Protein AF-A0AAD2CG61-F1 (afdb_monomer_lite)

Radius of gyration: 36.99 Å; chains: 1; bounding box: 125×111×101 Å

pLDDT: mean 70.5, std 24.67, range [21.08, 97.06]

Organism: NCBI:txid2856

Secondary structure (DSSP, 8-state):
----------------------------------------------PPPP----------PPPP-PPPPEEEEEEEE-------------------------------------------------SSEES-TT---TTEEEEEEEE-S---SSTTSHHHHHHHHHHHHS--SEEEEE---B-GGGSPTT-SHHHHHHHHHTTSSS--EEEEEE--SSS--TT--S-B-S--EEEEEEHHHHTT--EEEE-SSSS--EEEEEEE------------TTHHHHHHHHHTT--EEEEEE-SS-TT--STTSHHHHHHHTTEEESSTTTS-----BTT-TT----EEEEEETTS-EEEEEEPPTTSSS--SB--EEEEEEHHHHH-S-----------S--TT-HHHHHHHHHHHHHHHHHTTHHHHHHHHHHHHHTTTT---HHHHHHHHHHHHHHHHHHHHHHHTS------SS---HHHHHHHHHHHHHHHHHHHHTT----HHHHHHHHHHTT-TTGGGS-HHHHHHHHHHHHHTT--

Foldseek 3Di:
DDDDDDDDDDDDDDDDDDDDDDDDDDDDDDDDDDDDDDDDDDDDDDDDDDDDDDDDDDDDDDDDDDDQWAKEKEKAADDDDDDDDDDDDDDDDDDDDDDDDDDDDDDDDDDDDDDDDPDPPPPDDALWDWDDLVPDDPQKAKAKEWALQADDLALVDPSNVLVLCCCVVSVHQKYKYKWNQFQQVPRDPCGGPVNSVVVSQVPPPFHFKDKWKAAAPPDDCVPPPDRGHTIIIMIMGGGPQRLQWDDKDADPVRNRRYIYTYGYADDDDADADDDDPPLRVLRVSSNSVMKMKMKIQQVDQCVDQDPPDPQVSVVVSQKHFDRVVPTPQADQFQVDPDRGDRITIITHPQWAWPIWTWHRACNRHHDRGTMIMTMTRCCRNGNDDDRDDDPDDDFLADPVDPQLVVQLVVQLVVQCVVVVLVVLVVVLVVVCVVVVVDCDPVSVVSVVVSVVSSVVSSVVSRVPSDDDDDDPDDDDPVVVLLVLQLVLLVQLLCVVVVHDHDPVSNVVSCVVNVNVCSNVDDNVRSVVSNVVSVVVVDD

Sequence (539 aa):
SPDRQAVNPPVRSSNRTLGKSSTGKSSIVPNTVTKPKKAIKQGKTKQPAKKARTSAGVQFQEPSSAQPSTASAVQVDTSHMEGDNTTAASQDESQTSSLTASTPRGGGSPFFSPPTGKAHSDGATRDWSGDDRRRHSSLSTRVCFQNVNGLPENGTDSKQQQINSWLKEEQVGIALLAEAKTFWPSINEGHGWSDRLRQATMKSEQKGFYSSVAYNRHQDRSAATSAVQWGGCIATVLNQVAHRAKEAGRDPTGLGQWAYVRLQGRKLKAHGGNVQDSLVEITKWRDEGCEVVLGIDANEDVTVNVPQSIRHRFRACGLEEAILKHHPPQATHQHNQRNIPIDGIFTTLGVQILAGGYYAFDEFFDCDHRGLWIDIDLSASLGNFQPPKSNFKPRKLSLQDSRSVRKYLQLAHKGYAKYSIPERLNKLNKRIAHLGHQMTPPLVRKYNCLHRRMYTVRRQAEEKCRALAPGKVPWSPKMQGFWDRMSLWKLLLKGKKGCRVSSRKVRRLMKKTALPQAWRKSEGDLEDCLKQERALYGP

Structure (mmCIF, N/CA/C/O backbone):
data_AF-A0AAD2CG61-F1
#
_entry.id   AF-A0AAD2CG61-F1
#
loop_
_atom_site.group_PDB
_atom_site.id
_atom_site.type_symbol
_atom_site.label_atom_id
_atom_site.label_alt_id
_atom_site.label_comp_id
_atom_site.label_asym_id
_atom_site.label_entity_id
_atom_site.label_seq_id
_atom_site.pdbx_PDB_ins_code
_atom_site.Cartn_x
_atom_site.Cartn_y
_atom_site.Cartn_z
_atom_site.occupancy
_atom_site.B_iso_or_equiv
_atom_site.auth_seq_id
_atom_site.auth_comp_id
_atom_site.auth_asym_id
_atom_site.auth_atom_id
_atom_site.pdbx_PDB_model_num
ATOM 1 N N . SER A 1 1 ? 51.961 -66.179 27.642 1.00 29.05 1 SER A N 1
ATOM 2 C CA . SER A 1 1 ? 51.873 -66.678 26.257 1.00 29.05 1 SER A CA 1
ATOM 3 C C . SER A 1 1 ? 50.455 -67.154 25.983 1.00 29.05 1 SER A C 1
ATOM 5 O O . SER A 1 1 ? 49.856 -67.638 26.940 1.00 29.05 1 SER A O 1
ATOM 7 N N . PRO A 1 2 ? 49.912 -67.101 24.751 1.00 59.72 2 PRO A N 1
ATOM 8 C CA . PRO A 1 2 ? 50.416 -66.442 23.544 1.00 59.72 2 PRO A CA 1
ATOM 9 C C . PRO A 1 2 ? 49.878 -64.987 23.420 1.00 59.72 2 PRO A C 1
ATOM 11 O O . PRO A 1 2 ? 49.365 -64.424 24.383 1.00 59.72 2 PRO A O 1
ATOM 14 N N . ASP A 1 3 ? 49.952 -64.371 22.237 1.00 34.44 3 ASP A N 1
ATOM 15 C CA . ASP A 1 3 ? 51.065 -63.482 21.877 1.00 34.44 3 ASP A CA 1
ATOM 16 C C . ASP A 1 3 ? 50.782 -62.687 20.571 1.00 34.44 3 ASP A C 1
ATOM 18 O O . ASP A 1 3 ? 50.324 -63.286 19.606 1.00 34.44 3 ASP A O 1
ATOM 22 N N . ARG A 1 4 ? 51.211 -61.403 20.505 1.00 39.94 4 ARG A N 1
ATOM 23 C CA . ARG A 1 4 ? 51.767 -60.710 19.294 1.00 39.94 4 ARG A CA 1
ATOM 24 C C . ARG A 1 4 ? 50.826 -60.369 18.107 1.00 39.94 4 ARG A C 1
ATOM 26 O O . ARG A 1 4 ? 49.771 -60.961 17.960 1.00 39.94 4 ARG A O 1
ATOM 33 N N . GLN A 1 5 ? 51.127 -59.443 17.174 1.00 36.03 5 GLN A N 1
ATOM 34 C CA . GLN A 1 5 ? 52.090 -58.313 16.983 1.00 36.03 5 GLN A CA 1
ATOM 35 C C . GLN A 1 5 ? 51.460 -57.418 15.864 1.00 36.03 5 GLN A C 1
ATOM 37 O O . GLN A 1 5 ? 50.750 -57.951 15.021 1.00 36.03 5 GLN A O 1
ATOM 42 N N . ALA A 1 6 ? 51.477 -56.077 15.812 1.00 39.31 6 ALA A N 1
ATOM 43 C CA . ALA A 1 6 ? 52.534 -55.052 15.890 1.00 39.31 6 ALA A CA 1
ATOM 44 C C . ALA A 1 6 ? 53.543 -55.044 14.713 1.00 39.31 6 ALA A C 1
ATOM 46 O O . ALA A 1 6 ? 54.298 -55.997 14.589 1.00 39.31 6 ALA A O 1
ATOM 47 N N . VAL A 1 7 ? 53.606 -53.948 13.923 1.00 33.12 7 VAL A N 1
ATOM 48 C CA . VAL A 1 7 ? 54.804 -53.418 13.204 1.00 33.12 7 VAL A CA 1
ATOM 49 C C . VAL A 1 7 ? 54.521 -52.052 12.520 1.00 33.12 7 VAL A C 1
ATOM 51 O O . VAL A 1 7 ? 53.392 -51.757 12.142 1.00 33.12 7 VAL A O 1
ATOM 54 N N . ASN A 1 8 ? 55.566 -51.223 12.390 1.00 30.77 8 ASN A N 1
ATOM 55 C CA . ASN A 1 8 ? 55.714 -49.933 11.673 1.00 30.77 8 ASN A CA 1
ATOM 56 C C . ASN A 1 8 ? 57.201 -49.861 11.190 1.00 30.77 8 ASN A C 1
ATOM 58 O O . ASN A 1 8 ? 57.970 -50.746 11.566 1.00 30.77 8 ASN A O 1
ATOM 62 N N . PRO A 1 9 ? 57.712 -48.769 10.583 1.00 55.94 9 PRO A N 1
ATOM 63 C CA . PRO A 1 9 ? 57.436 -48.171 9.271 1.00 55.94 9 PRO A CA 1
ATOM 64 C C . PRO A 1 9 ? 58.750 -48.089 8.426 1.00 55.94 9 PRO A C 1
ATOM 66 O O . PRO A 1 9 ? 59.747 -48.722 8.767 1.00 55.94 9 PRO A O 1
ATOM 69 N N . PRO A 1 10 ? 58.806 -47.256 7.369 1.00 44.91 10 PRO A N 1
ATOM 70 C CA . PRO A 1 10 ? 60.051 -46.538 7.008 1.00 44.91 10 PRO A CA 1
ATOM 71 C C . PRO A 1 10 ? 59.765 -45.027 6.716 1.00 44.91 10 PRO A C 1
ATOM 73 O O . PRO A 1 10 ? 58.646 -44.692 6.343 1.00 44.91 10 PRO A O 1
ATOM 76 N N . VAL A 1 11 ? 60.601 -43.991 6.943 1.00 34.44 11 VAL A N 1
ATOM 77 C CA . VAL A 1 11 ? 62.078 -43.788 6.975 1.00 34.44 11 VAL A CA 1
ATOM 78 C C . VAL A 1 11 ? 62.701 -43.952 5.575 1.00 34.44 11 VAL A C 1
ATOM 80 O O . VAL A 1 11 ? 62.534 -44.986 4.963 1.00 34.44 11 VAL A O 1
ATOM 83 N N . ARG A 1 12 ? 63.442 -43.034 4.943 1.00 31.16 12 ARG A N 1
ATOM 84 C CA . ARG A 1 12 ? 64.222 -41.835 5.338 1.00 31.16 12 ARG A CA 1
ATOM 85 C C . ARG A 1 12 ? 63.701 -40.639 4.475 1.00 31.16 12 ARG A C 1
ATOM 87 O O . ARG A 1 12 ? 62.515 -40.651 4.178 1.00 31.16 12 ARG A O 1
ATOM 94 N N . SER A 1 13 ? 64.374 -39.561 4.042 1.00 29.55 13 SER A N 1
ATOM 95 C CA . SER A 1 13 ? 65.715 -38.955 4.212 1.00 29.55 13 SER A CA 1
ATOM 96 C C . SER A 1 13 ? 65.654 -37.459 3.819 1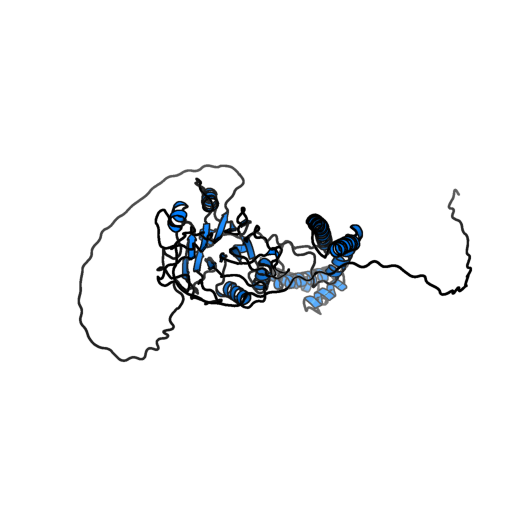.00 29.55 13 SER A C 1
ATOM 98 O O . SER A 1 13 ? 64.754 -37.033 3.102 1.00 29.55 13 SER A O 1
ATOM 100 N N . SER A 1 14 ? 66.641 -36.669 4.246 1.00 31.00 14 SER A N 1
ATOM 101 C CA . SER A 1 14 ? 66.903 -35.275 3.838 1.00 31.00 14 SER A CA 1
ATOM 102 C C . SER A 1 14 ? 67.651 -35.151 2.501 1.00 31.00 14 SER A C 1
ATOM 104 O O . SER A 1 14 ? 68.509 -35.992 2.241 1.00 31.00 14 SER A O 1
ATOM 106 N N . ASN A 1 15 ? 67.521 -34.020 1.784 1.00 29.67 15 ASN A N 1
ATOM 107 C CA . ASN A 1 15 ? 68.687 -33.130 1.611 1.00 29.67 15 ASN A CA 1
ATOM 108 C C . ASN A 1 15 ? 68.380 -31.693 1.139 1.00 29.67 15 ASN A C 1
ATOM 110 O O . ASN A 1 15 ? 67.251 -31.351 0.797 1.00 29.67 15 ASN A O 1
ATOM 114 N N . ARG A 1 16 ? 69.414 -30.842 1.200 1.00 30.92 16 ARG A N 1
ATOM 115 C CA . ARG A 1 16 ? 69.398 -29.376 1.048 1.00 30.92 16 ARG A CA 1
ATOM 116 C C . ARG A 1 16 ? 70.498 -28.952 0.074 1.00 30.92 16 ARG A C 1
ATOM 118 O O . ARG A 1 16 ? 71.659 -29.265 0.321 1.00 30.92 16 ARG A O 1
ATOM 125 N N . THR A 1 17 ? 70.185 -28.167 -0.958 1.00 31.47 17 THR A N 1
ATOM 126 C CA . THR A 1 17 ? 71.224 -27.513 -1.780 1.00 31.47 17 THR A CA 1
ATOM 127 C C . THR A 1 17 ? 70.726 -26.187 -2.351 1.00 31.47 17 THR A C 1
ATOM 129 O O . THR A 1 17 ? 69.570 -26.062 -2.743 1.00 31.47 17 THR A O 1
ATOM 132 N N . LEU A 1 18 ? 71.603 -25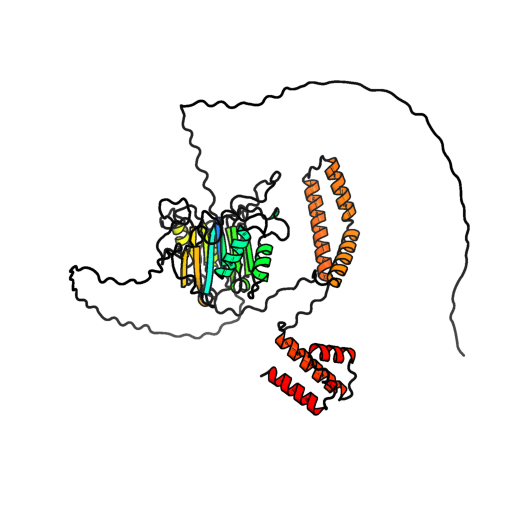.182 -2.361 1.00 33.38 18 LEU A N 1
ATOM 133 C CA . LEU A 1 18 ? 71.377 -23.869 -2.969 1.00 33.38 18 LEU A CA 1
ATOM 134 C C . LEU A 1 18 ? 72.077 -23.822 -4.331 1.00 33.38 18 LEU A C 1
ATOM 136 O O . LEU A 1 18 ? 73.217 -24.262 -4.438 1.00 33.38 18 LEU A O 1
ATOM 140 N N . GLY A 1 19 ? 71.434 -23.215 -5.328 1.00 27.98 19 GLY A N 1
ATOM 141 C CA . GLY A 1 19 ? 72.049 -22.832 -6.599 1.00 27.98 19 GLY A CA 1
ATOM 142 C C . GLY A 1 19 ? 71.699 -21.379 -6.914 1.00 27.98 19 GLY A C 1
ATOM 143 O O . GLY A 1 19 ? 70.523 -21.033 -6.993 1.00 27.98 19 GLY A O 1
ATOM 144 N N . LYS A 1 20 ? 72.711 -20.514 -7.032 1.00 31.66 20 LYS A N 1
ATOM 145 C CA . LYS A 1 20 ? 72.577 -19.096 -7.413 1.00 31.66 20 LYS A CA 1
ATOM 146 C C . LYS A 1 20 ? 73.161 -18.871 -8.811 1.00 31.66 20 LYS A C 1
ATOM 148 O O . LYS A 1 20 ? 73.973 -19.667 -9.272 1.00 31.66 20 LYS A O 1
ATOM 153 N N . SER A 1 21 ? 72.873 -17.688 -9.363 1.00 28.08 21 SER A N 1
ATOM 154 C CA . SER A 1 21 ? 73.447 -17.117 -10.596 1.00 28.08 21 SER A CA 1
ATOM 155 C C . SER A 1 21 ? 72.899 -17.720 -11.907 1.00 28.08 21 SER A C 1
ATOM 157 O O . SER A 1 21 ? 72.303 -18.790 -11.883 1.00 28.08 21 SER A O 1
ATOM 159 N N . SER A 1 22 ? 72.995 -17.037 -13.053 1.00 28.31 22 SER A N 1
ATOM 160 C CA . SER A 1 22 ? 73.700 -15.769 -13.326 1.00 28.31 22 SER A CA 1
ATOM 161 C C . SER A 1 22 ? 72.897 -14.796 -14.213 1.00 28.31 22 SER A C 1
ATOM 163 O O . SER A 1 22 ? 71.778 -15.070 -14.640 1.00 28.31 22 SER A O 1
ATOM 165 N N . THR A 1 23 ? 73.449 -13.598 -14.412 1.00 34.94 23 THR A N 1
ATOM 166 C CA . THR A 1 23 ? 72.881 -12.481 -15.187 1.00 34.94 23 THR A CA 1
ATOM 167 C C . THR A 1 23 ? 73.212 -12.551 -16.679 1.00 34.94 23 THR A C 1
ATOM 169 O O . THR A 1 23 ? 74.330 -12.915 -17.028 1.00 34.94 23 THR A O 1
ATOM 172 N N . GLY A 1 24 ? 72.333 -12.025 -17.541 1.00 28.83 24 GLY A N 1
ATOM 173 C CA . GLY A 1 24 ? 72.651 -11.711 -18.942 1.00 28.83 24 GLY A CA 1
ATOM 174 C C . GLY A 1 24 ? 71.934 -10.446 -19.433 1.00 28.83 24 GLY A C 1
ATOM 175 O O . GLY A 1 24 ? 70.728 -10.309 -19.242 1.00 28.83 24 GLY A O 1
ATOM 176 N N . LYS A 1 25 ? 72.674 -9.515 -20.054 1.00 34.03 25 LYS A N 1
ATOM 177 C CA . LYS A 1 25 ? 72.161 -8.306 -20.734 1.00 34.03 25 LYS A CA 1
ATOM 178 C C . LYS A 1 25 ? 72.660 -8.274 -22.180 1.00 34.03 25 LYS A C 1
ATOM 180 O O . LYS A 1 25 ? 73.848 -8.477 -22.389 1.00 34.03 25 LYS A O 1
ATOM 185 N N . SER A 1 26 ? 71.795 -7.891 -23.118 1.00 28.86 26 SER A N 1
ATOM 186 C CA . SER A 1 26 ? 72.111 -7.324 -24.446 1.00 28.86 26 SER A CA 1
ATOM 187 C C . SER A 1 26 ? 70.773 -6.975 -25.128 1.00 28.86 26 SER A C 1
ATOM 189 O O . SER A 1 26 ? 69.817 -7.710 -24.903 1.00 28.86 26 SER A O 1
ATOM 191 N N . SER A 1 27 ? 70.536 -5.976 -25.986 1.00 28.23 27 SER A N 1
ATOM 192 C CA . SER A 1 27 ? 71.033 -4.630 -26.362 1.00 28.23 27 SER A CA 1
ATOM 193 C C . SER A 1 27 ? 70.648 -4.389 -27.848 1.00 28.23 27 SER A C 1
ATOM 195 O O . SER A 1 27 ? 70.330 -5.339 -28.555 1.00 28.23 27 SER A O 1
ATOM 197 N N . ILE A 1 28 ? 70.590 -3.120 -28.283 1.00 29.05 28 ILE A N 1
ATOM 198 C CA . ILE A 1 28 ? 69.992 -2.608 -29.552 1.00 29.05 28 ILE A CA 1
ATOM 199 C C . ILE A 1 28 ? 70.549 -3.256 -30.852 1.00 29.05 28 ILE A C 1
ATOM 201 O O . ILE A 1 28 ? 71.673 -3.742 -30.836 1.00 29.05 28 ILE A O 1
ATOM 205 N N . VAL A 1 29 ? 69.831 -3.331 -31.993 1.00 33.78 29 VAL A N 1
ATOM 206 C CA . VAL A 1 29 ? 69.123 -2.258 -32.758 1.00 33.78 29 VAL A CA 1
ATOM 207 C C . VAL A 1 29 ? 67.819 -2.693 -33.496 1.00 33.78 29 VAL A C 1
ATOM 209 O O . VAL A 1 29 ? 67.614 -3.888 -33.695 1.00 33.78 29 VAL A O 1
ATOM 212 N N . PRO A 1 30 ? 66.919 -1.752 -33.896 1.00 44.34 30 PRO A N 1
ATOM 213 C CA . PRO A 1 30 ? 65.626 -2.022 -34.569 1.00 44.34 30 PRO A CA 1
ATOM 214 C C . PRO A 1 30 ? 65.643 -1.876 -36.119 1.00 44.34 30 PRO A C 1
ATOM 216 O O . PRO A 1 30 ? 66.670 -1.533 -36.694 1.00 44.34 30 PRO A O 1
ATOM 219 N N . ASN A 1 31 ? 64.490 -2.073 -36.796 1.00 28.64 31 ASN A N 1
ATOM 220 C CA . ASN A 1 31 ? 64.302 -1.901 -38.257 1.00 28.64 31 ASN A CA 1
ATOM 221 C C . ASN A 1 31 ? 63.032 -1.072 -38.617 1.00 28.64 31 ASN A C 1
ATOM 223 O O . ASN A 1 31 ? 62.187 -0.845 -37.750 1.00 28.64 31 ASN A O 1
ATOM 227 N N . THR A 1 32 ? 62.906 -0.567 -39.858 1.00 29.23 32 THR A N 1
ATOM 228 C CA . THR A 1 32 ? 61.982 0.546 -40.229 1.00 29.23 32 THR A CA 1
ATOM 229 C C . THR A 1 32 ? 61.178 0.334 -41.536 1.00 29.23 32 THR A C 1
ATOM 231 O O . THR A 1 32 ? 61.355 -0.680 -42.199 1.00 29.23 32 THR A O 1
ATOM 234 N N . VAL A 1 33 ? 60.327 1.323 -41.906 1.00 30.67 33 VAL A N 1
ATOM 235 C CA . VAL A 1 33 ? 59.500 1.452 -43.149 1.00 30.67 33 VAL A CA 1
ATOM 236 C C . VAL A 1 33 ? 58.420 0.345 -43.350 1.00 30.67 33 VAL A C 1
ATOM 238 O O . VAL A 1 33 ? 58.535 -0.738 -42.802 1.00 30.67 33 VAL A O 1
ATOM 241 N N . THR A 1 34 ? 57.268 0.520 -44.024 1.00 29.95 34 THR A N 1
ATOM 242 C CA . THR A 1 34 ? 56.710 1.579 -44.903 1.00 29.95 34 THR A CA 1
ATOM 243 C C . THR A 1 34 ? 55.264 1.999 -44.533 1.00 29.95 34 THR A C 1
ATOM 245 O O . THR A 1 34 ? 54.594 1.367 -43.722 1.00 29.95 34 THR A O 1
ATOM 248 N N . LYS A 1 35 ? 54.770 3.093 -45.143 1.00 32.34 35 LYS A N 1
ATOM 249 C CA . LYS A 1 35 ? 53.345 3.510 -45.174 1.00 32.34 35 LYS A CA 1
ATOM 250 C C . LYS A 1 35 ? 52.713 3.138 -46.527 1.00 32.34 35 LYS A C 1
ATOM 252 O O . LYS A 1 35 ? 53.444 2.992 -47.503 1.00 32.34 35 LYS A O 1
ATOM 257 N N . PRO A 1 36 ? 51.375 3.206 -46.648 1.00 37.00 36 PRO A N 1
ATOM 258 C CA . PRO A 1 36 ? 50.839 4.145 -47.648 1.00 37.00 36 PRO A CA 1
ATOM 259 C C . PRO A 1 36 ? 49.805 5.149 -47.092 1.00 37.00 36 PRO A C 1
ATOM 261 O O . PRO A 1 36 ? 49.276 4.999 -45.994 1.00 37.00 36 PRO A O 1
ATOM 264 N N . LYS A 1 37 ? 49.533 6.214 -47.865 1.00 31.14 37 LYS A N 1
ATOM 265 C CA . LYS A 1 37 ? 48.514 7.255 -47.596 1.00 31.14 37 LYS A CA 1
ATOM 266 C C . LYS A 1 37 ? 47.319 7.104 -48.550 1.00 31.14 37 LYS A C 1
ATOM 268 O O . LYS A 1 37 ? 47.559 6.820 -49.720 1.00 31.14 37 LYS A O 1
ATOM 273 N N . LYS A 1 38 ? 46.101 7.447 -48.094 1.00 29.64 38 LYS A N 1
ATOM 274 C CA . LYS A 1 38 ? 44.954 8.089 -48.810 1.00 29.64 38 LYS A CA 1
ATOM 275 C C . LYS A 1 38 ? 43.681 7.914 -47.949 1.00 29.64 38 LYS A C 1
ATOM 277 O O . LYS A 1 38 ? 43.573 6.906 -47.269 1.00 29.64 38 LYS A O 1
ATOM 282 N N . ALA A 1 39 ? 42.692 8.811 -47.919 1.00 30.39 39 ALA A N 1
ATOM 283 C CA . ALA A 1 39 ? 42.628 10.223 -48.324 1.00 30.39 39 ALA A CA 1
ATOM 284 C C . ALA A 1 39 ? 41.511 10.933 -47.518 1.00 30.39 39 ALA A C 1
ATOM 286 O O . ALA A 1 39 ? 40.625 10.274 -46.982 1.00 30.39 39 ALA A O 1
ATOM 287 N N . ILE A 1 40 ? 41.537 12.267 -47.442 1.00 31.06 40 ILE A N 1
ATOM 288 C CA . ILE A 1 40 ? 40.528 13.076 -46.731 1.00 31.06 40 ILE A CA 1
ATOM 289 C C . ILE A 1 40 ? 39.445 13.554 -47.711 1.00 31.06 40 ILE A C 1
ATOM 291 O O . ILE A 1 40 ? 39.774 14.037 -48.794 1.00 31.06 40 ILE A O 1
ATOM 295 N N . LYS A 1 41 ? 38.173 13.540 -47.292 1.00 28.77 41 LYS A N 1
ATOM 296 C CA . LYS A 1 41 ? 37.152 14.492 -47.764 1.00 28.77 41 LYS A CA 1
ATOM 297 C C . LYS A 1 41 ? 36.368 15.048 -46.574 1.00 28.77 41 LYS A C 1
ATOM 299 O O . LYS A 1 41 ? 35.960 14.300 -45.694 1.00 28.77 41 LYS A O 1
ATOM 304 N N . GLN A 1 42 ? 36.186 16.366 -46.555 1.00 30.67 42 GLN A N 1
ATOM 305 C CA . GLN A 1 42 ? 35.418 17.094 -45.542 1.00 30.67 42 GLN A CA 1
ATOM 306 C C . GLN A 1 42 ? 33.971 17.300 -46.023 1.00 30.67 42 GLN A C 1
ATOM 308 O O . GLN A 1 42 ? 33.753 17.571 -47.204 1.00 30.67 42 GLN A O 1
ATOM 313 N N . GLY A 1 43 ? 32.996 17.225 -45.112 1.00 28.09 43 GLY A N 1
ATOM 314 C CA . GLY A 1 43 ? 31.588 17.566 -45.352 1.00 28.09 43 GLY A CA 1
ATOM 315 C C . GLY A 1 43 ? 31.140 18.654 -44.374 1.00 28.09 43 GLY A C 1
ATOM 316 O O . GLY A 1 43 ? 31.286 18.486 -43.168 1.00 28.09 43 GLY A O 1
ATOM 317 N N . LYS A 1 44 ? 30.677 19.799 -44.889 1.00 29.19 44 LYS A N 1
ATOM 318 C CA . LYS A 1 44 ? 30.486 21.036 -44.108 1.00 29.19 44 LYS A CA 1
ATOM 319 C C . LYS A 1 44 ? 29.298 20.966 -43.139 1.00 29.19 44 LYS A C 1
ATOM 321 O O . LYS A 1 44 ? 28.238 20.451 -43.477 1.00 29.19 44 LYS A O 1
ATOM 326 N N . THR A 1 45 ? 29.457 21.599 -41.979 1.00 31.97 45 THR A N 1
ATOM 327 C CA . THR A 1 45 ? 28.382 21.923 -41.031 1.00 31.97 45 THR A CA 1
ATOM 328 C C . THR A 1 45 ? 27.425 22.990 -41.578 1.00 31.97 45 THR A C 1
ATOM 330 O O . THR A 1 45 ? 27.849 23.924 -42.259 1.00 31.97 45 THR A O 1
ATOM 333 N N . LYS A 1 46 ? 26.142 22.910 -41.195 1.00 29.27 46 LYS A N 1
ATOM 334 C CA . LYS A 1 46 ? 25.209 24.050 -41.143 1.00 29.27 46 LYS A CA 1
ATOM 335 C C . LYS A 1 46 ? 24.222 23.884 -39.983 1.00 29.27 46 LYS A C 1
ATOM 337 O O . LYS A 1 46 ? 23.661 22.810 -39.801 1.00 29.27 46 LYS A O 1
ATOM 342 N N . GLN A 1 47 ? 23.994 24.967 -39.243 1.00 32.41 47 GLN A N 1
ATOM 343 C CA . GLN A 1 47 ? 22.837 25.134 -38.358 1.00 32.41 47 GLN A CA 1
ATOM 344 C C . GLN A 1 47 ? 21.644 25.682 -39.169 1.00 32.41 47 GLN A C 1
ATOM 346 O O . GLN A 1 47 ? 21.873 26.436 -40.121 1.00 32.41 47 GLN A O 1
ATOM 351 N N . PRO A 1 48 ? 20.388 25.399 -38.784 1.00 32.00 48 PRO A N 1
ATOM 352 C CA . PRO A 1 48 ? 19.233 26.199 -39.179 1.00 32.00 48 PRO A CA 1
ATOM 353 C C . PRO A 1 48 ? 19.010 27.357 -38.187 1.00 32.00 48 PRO A C 1
ATOM 355 O O . PRO A 1 48 ? 19.042 27.166 -36.972 1.00 32.00 48 PRO A O 1
ATOM 358 N N . ALA A 1 49 ? 18.763 28.564 -38.700 1.00 27.69 49 ALA A N 1
ATOM 359 C CA . ALA A 1 49 ? 18.429 29.740 -37.893 1.00 27.69 49 ALA A CA 1
ATOM 360 C C . ALA A 1 49 ? 16.906 29.941 -37.778 1.00 27.69 49 ALA A C 1
ATOM 362 O O . ALA A 1 49 ? 16.143 29.502 -38.639 1.00 27.69 49 ALA A O 1
ATOM 363 N N . LYS A 1 50 ? 16.464 30.657 -36.735 1.00 31.33 50 LYS A N 1
ATOM 364 C CA . LYS A 1 50 ? 15.055 31.045 -36.548 1.00 31.33 50 LYS A CA 1
ATOM 365 C C . LYS A 1 50 ? 14.572 31.949 -37.694 1.00 31.33 50 LYS A C 1
ATOM 367 O O . LYS A 1 50 ? 15.225 32.945 -38.000 1.00 31.33 50 LYS A O 1
ATOM 372 N N . LYS A 1 51 ? 13.372 31.690 -38.220 1.00 27.55 51 LYS A N 1
ATOM 373 C CA . LYS A 1 51 ? 12.509 32.702 -38.855 1.00 27.55 51 LYS A CA 1
ATOM 374 C C . LYS A 1 51 ? 11.055 32.443 -38.474 1.00 27.55 51 LYS A C 1
ATOM 376 O O . LYS A 1 51 ? 10.605 31.305 -38.530 1.00 27.55 51 LYS A O 1
ATOM 381 N N . ALA A 1 52 ? 10.339 33.505 -38.123 1.00 28.23 52 ALA A N 1
ATOM 382 C CA . ALA A 1 52 ? 8.887 33.497 -38.000 1.00 28.23 52 ALA A CA 1
ATOM 383 C C . ALA A 1 52 ? 8.262 34.082 -39.276 1.00 28.23 52 ALA A C 1
ATOM 385 O O . ALA A 1 52 ? 8.810 35.024 -39.855 1.00 28.23 52 ALA A O 1
ATOM 386 N N . ARG A 1 53 ? 7.108 33.554 -39.692 1.00 24.45 53 ARG A N 1
ATOM 387 C CA . ARG A 1 53 ? 6.143 34.238 -40.564 1.00 24.45 53 ARG A CA 1
ATOM 388 C C . ARG A 1 53 ? 4.742 33.673 -40.301 1.00 24.45 53 ARG A C 1
ATOM 390 O O . ARG A 1 53 ? 4.610 32.612 -39.699 1.00 24.45 53 ARG A O 1
ATOM 397 N N . THR A 1 54 ? 3.722 34.428 -40.680 1.00 23.48 54 THR A N 1
ATOM 398 C CA . THR A 1 54 ? 2.329 34.290 -40.241 1.00 23.48 54 THR A CA 1
ATOM 399 C C . THR A 1 54 ? 1.383 33.750 -41.317 1.00 23.48 54 THR A C 1
ATOM 401 O O . THR A 1 54 ? 1.641 33.899 -42.510 1.00 23.48 54 THR A O 1
ATOM 404 N N . SER A 1 55 ? 0.207 33.311 -40.846 1.00 22.03 55 SER A N 1
ATOM 405 C CA . SER A 1 55 ? -1.098 33.268 -41.540 1.00 22.03 55 SER A CA 1
ATOM 406 C C . SER A 1 55 ? -1.386 32.152 -42.560 1.00 22.03 55 SER A C 1
ATOM 408 O O . SER A 1 55 ? -0.480 31.562 -43.137 1.00 22.03 55 SER A O 1
ATOM 410 N N . ALA A 1 56 ? -2.698 31.940 -42.757 1.00 22.14 56 ALA A N 1
ATOM 411 C CA . ALA A 1 56 ? -3.380 30.926 -43.573 1.00 22.14 56 ALA A CA 1
ATOM 412 C C . ALA A 1 56 ? -3.191 29.462 -43.120 1.00 22.14 56 ALA A C 1
ATOM 414 O O . ALA A 1 56 ? -2.098 29.021 -42.782 1.00 22.14 56 ALA A O 1
ATOM 415 N N . GLY A 1 57 ? -4.287 28.698 -43.114 1.00 21.08 57 GLY A N 1
ATOM 416 C CA . GLY A 1 57 ? -4.307 27.294 -42.703 1.00 21.08 57 GLY A CA 1
ATOM 417 C C . GLY A 1 57 ? -5.310 26.472 -43.508 1.00 21.08 57 GLY A C 1
ATOM 418 O O . GLY A 1 57 ? -6.183 27.023 -44.174 1.00 21.08 57 GLY A O 1
ATOM 419 N N . VAL A 1 58 ? -5.174 25.150 -43.424 1.00 21.28 58 VAL A N 1
ATOM 420 C CA . VAL A 1 58 ? -6.101 24.148 -43.971 1.00 21.28 58 VAL A CA 1
ATOM 421 C C . VAL A 1 58 ? -6.279 23.073 -42.900 1.00 21.28 58 VAL A C 1
ATOM 423 O O . VAL A 1 58 ? -5.320 22.726 -42.211 1.00 21.28 58 VAL A O 1
ATOM 426 N N . GLN A 1 59 ? -7.500 22.569 -42.727 1.00 22.17 59 GLN A N 1
ATOM 427 C CA . GLN A 1 59 ? -7.787 21.513 -41.756 1.00 22.17 59 GLN A CA 1
ATOM 428 C C . GLN A 1 59 ? -7.224 20.165 -42.219 1.00 22.17 59 GLN A C 1
ATOM 430 O O . GLN A 1 59 ? -7.441 19.759 -43.356 1.00 22.17 59 GLN A O 1
ATOM 435 N N . PHE A 1 60 ? -6.628 19.424 -41.288 1.00 21.08 60 PHE A N 1
ATOM 436 C CA . PHE A 1 60 ? -6.664 17.964 -41.286 1.00 21.08 60 PHE A CA 1
ATOM 437 C C . PHE A 1 60 ? -7.051 17.513 -39.877 1.00 21.08 60 PHE A C 1
ATOM 439 O O . PHE A 1 60 ? -6.487 17.994 -38.895 1.00 21.08 60 PHE A O 1
ATOM 446 N N . GLN A 1 61 ? -8.048 16.634 -39.773 1.00 22.25 61 GLN A N 1
ATOM 447 C CA . GLN A 1 61 ? -8.420 16.007 -38.507 1.00 22.25 61 GLN A CA 1
ATOM 448 C C . GLN A 1 61 ? -7.581 14.743 -38.319 1.00 22.25 61 GLN A C 1
ATOM 450 O O . GLN A 1 61 ? -7.699 13.811 -39.112 1.00 22.25 61 GLN A O 1
ATOM 455 N N . GLU A 1 62 ? -6.795 14.683 -37.247 1.00 22.38 62 GLU A N 1
ATOM 456 C CA . GLU A 1 62 ? -6.385 13.401 -36.669 1.00 22.38 62 GLU A CA 1
ATOM 457 C C . GLU A 1 62 ? -7.387 13.011 -35.566 1.00 22.38 62 GLU A C 1
ATOM 459 O O . GLU A 1 62 ? -7.845 13.884 -34.819 1.00 22.38 62 GLU A O 1
ATOM 464 N N . PRO A 1 63 ? -7.779 11.728 -35.454 1.00 22.66 63 PRO A N 1
ATOM 465 C CA . PRO A 1 63 ? -8.701 11.280 -34.419 1.00 22.66 63 PRO A CA 1
ATOM 466 C C . PRO A 1 63 ? -8.025 11.296 -33.042 1.00 22.66 63 PRO A C 1
ATOM 468 O O . PRO A 1 63 ? -6.890 10.850 -32.879 1.00 22.66 63 PRO A O 1
ATOM 471 N N . SER A 1 64 ? -8.742 11.777 -32.027 1.00 22.70 64 SER A N 1
ATOM 472 C CA . SER A 1 64 ? -8.228 11.896 -30.661 1.00 22.70 64 SER A CA 1
ATOM 473 C C . SER A 1 64 ? -7.889 10.533 -30.049 1.00 22.70 64 SER A C 1
ATOM 475 O O . SER A 1 64 ? -8.782 9.723 -29.790 1.00 22.70 64 SER A O 1
ATOM 477 N N . SER A 1 65 ? -6.614 10.302 -29.733 1.00 23.70 65 SER A N 1
ATOM 478 C CA . SER A 1 65 ? -6.189 9.158 -28.925 1.00 23.70 65 SER A CA 1
ATOM 479 C C . SER A 1 65 ? -6.642 9.338 -27.471 1.00 23.70 65 SER A C 1
ATOM 481 O O . SER A 1 65 ? -6.044 10.122 -26.728 1.00 23.70 65 SER A O 1
ATOM 483 N N . ALA A 1 66 ? -7.682 8.616 -27.054 1.00 25.42 66 ALA A N 1
ATOM 484 C CA . ALA A 1 66 ? -8.089 8.569 -25.652 1.00 25.42 66 ALA A CA 1
ATOM 485 C C . ALA A 1 66 ? -6.960 7.983 -24.781 1.00 25.42 66 ALA A C 1
ATOM 487 O O . ALA A 1 66 ? -6.378 6.949 -25.121 1.00 25.42 66 ALA A O 1
ATOM 488 N N . GLN A 1 67 ? -6.652 8.636 -23.658 1.00 29.48 67 GLN A N 1
ATOM 489 C CA . GLN A 1 67 ? -5.743 8.080 -22.653 1.00 29.48 67 GLN A CA 1
ATOM 490 C C . GLN A 1 67 ? -6.442 6.926 -21.910 1.00 29.48 67 GLN A C 1
ATOM 492 O O . GLN A 1 67 ? -7.631 7.035 -21.609 1.00 29.48 67 GLN A O 1
ATOM 497 N N . PRO A 1 68 ? -5.746 5.820 -21.595 1.00 33.47 68 PRO A N 1
ATOM 498 C CA . PRO A 1 68 ? -6.332 4.741 -20.810 1.00 33.47 68 PRO A CA 1
ATOM 499 C C . PRO A 1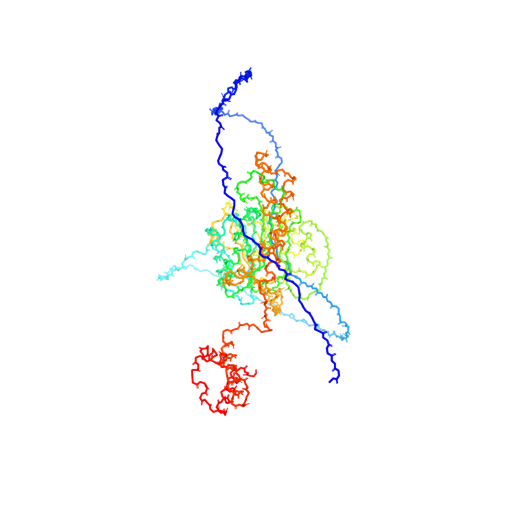 68 ? -6.431 5.133 -19.327 1.00 33.47 68 PRO A C 1
ATOM 501 O O . PRO A 1 68 ? -5.408 5.322 -18.667 1.00 33.47 68 PRO A O 1
ATOM 504 N N . SER A 1 69 ? -7.656 5.193 -18.797 1.00 43.69 69 SER A N 1
ATOM 505 C CA . SER A 1 69 ? -7.956 5.422 -17.373 1.00 43.69 69 SER A CA 1
ATOM 506 C C . SER A 1 69 ? -7.169 4.480 -16.451 1.00 43.69 69 SER A C 1
ATOM 508 O O . SER A 1 69 ? -7.033 3.291 -16.764 1.00 43.69 69 SER A O 1
ATOM 510 N N . THR A 1 70 ? -6.707 4.968 -15.292 1.00 48.25 70 THR A N 1
ATOM 511 C CA . THR A 1 70 ? -5.965 4.141 -14.319 1.00 48.25 70 THR A CA 1
ATOM 512 C C . THR A 1 70 ? -6.726 3.965 -13.008 1.00 48.25 70 THR A C 1
ATOM 514 O O . THR A 1 70 ? -7.302 4.906 -12.464 1.00 48.25 70 THR A O 1
ATOM 517 N N . ALA A 1 71 ? -6.733 2.733 -12.499 1.00 55.12 71 ALA A N 1
ATOM 518 C CA . ALA A 1 71 ? -7.569 2.307 -11.381 1.00 55.12 71 ALA A CA 1
ATOM 519 C C . ALA A 1 71 ? -6.775 1.495 -10.346 1.00 55.12 71 ALA A C 1
ATOM 521 O O . ALA A 1 71 ? -5.718 0.931 -10.637 1.00 55.12 71 ALA A O 1
ATOM 522 N N . SER A 1 72 ? -7.271 1.391 -9.117 1.00 50.84 72 SER A N 1
ATOM 523 C CA . SER A 1 72 ? -6.715 0.508 -8.086 1.00 50.84 72 SER A CA 1
ATOM 524 C C . SER A 1 72 ? -7.811 -0.009 -7.162 1.00 50.84 72 SER A C 1
ATOM 526 O O . SER A 1 72 ? -8.653 0.754 -6.698 1.00 50.84 72 SER A O 1
ATOM 528 N N . ALA A 1 73 ? -7.801 -1.315 -6.899 1.00 60.03 73 ALA A N 1
ATOM 529 C CA . ALA A 1 73 ? -8.902 -2.011 -6.238 1.00 60.03 73 ALA A CA 1
ATOM 530 C C . ALA A 1 73 ? -8.464 -2.815 -5.006 1.00 60.03 73 ALA A C 1
ATOM 532 O O . ALA A 1 73 ? -7.304 -3.210 -4.859 1.00 60.03 73 ALA A O 1
ATOM 533 N N . VAL A 1 74 ? -9.425 -3.125 -4.139 1.00 57.25 74 VAL A N 1
ATOM 534 C CA . VAL A 1 74 ? -9.299 -4.136 -3.087 1.00 57.25 74 VAL A CA 1
ATOM 535 C C . VAL A 1 74 ? -10.510 -5.067 -3.121 1.00 57.25 74 VAL A C 1
ATOM 537 O O . VAL A 1 74 ? -11.652 -4.617 -3.147 1.00 57.25 74 VAL A O 1
ATOM 540 N N . GLN A 1 75 ? -10.226 -6.369 -3.117 1.00 53.19 75 GLN A N 1
ATOM 541 C CA . GLN A 1 75 ? -11.184 -7.480 -3.160 1.00 53.19 75 GLN A CA 1
ATOM 542 C C . GLN A 1 75 ? -11.252 -8.170 -1.784 1.00 53.19 75 GLN A C 1
ATOM 544 O O . GLN A 1 75 ? -10.301 -8.086 -1.003 1.00 53.19 75 GLN A O 1
ATOM 549 N N . VAL A 1 76 ? -12.329 -8.901 -1.480 1.00 52.94 76 VAL A N 1
ATOM 550 C CA . VAL A 1 76 ? -12.508 -9.629 -0.208 1.00 52.94 76 VAL A CA 1
ATOM 551 C C . VAL A 1 76 ? -12.861 -11.114 -0.424 1.00 52.94 76 VAL A C 1
ATOM 553 O O . VAL A 1 76 ? -13.938 -11.432 -0.907 1.00 52.94 76 VAL A O 1
ATOM 556 N N . ASP A 1 77 ? -11.965 -12.027 -0.036 1.00 39.09 77 ASP A N 1
ATOM 557 C CA . ASP A 1 77 ? -12.040 -13.478 -0.292 1.00 39.09 77 ASP A CA 1
ATOM 558 C C . ASP A 1 77 ? -12.938 -14.278 0.666 1.00 39.09 77 ASP A C 1
ATOM 560 O O . ASP A 1 77 ? -12.902 -14.067 1.888 1.00 39.09 77 ASP A O 1
ATOM 564 N N . THR A 1 78 ? -13.633 -15.285 0.115 1.00 50.72 78 THR A N 1
ATOM 565 C CA . THR A 1 78 ? -14.365 -16.324 0.859 1.00 50.72 78 THR A CA 1
ATOM 566 C C . THR A 1 78 ? -14.253 -17.679 0.131 1.00 50.72 78 THR A C 1
ATOM 568 O O . THR A 1 78 ? -14.648 -17.805 -1.023 1.00 50.72 78 THR A O 1
ATOM 571 N N . SER A 1 79 ? -13.691 -18.707 0.778 1.00 39.81 79 SER A N 1
ATOM 572 C CA . SER A 1 79 ? -13.521 -20.057 0.202 1.00 39.81 79 SER A CA 1
ATOM 573 C C . SER A 1 79 ? -13.540 -21.146 1.290 1.00 39.81 79 SER A C 1
ATOM 575 O O . SER A 1 79 ? -13.421 -20.843 2.482 1.00 39.81 79 SER A O 1
ATOM 577 N N . HIS A 1 80 ? -13.777 -22.411 0.912 1.00 39.25 80 HIS A N 1
ATOM 578 C CA . HIS A 1 80 ? -14.169 -23.487 1.839 1.00 39.25 80 HIS A CA 1
ATOM 579 C C . HIS A 1 80 ? -13.458 -24.831 1.565 1.00 39.25 80 HIS A C 1
ATOM 581 O O . HIS A 1 80 ? -12.780 -25.000 0.558 1.00 39.25 80 HIS A O 1
ATOM 587 N N . MET A 1 81 ? -13.625 -25.765 2.502 1.00 27.39 81 MET A N 1
ATOM 588 C CA . MET A 1 81 ? -13.223 -27.178 2.501 1.00 27.39 81 MET A CA 1
ATOM 589 C C . MET A 1 81 ? -14.322 -27.925 3.274 1.00 27.39 81 MET A C 1
ATOM 591 O O . MET A 1 81 ? -14.889 -27.353 4.209 1.00 27.39 81 MET A O 1
ATOM 595 N N . GLU A 1 82 ? -14.658 -29.137 2.845 1.00 30.05 82 GLU A N 1
ATOM 596 C CA . GLU A 1 82 ? -15.920 -29.826 3.171 1.00 30.05 82 GLU A CA 1
ATOM 597 C C . GLU A 1 82 ? -15.963 -30.455 4.580 1.00 30.05 82 GLU A C 1
ATOM 599 O O . GLU A 1 82 ? -14.930 -30.608 5.236 1.00 30.05 82 GLU A O 1
ATOM 604 N N . GLY A 1 83 ? -17.170 -30.810 5.049 1.00 26.62 83 GLY A N 1
ATOM 605 C CA . GLY A 1 83 ? -17.385 -31.444 6.358 1.00 26.62 83 GLY A CA 1
ATOM 606 C C . GLY A 1 83 ? -18.851 -31.505 6.817 1.00 26.62 83 GLY A C 1
ATOM 607 O O . GLY A 1 83 ? -19.218 -30.766 7.723 1.00 26.62 83 GLY A O 1
ATOM 608 N N . ASP A 1 84 ? -19.622 -32.402 6.194 1.00 26.98 84 ASP A N 1
ATOM 609 C CA . ASP A 1 84 ? -20.881 -33.047 6.630 1.00 26.98 84 ASP A CA 1
ATOM 610 C C . ASP A 1 84 ? -22.141 -32.246 7.048 1.00 26.98 84 ASP A C 1
ATOM 612 O O . ASP A 1 84 ? -22.123 -31.138 7.579 1.00 26.98 84 ASP A O 1
ATOM 616 N N . ASN A 1 85 ? -23.293 -32.882 6.789 1.00 26.77 85 ASN A N 1
ATOM 617 C CA . ASN A 1 85 ? -24.650 -32.394 7.057 1.00 26.77 85 ASN A CA 1
ATOM 618 C C . ASN A 1 85 ? -25.169 -32.801 8.446 1.00 26.77 85 ASN A C 1
ATOM 620 O O . ASN A 1 85 ? -24.970 -33.928 8.886 1.00 26.77 85 ASN A O 1
ATOM 624 N N . THR A 1 86 ? -26.020 -31.960 9.037 1.00 28.53 86 THR A N 1
ATOM 625 C CA . THR A 1 86 ? -27.215 -32.408 9.784 1.00 28.53 86 THR A CA 1
ATOM 626 C C . THR A 1 86 ? -28.334 -31.373 9.638 1.00 28.53 86 THR A C 1
ATOM 628 O O . THR A 1 86 ? -28.078 -30.177 9.513 1.00 28.53 86 THR A O 1
ATOM 631 N N . THR A 1 87 ? -29.581 -31.840 9.593 1.00 29.14 87 THR A N 1
ATOM 632 C CA . THR A 1 87 ? -30.778 -31.046 9.264 1.00 29.14 87 THR A CA 1
ATOM 633 C C . THR A 1 87 ? -31.575 -30.619 10.494 1.00 29.14 87 THR A C 1
ATOM 635 O O . THR A 1 87 ? -31.813 -31.438 11.378 1.00 29.14 87 THR A O 1
ATOM 638 N N . ALA A 1 88 ? -32.115 -29.399 10.475 1.00 27.08 88 ALA A N 1
ATOM 639 C CA . ALA A 1 88 ? -33.284 -28.989 11.258 1.00 27.08 88 ALA A CA 1
ATOM 640 C C . ALA A 1 88 ? -34.022 -27.860 10.510 1.00 27.08 88 ALA A C 1
ATOM 642 O O . ALA A 1 88 ? -33.382 -27.114 9.766 1.00 27.08 88 ALA A O 1
ATOM 643 N N . ALA A 1 89 ? -35.344 -27.745 10.673 1.00 25.34 89 ALA A N 1
ATOM 644 C CA . ALA A 1 89 ? -36.167 -26.787 9.932 1.00 25.34 89 ALA A CA 1
ATOM 645 C C . ALA A 1 89 ? -37.330 -26.224 10.769 1.00 25.34 89 ALA A C 1
ATOM 647 O O . ALA A 1 89 ? -38.017 -26.973 11.457 1.00 25.34 89 ALA A O 1
ATOM 648 N N . SER A 1 90 ? -37.555 -24.916 10.634 1.00 28.05 90 SER A N 1
ATOM 649 C CA . SER A 1 90 ? -38.783 -24.160 10.927 1.00 28.05 90 SER A CA 1
ATOM 650 C C . SER A 1 90 ? -38.661 -22.817 10.154 1.00 28.05 90 SER A C 1
ATOM 652 O O . SER A 1 90 ? -37.537 -22.402 9.869 1.00 28.05 90 SER A O 1
ATOM 654 N N . GLN A 1 91 ? -39.688 -22.150 9.609 1.00 26.62 91 GLN A N 1
ATOM 655 C CA . GLN A 1 91 ? -41.017 -21.784 10.133 1.00 26.62 91 GLN A CA 1
ATOM 656 C C . GLN A 1 91 ? -40.933 -20.885 11.386 1.00 26.62 91 GLN A C 1
ATOM 658 O O . GLN A 1 91 ? -40.182 -21.206 12.305 1.00 26.62 91 GLN A O 1
ATOM 663 N N . ASP A 1 92 ? -41.651 -19.761 11.487 1.00 25.73 92 ASP A N 1
ATOM 664 C CA . ASP A 1 92 ? -42.398 -18.981 10.471 1.00 25.73 92 ASP A CA 1
ATOM 665 C C . ASP A 1 92 ? -42.610 -17.530 11.000 1.00 25.73 92 ASP A C 1
ATOM 667 O O . ASP A 1 92 ? -41.953 -17.123 11.957 1.00 25.73 92 ASP A O 1
ATOM 671 N N . GLU A 1 93 ? -43.565 -16.807 10.413 1.00 28.11 93 GLU A N 1
ATOM 672 C CA . GLU A 1 93 ? -44.269 -15.602 10.885 1.00 28.11 93 GLU A CA 1
ATOM 673 C C . GLU A 1 93 ? -43.646 -14.219 10.622 1.00 28.11 93 GLU A C 1
ATOM 675 O O . GLU A 1 93 ? -42.760 -13.708 11.307 1.00 28.11 93 GLU A O 1
ATOM 680 N N . SER A 1 94 ? -44.271 -13.533 9.663 1.00 26.44 94 SER A N 1
ATOM 681 C CA . SER A 1 94 ? -44.325 -12.076 9.555 1.00 26.44 94 SER A CA 1
ATOM 682 C C . SER A 1 94 ? -45.482 -11.499 10.376 1.00 26.44 94 SER A C 1
ATOM 684 O O . SER A 1 94 ? -46.591 -12.026 10.293 1.00 26.44 94 SER A O 1
ATOM 686 N N . GLN A 1 95 ? -45.305 -10.331 11.002 1.00 27.25 95 GLN A N 1
ATOM 687 C CA . GLN A 1 95 ? -46.431 -9.444 11.325 1.00 27.25 95 GLN A CA 1
ATOM 688 C C . GLN A 1 95 ? -46.141 -7.990 10.937 1.00 27.25 95 GLN A C 1
ATOM 690 O O . GLN A 1 95 ? -45.019 -7.500 11.053 1.00 27.25 95 GLN A O 1
ATOM 695 N N . THR A 1 96 ? -47.183 -7.308 10.464 1.00 25.41 96 THR A N 1
ATOM 696 C CA . THR A 1 96 ? -47.169 -5.915 10.000 1.00 25.41 96 THR A CA 1
ATOM 697 C C . THR A 1 96 ? -48.186 -5.093 10.782 1.00 25.41 96 THR A C 1
ATOM 699 O O . THR A 1 96 ? -49.333 -5.518 10.903 1.00 25.41 96 THR A O 1
ATOM 702 N N . SER A 1 97 ? -47.829 -3.882 11.214 1.00 26.31 97 SER A N 1
ATOM 703 C CA . SER A 1 97 ? -48.799 -2.912 11.737 1.00 26.31 97 SER A CA 1
ATOM 704 C C . SER A 1 97 ? -48.501 -1.491 11.248 1.00 26.31 97 SER A C 1
ATOM 706 O O . SER A 1 97 ? -47.477 -0.885 11.552 1.00 26.31 97 SER A O 1
ATOM 708 N N . SER A 1 98 ? -49.422 -0.958 10.449 1.00 24.72 98 SER A N 1
ATOM 709 C CA . SER A 1 98 ? -49.465 0.441 10.014 1.00 24.72 98 SER A CA 1
ATOM 710 C C . SER A 1 98 ? -50.214 1.312 11.023 1.00 24.72 98 SER A C 1
ATOM 712 O O . SER A 1 98 ? -51.187 0.837 11.603 1.00 24.72 98 SER A O 1
ATOM 714 N N . LEU A 1 99 ? -49.888 2.606 11.120 1.00 26.77 99 LEU A N 1
ATOM 715 C CA . LEU A 1 99 ? -50.821 3.634 11.607 1.00 26.77 99 LEU A CA 1
ATOM 716 C C . LEU A 1 99 ? -50.512 5.017 10.997 1.00 26.77 99 LEU A C 1
ATOM 718 O O . LEU A 1 99 ? -49.508 5.186 10.305 1.00 26.77 99 LEU A O 1
ATOM 722 N N . THR A 1 100 ? -51.434 5.970 11.157 1.00 25.73 100 THR A N 1
ATOM 723 C CA . THR A 1 100 ? -51.674 7.043 10.174 1.00 25.73 100 THR A CA 1
ATOM 724 C C . THR A 1 100 ? -51.296 8.469 10.593 1.00 25.73 100 THR A C 1
ATOM 726 O O . THR A 1 100 ? -51.262 8.828 11.764 1.00 25.73 100 THR A O 1
ATOM 729 N N . ALA A 1 101 ? -51.087 9.286 9.557 1.00 25.50 101 ALA A N 1
ATOM 730 C CA . ALA A 1 101 ? -50.757 10.709 9.529 1.00 25.50 101 ALA A CA 1
ATOM 731 C C . ALA A 1 101 ? -51.586 11.674 10.404 1.00 25.50 101 ALA A C 1
ATOM 733 O O . ALA A 1 101 ? -52.761 11.452 10.678 1.00 25.50 101 ALA A O 1
ATOM 734 N N . SER A 1 102 ? -51.006 12.854 10.660 1.00 25.67 102 SER A N 1
ATOM 735 C CA . SER A 1 102 ? -51.696 14.156 10.545 1.00 25.67 102 SER A CA 1
ATOM 736 C C . SER A 1 102 ? -50.689 15.323 10.492 1.00 25.67 102 SER A C 1
ATOM 738 O O . SER A 1 102 ? -49.490 15.144 10.706 1.00 25.67 102 SER A O 1
ATOM 740 N N . THR A 1 103 ? -51.149 16.523 10.121 1.00 28.19 103 THR A N 1
ATOM 741 C CA . THR A 1 103 ? -50.328 17.740 9.961 1.00 28.19 103 THR A CA 1
ATOM 742 C C . THR A 1 103 ? -51.194 18.975 10.214 1.00 28.19 103 THR A C 1
ATOM 744 O O . THR A 1 103 ? -52.359 18.969 9.821 1.00 28.19 103 THR A O 1
ATOM 747 N N . PRO A 1 104 ? -50.635 20.064 10.765 1.00 30.53 104 PRO A N 1
ATOM 748 C CA . PRO A 1 104 ? -51.132 21.402 10.452 1.00 30.53 104 PRO A CA 1
ATOM 749 C C . PRO A 1 104 ? -50.029 22.356 9.956 1.00 30.53 104 PRO A C 1
ATOM 751 O O . PRO A 1 104 ? -48.842 22.175 10.220 1.00 30.53 104 PRO A O 1
ATOM 754 N N . ARG A 1 105 ? -50.441 23.396 9.220 1.00 27.69 105 ARG A N 1
ATOM 755 C CA . ARG A 1 105 ? -49.582 24.503 8.766 1.00 27.69 105 ARG A CA 1
ATOM 756 C C . ARG A 1 105 ? -49.681 25.690 9.728 1.00 27.69 105 ARG A C 1
ATOM 758 O O . ARG A 1 105 ? -50.736 25.921 10.308 1.00 27.69 105 ARG A O 1
ATOM 765 N N . GLY A 1 106 ? -48.637 26.511 9.773 1.00 25.28 106 GLY A N 1
ATOM 766 C CA . GLY A 1 106 ? -48.660 27.863 10.334 1.00 25.28 106 GLY A CA 1
ATOM 767 C C . GLY A 1 106 ? -47.484 28.662 9.775 1.00 25.28 106 GLY A C 1
ATOM 768 O O . GLY A 1 106 ? -46.413 28.095 9.571 1.00 25.28 106 GLY A O 1
ATOM 769 N N . GLY A 1 107 ? -47.678 29.944 9.469 1.00 25.77 107 GLY A N 1
ATOM 770 C CA . GLY A 1 107 ? -46.639 30.795 8.887 1.00 25.77 107 GLY A CA 1
ATOM 771 C C . GLY A 1 107 ? -46.716 32.225 9.409 1.00 25.77 107 GLY A C 1
ATOM 772 O O . GLY A 1 107 ? -47.776 32.674 9.835 1.00 25.77 107 GLY A O 1
ATOM 773 N N . GLY A 1 108 ? -45.590 32.933 9.367 1.00 24.38 108 GLY A N 1
ATOM 774 C CA . GLY A 1 108 ? -45.491 34.327 9.785 1.00 24.38 108 GLY A CA 1
ATOM 775 C C . GLY A 1 108 ? -44.064 34.858 9.661 1.00 24.38 108 GLY A C 1
ATOM 776 O O . GLY A 1 108 ? -43.102 34.135 9.904 1.00 24.38 108 GLY A O 1
ATOM 777 N N . SER A 1 109 ? -43.941 36.127 9.284 1.00 29.58 109 SER A N 1
ATOM 778 C CA . SER A 1 109 ? -42.711 36.921 9.342 1.00 29.58 109 SER A CA 1
ATOM 779 C C . SER A 1 109 ? -43.039 38.223 10.071 1.00 29.58 109 SER A C 1
ATOM 781 O O . SER A 1 109 ? -44.154 38.729 9.921 1.00 29.58 109 SER A O 1
ATOM 783 N N . PRO A 1 110 ? -42.109 38.747 10.882 1.00 31.67 110 PRO A N 1
ATOM 784 C CA . PRO A 1 110 ? -41.646 40.101 10.570 1.00 31.67 110 PRO A CA 1
ATOM 785 C C . PRO A 1 110 ? -40.137 40.333 10.793 1.00 31.67 110 PRO A C 1
ATOM 787 O O . PRO A 1 110 ? -39.434 39.546 11.424 1.00 31.67 110 PRO A O 1
ATOM 790 N N . PHE A 1 111 ? -39.658 41.467 10.276 1.00 27.11 111 PHE A N 1
ATOM 791 C CA . PHE A 1 111 ? -38.355 42.082 10.572 1.00 27.11 111 PHE A CA 1
ATOM 792 C C . PHE A 1 111 ? -38.231 42.522 12.045 1.00 27.11 111 PHE A C 1
ATOM 794 O O . PHE A 1 111 ? -39.215 43.004 12.597 1.00 27.11 111 PHE A O 1
ATOM 801 N N . PHE A 1 112 ? -37.010 42.514 12.607 1.00 26.05 112 PHE A N 1
ATOM 802 C CA . PHE A 1 112 ? -36.353 43.711 13.184 1.00 26.05 112 PHE A CA 1
ATOM 803 C C . PHE A 1 112 ? -34.843 43.470 13.456 1.00 26.05 112 PHE A C 1
ATOM 805 O O . PHE A 1 112 ? -34.338 42.364 13.269 1.00 26.05 112 PHE A O 1
ATOM 812 N N . SER A 1 113 ? -34.117 44.538 13.809 1.00 25.28 113 SER A N 1
ATOM 813 C CA . SER A 1 113 ? -32.644 44.686 13.735 1.00 25.28 113 SER A CA 1
ATOM 814 C C . SER A 1 113 ? -31.877 44.280 15.036 1.00 25.28 113 SER A C 1
ATOM 816 O O . SER A 1 113 ? -32.517 43.867 16.002 1.00 25.28 113 SER A O 1
ATOM 818 N N . PRO A 1 114 ? -30.519 44.302 15.091 1.00 37.34 114 PRO A N 1
ATOM 819 C CA . PRO A 1 114 ? -29.748 43.342 15.900 1.00 37.34 114 PRO A CA 1
ATOM 820 C C . PRO A 1 114 ? -29.318 43.800 17.313 1.00 37.34 114 PRO A C 1
ATOM 822 O O . PRO A 1 114 ? -29.103 44.990 17.544 1.00 37.34 114 PRO A O 1
ATOM 825 N N . PRO A 1 115 ? -29.022 42.846 18.222 1.00 27.48 115 PRO A N 1
ATOM 826 C CA . PRO A 1 115 ? -28.209 43.077 19.413 1.00 27.48 115 PRO A CA 1
ATOM 827 C C . PRO A 1 115 ? -26.704 42.936 19.108 1.00 27.48 115 PRO A C 1
ATOM 829 O O . PRO A 1 115 ? -26.251 41.952 18.522 1.00 27.48 115 PRO A O 1
ATOM 832 N N . THR A 1 116 ? -25.893 43.897 19.551 1.00 38.69 116 THR A N 1
ATOM 833 C CA . THR A 1 116 ? -24.428 43.842 19.425 1.00 38.69 116 THR A CA 1
ATOM 834 C C . THR A 1 116 ? -23.808 42.880 20.441 1.00 38.69 116 THR A C 1
ATOM 836 O O . THR A 1 116 ? -23.800 43.170 21.636 1.00 38.69 116 THR A O 1
ATOM 839 N N . GLY A 1 117 ? -23.208 41.782 19.975 1.00 27.31 117 GLY A N 1
ATOM 840 C CA . GLY A 1 117 ? -22.425 40.866 20.809 1.00 27.31 117 GLY A CA 1
ATOM 841 C C . GLY A 1 117 ? -21.182 40.362 20.079 1.00 27.31 117 GLY A C 1
ATOM 842 O O . GLY A 1 117 ? -21.294 39.733 19.029 1.00 27.31 117 GLY A O 1
ATOM 843 N N . LYS A 1 118 ? -19.986 40.620 20.628 1.00 37.09 118 LYS A N 1
ATOM 844 C CA . LYS A 1 118 ? -18.715 40.110 20.083 1.00 37.09 118 LYS A CA 1
ATOM 845 C C . LYS A 1 118 ? -18.530 38.626 20.422 1.00 37.09 118 LYS A C 1
ATOM 847 O O . LYS A 1 118 ? -17.740 38.277 21.295 1.00 37.09 118 LYS A O 1
ATOM 852 N N . ALA A 1 119 ? -19.239 37.751 19.716 1.00 27.55 119 ALA A N 1
ATOM 853 C CA . ALA A 1 119 ? -18.830 36.355 19.622 1.00 27.55 119 ALA A CA 1
ATOM 854 C C . ALA A 1 119 ? -17.556 36.280 18.764 1.00 27.55 119 ALA A C 1
ATOM 856 O O . ALA A 1 119 ? -17.545 36.765 17.632 1.00 27.55 119 ALA A O 1
ATOM 857 N N . HIS A 1 120 ? -16.482 35.690 19.293 1.00 29.70 120 HIS A N 1
ATOM 858 C CA . HIS A 1 120 ? -15.312 35.364 18.481 1.00 29.70 120 HIS A CA 1
ATOM 859 C C . HIS A 1 120 ? -15.700 34.271 17.483 1.00 29.70 120 HIS A C 1
ATOM 861 O O . HIS A 1 120 ? -15.921 33.121 17.856 1.00 29.70 120 HIS A O 1
ATOM 867 N N . SER A 1 121 ? -15.810 34.639 16.210 1.00 27.61 121 SER A N 1
ATOM 868 C CA . SER A 1 121 ? -15.975 33.681 15.129 1.00 27.61 121 SER A CA 1
ATOM 869 C C . SER A 1 121 ? -14.616 33.075 14.786 1.00 27.61 121 SER A C 1
ATOM 871 O O . SER A 1 121 ? -13.847 33.687 14.040 1.00 27.61 121 SER A O 1
ATOM 873 N N . ASP A 1 122 ? -14.355 31.855 15.261 1.00 31.64 122 ASP A N 1
ATOM 874 C CA . ASP A 1 122 ? -13.304 30.969 14.732 1.00 31.64 122 ASP A CA 1
ATOM 875 C C . ASP A 1 122 ? -13.701 30.473 13.325 1.00 31.64 122 ASP A C 1
ATOM 877 O O . ASP A 1 122 ? -13.893 29.287 13.055 1.00 31.64 122 ASP A O 1
ATOM 881 N N . GLY A 1 123 ? -13.881 31.434 12.416 1.00 30.73 123 GLY A N 1
ATOM 882 C CA . GLY A 1 123 ? -14.312 31.272 11.032 1.00 30.73 123 GLY A CA 1
ATOM 883 C C . GLY A 1 123 ? -13.182 30.821 10.117 1.00 30.73 123 GLY A C 1
ATOM 884 O O . GLY A 1 123 ? -13.003 31.388 9.043 1.00 30.73 123 GLY A O 1
ATOM 885 N N . ALA A 1 124 ? -12.414 29.814 10.535 1.00 34.09 124 ALA A N 1
ATOM 886 C CA . ALA A 1 124 ? -11.529 29.103 9.627 1.00 34.09 124 ALA A CA 1
ATOM 887 C C . ALA A 1 124 ? -12.394 28.318 8.630 1.00 34.09 124 ALA A C 1
ATOM 889 O O . ALA A 1 124 ? -13.071 27.352 9.006 1.00 34.09 124 ALA A O 1
ATOM 890 N N . THR A 1 125 ? -12.395 28.740 7.363 1.00 37.16 125 THR A N 1
ATOM 891 C CA . THR A 1 125 ? -12.989 27.962 6.273 1.00 37.16 125 THR A CA 1
ATOM 892 C C . THR A 1 125 ? -12.371 26.570 6.256 1.00 37.16 125 THR A C 1
ATOM 894 O O . THR A 1 125 ? -11.156 26.401 6.350 1.00 37.16 125 THR A O 1
ATOM 897 N N . ARG A 1 126 ? -13.220 25.542 6.190 1.00 49.16 126 ARG A N 1
ATOM 898 C CA . ARG A 1 126 ? -12.757 24.168 6.006 1.00 49.16 126 ARG A CA 1
ATOM 899 C C . ARG A 1 126 ? -12.581 23.949 4.511 1.00 49.16 126 ARG A C 1
ATOM 901 O O . ARG A 1 126 ? -13.563 23.750 3.808 1.00 49.16 126 ARG A O 1
ATOM 908 N N . ASP A 1 127 ? -11.336 23.988 4.051 1.00 66.12 127 ASP A N 1
ATOM 909 C CA . ASP A 1 127 ? -11.004 23.808 2.627 1.00 66.12 127 ASP A CA 1
ATOM 910 C C . ASP A 1 127 ? -11.137 22.338 2.160 1.00 66.12 127 ASP A C 1
ATOM 912 O O . ASP A 1 127 ? -11.071 22.029 0.968 1.00 66.12 127 ASP A O 1
ATOM 916 N N . TRP A 1 128 ? -11.377 21.425 3.108 1.00 74.38 128 TRP A N 1
ATOM 917 C CA . TRP A 1 128 ? -11.810 20.043 2.892 1.00 74.38 128 TRP A CA 1
ATOM 918 C C . TRP A 1 128 ? -13.326 19.912 3.110 1.00 74.38 128 TRP A C 1
ATOM 920 O O . TRP A 1 128 ? -13.918 20.650 3.898 1.00 74.38 128 TRP A O 1
ATOM 930 N N . SER A 1 129 ? -13.958 18.930 2.464 1.00 85.31 129 SER A N 1
ATOM 931 C CA . SER A 1 129 ? -15.413 18.721 2.522 1.00 85.31 129 SER A CA 1
ATOM 932 C C . SER A 1 129 ? -15.792 17.272 2.840 1.00 85.31 129 SER A C 1
ATOM 934 O O . SER A 1 129 ? -15.006 16.349 2.628 1.00 85.31 129 SER A O 1
ATOM 936 N N . GLY A 1 130 ? -17.004 17.079 3.365 1.00 88.88 130 GLY A N 1
ATOM 937 C CA . GLY A 1 130 ? -17.509 15.792 3.846 1.00 88.88 130 GLY A CA 1
ATOM 938 C C . GLY A 1 130 ? -17.557 15.699 5.374 1.00 88.88 130 GLY A C 1
ATOM 939 O O . GLY A 1 130 ? -17.712 16.706 6.070 1.00 88.88 130 GLY A O 1
ATOM 940 N N . ASP A 1 131 ? -17.430 14.482 5.896 1.00 90.56 131 ASP A N 1
ATOM 941 C CA . ASP A 1 131 ? -17.547 14.172 7.325 1.00 90.56 131 ASP A CA 1
ATOM 942 C C . ASP A 1 131 ? -16.293 14.523 8.149 1.00 90.56 131 ASP A C 1
ATOM 944 O O . ASP A 1 131 ? -15.189 14.679 7.631 1.00 90.56 131 ASP A O 1
ATOM 948 N N . ASP A 1 132 ? -16.427 14.623 9.476 1.00 86.44 132 ASP A N 1
ATOM 949 C CA . ASP A 1 132 ? -15.293 14.940 10.355 1.00 86.44 132 ASP A CA 1
ATOM 950 C C . ASP A 1 132 ? -14.275 13.788 10.426 1.00 86.44 132 ASP A C 1
ATOM 952 O O . ASP A 1 132 ? -14.398 12.878 11.250 1.00 86.44 132 ASP A O 1
ATOM 956 N N . ARG A 1 133 ? -13.223 13.894 9.601 1.00 85.56 133 ARG A N 1
ATOM 957 C CA . ARG A 1 133 ? -12.051 13.002 9.509 1.00 85.56 133 ARG A CA 1
ATOM 958 C C . ARG A 1 133 ? -11.441 12.563 10.841 1.00 85.56 133 ARG A C 1
ATOM 960 O O . ARG A 1 133 ? -10.746 11.548 10.876 1.00 85.56 133 ARG A O 1
ATOM 967 N N . ARG A 1 134 ? -11.661 13.289 11.939 1.00 80.06 134 ARG A N 1
ATOM 968 C CA . ARG A 1 134 ? -11.119 12.945 13.265 1.00 80.06 134 ARG A CA 1
ATOM 969 C C . ARG A 1 134 ? -11.925 11.846 13.973 1.00 80.06 134 ARG A C 1
ATOM 971 O O . ARG A 1 134 ? -11.451 11.291 14.959 1.00 80.06 134 ARG A O 1
ATOM 978 N N . ARG A 1 135 ? -13.121 11.501 13.478 1.00 74.94 135 ARG A N 1
ATOM 979 C CA . ARG A 1 135 ? -14.025 10.476 14.037 1.00 74.94 135 ARG A CA 1
ATOM 980 C C . ARG A 1 135 ? -13.677 9.049 13.582 1.00 74.94 135 ARG A C 1
ATOM 982 O O . ARG A 1 135 ? -14.530 8.339 13.064 1.00 74.94 135 ARG A O 1
ATOM 989 N N . HIS A 1 136 ? -12.435 8.614 13.793 1.00 69.38 136 HIS A N 1
ATOM 990 C CA . HIS A 1 136 ? -12.011 7.254 13.441 1.00 69.38 136 HIS A CA 1
ATOM 991 C C . HIS A 1 136 ? -12.261 6.251 14.590 1.00 69.38 136 HIS A C 1
ATOM 993 O O . HIS A 1 136 ? -11.938 6.522 15.748 1.00 69.38 136 HIS A O 1
ATOM 999 N N . SER A 1 137 ? -12.815 5.076 14.274 1.00 72.25 137 SER A N 1
ATOM 1000 C CA . SER A 1 137 ? -13.078 3.975 15.214 1.00 72.25 137 SER A CA 1
ATOM 1001 C C . SER A 1 137 ? -11.984 2.902 15.145 1.00 72.25 137 SER A C 1
ATOM 1003 O O . SER A 1 137 ? -11.364 2.680 14.109 1.00 72.25 137 SER A O 1
ATOM 1005 N N . SER A 1 138 ? -11.772 2.145 16.225 1.00 69.88 138 SER A N 1
ATOM 1006 C CA . SER A 1 138 ? -10.893 0.963 16.184 1.00 69.88 138 SER A CA 1
ATOM 1007 C C . SER A 1 138 ? -11.433 -0.155 15.277 1.00 69.88 138 SER A C 1
ATOM 1009 O O . SER A 1 138 ? -10.655 -0.975 14.783 1.00 69.88 138 SER A O 1
ATOM 1011 N N . LEU A 1 139 ? -12.751 -0.168 15.035 1.00 76.44 139 LEU A N 1
ATOM 1012 C CA . LEU A 1 139 ? -13.445 -1.109 14.150 1.00 76.44 139 LEU A CA 1
ATOM 1013 C C . LEU A 1 139 ? -13.572 -0.608 12.700 1.00 76.44 139 LEU A C 1
ATOM 1015 O O . LEU A 1 139 ? -13.968 -1.385 11.830 1.00 76.44 139 LEU A O 1
ATOM 1019 N N . SER A 1 140 ? -13.219 0.649 12.417 1.00 86.38 140 SER A N 1
ATOM 1020 C CA . SER A 1 140 ? -13.185 1.183 11.053 1.00 86.38 140 SER A CA 1
ATOM 1021 C C . SER A 1 140 ? -11.804 1.041 10.408 1.00 86.38 140 SER A C 1
ATOM 1023 O O . SER A 1 140 ? -10.794 0.727 11.049 1.00 86.38 140 SER A O 1
ATOM 1025 N N . THR A 1 141 ? -11.745 1.293 9.105 1.00 89.88 141 THR A N 1
ATOM 1026 C CA . THR A 1 141 ? -10.496 1.624 8.423 1.00 89.88 141 THR A CA 1
ATOM 1027 C C . THR A 1 141 ? -10.735 2.708 7.396 1.00 89.88 141 THR A C 1
ATOM 1029 O O . THR A 1 141 ? -11.703 2.635 6.638 1.00 89.88 141 THR A O 1
ATOM 1032 N N . ARG A 1 142 ? -9.809 3.664 7.339 1.00 93.25 142 ARG A N 1
ATOM 1033 C CA . ARG A 1 142 ? -9.776 4.658 6.278 1.00 93.25 142 ARG A CA 1
ATOM 1034 C C . ARG A 1 142 ? -9.240 4.057 4.986 1.00 93.25 142 ARG A C 1
ATOM 1036 O O . ARG A 1 142 ? -8.129 3.515 4.955 1.00 93.25 142 ARG A O 1
ATOM 1043 N N . VAL A 1 143 ? -10.033 4.169 3.930 1.00 95.44 143 VAL A N 1
ATOM 1044 C CA . VAL A 1 143 ? -9.627 3.981 2.539 1.00 95.44 143 VAL A CA 1
ATOM 1045 C C . VAL A 1 143 ? -9.414 5.361 1.939 1.00 95.44 143 VAL A C 1
ATOM 1047 O O . VAL A 1 143 ? -10.326 6.183 1.973 1.00 95.44 143 VAL A O 1
ATOM 1050 N N . CYS A 1 144 ? -8.245 5.609 1.355 1.00 96.31 144 CYS A N 1
ATOM 1051 C CA . CYS A 1 144 ? -7.996 6.813 0.570 1.00 96.31 144 CYS A CA 1
ATOM 1052 C C . CYS A 1 144 ? -7.684 6.459 -0.884 1.00 96.31 144 CYS A C 1
ATOM 1054 O O . CYS A 1 144 ? -6.929 5.517 -1.148 1.00 96.31 144 CYS A O 1
ATOM 1056 N N . PHE A 1 145 ? -8.209 7.259 -1.810 1.00 97.00 145 PHE A N 1
ATOM 1057 C CA . PHE A 1 145 ? -7.813 7.267 -3.214 1.00 97.00 145 PHE A CA 1
ATOM 1058 C C . PHE A 1 145 ? -7.223 8.628 -3.591 1.00 97.00 145 PHE A C 1
ATOM 1060 O O . PHE A 1 145 ? -7.749 9.656 -3.175 1.00 97.00 145 PHE A O 1
ATOM 1067 N N . GLN A 1 146 ? -6.155 8.649 -4.387 1.00 94.81 146 GLN A N 1
ATOM 1068 C CA . GLN A 1 146 ? -5.645 9.879 -4.997 1.00 94.81 146 GLN A CA 1
ATOM 1069 C C . GLN A 1 146 ? -4.852 9.553 -6.272 1.00 94.81 146 GLN A C 1
ATOM 1071 O O . GLN A 1 146 ? -3.979 8.679 -6.253 1.00 94.81 146 GLN A O 1
ATOM 1076 N N . ASN A 1 147 ? -5.097 10.273 -7.372 1.00 93.19 147 ASN A N 1
ATOM 1077 C CA . ASN A 1 147 ? -4.085 10.422 -8.419 1.00 93.19 147 ASN A CA 1
ATOM 1078 C C . ASN A 1 147 ? -2.932 11.248 -7.825 1.00 93.19 147 ASN A C 1
ATOM 1080 O O . ASN A 1 147 ? -3.123 12.389 -7.416 1.00 93.19 147 ASN A O 1
ATOM 1084 N N . VAL A 1 148 ? -1.739 10.655 -7.709 1.00 92.06 148 VAL A N 1
ATOM 1085 C CA . VAL A 1 148 ? -0.600 11.310 -7.035 1.00 92.06 148 VAL A CA 1
ATOM 1086 C C . VAL A 1 148 ? 0.254 12.171 -7.965 1.00 92.06 148 VAL A C 1
ATOM 1088 O O . VAL A 1 148 ? 1.253 12.724 -7.506 1.00 92.06 148 VAL A O 1
ATOM 1091 N N . ASN A 1 149 ? -0.089 12.248 -9.256 1.00 89.69 149 ASN A N 1
ATOM 1092 C CA . ASN A 1 149 ? 0.692 12.868 -10.327 1.00 89.69 149 ASN A CA 1
ATOM 1093 C C . ASN A 1 149 ? 2.206 12.607 -10.179 1.00 89.69 149 ASN A C 1
ATOM 1095 O O . ASN A 1 149 ? 3.034 13.510 -10.045 1.00 89.69 149 ASN A O 1
ATOM 1099 N N . GLY A 1 150 ? 2.546 11.318 -10.146 1.00 90.50 150 GLY A N 1
ATOM 1100 C CA . GLY A 1 150 ? 3.906 10.804 -10.082 1.00 90.50 150 GLY A CA 1
ATOM 1101 C C . GLY A 1 150 ? 4.542 10.731 -8.698 1.00 90.50 150 GLY A C 1
ATOM 1102 O O . GLY A 1 150 ? 4.496 11.650 -7.881 1.00 90.50 150 GLY A O 1
ATOM 1103 N N . LEU A 1 151 ? 5.201 9.595 -8.461 1.00 92.31 151 LEU A N 1
ATOM 1104 C CA . LEU A 1 151 ? 6.053 9.375 -7.300 1.00 92.31 151 LEU A CA 1
ATOM 1105 C C . LEU A 1 151 ? 7.515 9.718 -7.635 1.00 92.31 151 LEU A C 1
ATOM 1107 O O . LEU A 1 151 ? 7.989 9.396 -8.725 1.00 92.31 151 LEU A O 1
ATOM 1111 N N . PRO A 1 152 ? 8.268 10.318 -6.697 1.00 90.06 152 PRO A N 1
ATOM 1112 C CA . PRO A 1 152 ? 9.667 10.673 -6.918 1.00 90.06 152 PRO A CA 1
ATOM 1113 C C . PRO A 1 152 ? 10.547 9.423 -7.018 1.00 90.06 152 PRO A C 1
ATOM 1115 O O . PRO A 1 152 ? 10.259 8.403 -6.386 1.00 90.06 152 PRO A O 1
ATOM 1118 N N . GLU A 1 153 ? 11.666 9.493 -7.746 1.00 87.88 153 GLU A N 1
ATOM 1119 C CA . GLU A 1 153 ? 12.568 8.340 -7.922 1.00 87.88 153 GLU A CA 1
ATOM 1120 C C . GLU A 1 153 ? 13.211 7.885 -6.598 1.00 87.88 153 GLU A C 1
ATOM 1122 O O . GLU A 1 153 ? 13.406 6.691 -6.350 1.00 87.88 153 GLU A O 1
ATOM 1127 N N . ASN A 1 154 ? 13.502 8.837 -5.710 1.00 86.12 154 ASN A N 1
ATOM 1128 C CA . ASN A 1 154 ? 14.150 8.595 -4.429 1.00 86.12 154 ASN A CA 1
ATOM 1129 C C . ASN A 1 154 ? 13.125 8.507 -3.281 1.00 86.12 154 ASN A C 1
ATOM 1131 O O . ASN A 1 154 ? 12.340 9.419 -3.054 1.00 86.12 154 ASN A O 1
ATOM 1135 N N . GLY A 1 155 ? 13.188 7.435 -2.485 1.00 83.62 155 GLY A N 1
ATOM 1136 C CA . GLY A 1 155 ? 12.385 7.282 -1.267 1.00 83.62 155 GLY A CA 1
ATOM 1137 C C . GLY A 1 155 ? 12.627 8.307 -0.141 1.00 83.62 155 GLY A C 1
ATOM 1138 O O . GLY A 1 155 ? 11.844 8.317 0.804 1.00 83.62 155 GLY A O 1
ATOM 1139 N N . THR A 1 156 ? 13.671 9.147 -0.209 1.00 85.19 156 THR A N 1
ATOM 1140 C CA . THR A 1 156 ? 13.935 10.234 0.765 1.00 85.19 156 THR A CA 1
ATOM 1141 C C . THR A 1 156 ? 13.444 11.613 0.310 1.00 85.19 156 THR A C 1
ATOM 1143 O O . THR A 1 156 ? 13.690 12.600 0.998 1.00 85.19 156 THR A O 1
ATOM 1146 N N . ASP A 1 157 ? 12.810 11.699 -0.856 1.00 89.44 157 ASP A N 1
ATOM 1147 C CA . ASP A 1 157 ? 12.273 12.930 -1.444 1.00 89.44 157 ASP A CA 1
ATOM 1148 C C . ASP A 1 157 ? 11.155 13.567 -0.588 1.00 89.44 157 ASP A C 1
ATOM 1150 O O . ASP A 1 157 ? 10.470 12.858 0.155 1.00 89.44 157 ASP A O 1
ATOM 1154 N N . SER A 1 158 ? 10.957 14.888 -0.678 1.00 87.25 158 SER A N 1
ATOM 1155 C CA . SER A 1 158 ? 9.932 15.615 0.089 1.00 87.25 158 SER A CA 1
ATOM 1156 C C . SER A 1 158 ? 8.519 15.096 -0.178 1.00 87.25 158 SER A C 1
ATOM 1158 O O . SER A 1 158 ? 7.814 14.804 0.789 1.00 87.25 158 SER A O 1
ATOM 1160 N N . LYS A 1 159 ? 8.146 14.842 -1.442 1.00 88.44 159 LYS A N 1
ATOM 1161 C CA . LYS A 1 159 ? 6.825 14.296 -1.804 1.00 88.44 159 LYS A CA 1
ATOM 1162 C C . LYS A 1 159 ? 6.619 12.903 -1.214 1.00 88.44 159 LYS A C 1
ATOM 1164 O O . LYS A 1 159 ? 5.529 12.559 -0.763 1.00 88.44 159 LYS A O 1
ATOM 1169 N N . GLN A 1 160 ? 7.684 12.105 -1.102 1.00 90.62 160 GLN A N 1
ATOM 1170 C CA . GLN A 1 160 ? 7.603 10.818 -0.411 1.00 90.62 160 GLN A CA 1
ATOM 1171 C C . GLN A 1 160 ? 7.505 10.960 1.116 1.00 90.62 160 GLN A C 1
ATOM 1173 O O . GLN A 1 160 ? 6.815 10.161 1.751 1.00 90.62 160 GLN A O 1
ATOM 1178 N N . GLN A 1 161 ? 8.185 11.938 1.720 1.00 88.50 161 GLN A N 1
ATOM 1179 C CA . GLN A 1 161 ? 8.067 12.212 3.155 1.00 88.50 161 GLN A CA 1
ATOM 1180 C C . GLN A 1 161 ? 6.654 12.693 3.509 1.00 88.50 161 GLN A C 1
ATOM 1182 O O . GLN A 1 161 ? 6.067 12.162 4.447 1.00 88.50 161 GLN A O 1
ATOM 1187 N N . GLN A 1 162 ? 6.078 13.587 2.703 1.00 88.31 162 GLN A N 1
ATOM 1188 C CA . GLN A 1 162 ? 4.685 14.026 2.791 1.00 88.31 162 GLN A CA 1
ATOM 1189 C C . GLN A 1 162 ? 3.694 12.852 2.697 1.00 88.31 162 GLN A C 1
ATOM 1191 O O . GLN A 1 162 ? 2.868 12.678 3.591 1.00 88.31 162 GLN A O 1
ATOM 1196 N N . ILE A 1 163 ? 3.835 11.969 1.698 1.00 90.44 163 ILE A N 1
ATOM 1197 C CA . ILE A 1 163 ? 3.028 10.736 1.589 1.00 90.44 163 ILE A CA 1
ATOM 1198 C C . ILE A 1 163 ? 3.179 9.849 2.839 1.00 90.44 163 ILE A C 1
ATOM 1200 O O . ILE A 1 163 ? 2.203 9.265 3.309 1.00 90.44 163 ILE A O 1
ATOM 1204 N N . ASN A 1 164 ? 4.380 9.749 3.421 1.00 88.50 164 ASN A N 1
ATOM 1205 C CA . ASN A 1 164 ? 4.595 8.978 4.650 1.00 88.50 164 ASN A CA 1
ATOM 1206 C C . ASN A 1 164 ? 3.939 9.626 5.888 1.00 88.50 164 ASN A C 1
ATOM 1208 O O . ASN A 1 164 ? 3.533 8.892 6.792 1.00 88.50 164 ASN A O 1
ATOM 1212 N N . SER A 1 165 ? 3.845 10.960 5.944 1.00 87.12 165 SER A N 1
ATOM 1213 C CA . SER A 1 165 ? 3.099 11.688 6.982 1.00 87.12 165 SER A CA 1
ATOM 1214 C C . SER A 1 165 ? 1.596 11.475 6.821 1.00 87.12 165 SER A C 1
ATOM 1216 O O . SER A 1 165 ? 0.966 10.992 7.757 1.00 87.12 165 SER A O 1
ATOM 1218 N N . TRP A 1 166 ? 1.051 11.688 5.619 1.00 89.69 166 TRP A N 1
ATOM 1219 C CA . TRP A 1 166 ? -0.354 11.436 5.272 1.00 89.69 166 TRP A CA 1
ATOM 1220 C C . TRP A 1 166 ? -0.826 10.038 5.692 1.00 89.69 166 TRP A C 1
ATOM 1222 O O . TRP A 1 166 ? -1.745 9.914 6.500 1.00 89.69 166 TRP A O 1
ATOM 1232 N N . LEU A 1 167 ? -0.123 8.980 5.261 1.00 89.06 167 LEU A N 1
ATOM 1233 C CA . LEU A 1 167 ? -0.443 7.587 5.618 1.00 89.06 167 LEU A CA 1
ATOM 1234 C C . LEU A 1 167 ? -0.465 7.319 7.137 1.00 89.06 167 LEU A C 1
ATOM 1236 O O . LEU A 1 167 ? -1.083 6.353 7.583 1.00 89.06 167 LEU A O 1
ATOM 1240 N N . LYS A 1 168 ? 0.230 8.139 7.934 1.00 86.19 168 LYS A N 1
ATOM 1241 C CA . LYS A 1 168 ? 0.320 8.028 9.396 1.00 86.19 168 LYS A CA 1
ATOM 1242 C C . LYS A 1 168 ? -0.711 8.906 10.112 1.00 86.19 168 LYS A C 1
ATOM 1244 O O . LYS A 1 168 ? -1.296 8.461 11.094 1.00 86.19 168 LYS A O 1
ATOM 1249 N N . GLU A 1 169 ? -0.886 10.147 9.672 1.00 86.25 169 GLU A N 1
ATOM 1250 C CA . GLU A 1 169 ? -1.736 11.158 10.312 1.00 86.25 169 GLU A CA 1
ATOM 1251 C C . GLU A 1 169 ? -3.221 10.920 10.032 1.00 86.25 169 GLU A C 1
ATOM 1253 O O . GLU A 1 169 ? -4.019 10.939 10.966 1.00 86.25 169 GLU A O 1
ATOM 1258 N N . GLU A 1 170 ? -3.569 10.533 8.804 1.00 87.56 170 GLU A N 1
ATOM 1259 C CA . GLU A 1 170 ? -4.916 10.075 8.427 1.00 87.56 170 GLU A CA 1
ATOM 1260 C C . GLU A 1 170 ? -5.181 8.601 8.807 1.00 87.56 170 GLU A C 1
ATOM 1262 O O . GLU A 1 170 ? -6.220 8.044 8.465 1.00 87.56 170 GLU A O 1
ATOM 1267 N N . GLN A 1 171 ? -4.245 7.949 9.515 1.00 88.19 171 GLN A N 1
ATOM 1268 C CA . GLN A 1 171 ? -4.327 6.550 9.979 1.00 88.19 171 GLN A CA 1
ATOM 1269 C C . GLN A 1 171 ? -4.698 5.536 8.875 1.00 88.19 171 GLN A C 1
ATOM 1271 O O . GLN A 1 171 ? -5.360 4.528 9.134 1.00 88.19 171 GLN A O 1
ATOM 1276 N N . VAL A 1 172 ? -4.259 5.801 7.641 1.00 90.94 172 VAL A N 1
ATOM 1277 C CA . VAL A 1 172 ? -4.736 5.134 6.423 1.00 90.94 172 VAL A CA 1
ATOM 1278 C C . VAL A 1 172 ? -4.585 3.610 6.516 1.00 90.94 172 VAL A C 1
ATOM 1280 O O . VAL A 1 172 ? -3.491 3.076 6.712 1.00 90.94 172 VAL A O 1
ATOM 1283 N N . GLY A 1 173 ? -5.701 2.891 6.370 1.00 90.62 173 GLY A N 1
ATOM 1284 C CA . GLY A 1 173 ? -5.746 1.426 6.364 1.00 90.62 173 GLY A CA 1
ATOM 1285 C C . GLY A 1 173 ? -5.593 0.836 4.962 1.00 90.62 173 GLY A C 1
ATOM 1286 O O . GLY A 1 173 ? -4.991 -0.230 4.799 1.00 90.62 173 GLY A O 1
ATOM 1287 N N . ILE A 1 174 ? -6.100 1.541 3.948 1.00 94.56 174 ILE A N 1
ATOM 1288 C CA . ILE A 1 174 ? -6.001 1.192 2.527 1.00 94.56 174 ILE A CA 1
ATOM 1289 C C . ILE A 1 174 ? -5.670 2.460 1.730 1.00 94.56 174 ILE A C 1
ATOM 1291 O O . ILE A 1 174 ? -6.385 3.450 1.824 1.00 94.56 174 ILE A O 1
ATOM 1295 N N . ALA A 1 175 ? -4.605 2.422 0.931 1.00 96.12 175 ALA A N 1
ATOM 1296 C CA . ALA A 1 175 ? -4.180 3.515 0.060 1.00 96.12 175 ALA A CA 1
ATOM 1297 C C . ALA A 1 175 ? -4.168 3.052 -1.403 1.00 96.12 175 ALA A C 1
ATOM 1299 O O . ALA A 1 175 ? -3.478 2.087 -1.754 1.00 96.12 175 ALA A O 1
ATOM 1300 N N . LEU A 1 176 ? -4.932 3.748 -2.241 1.00 97.06 176 LEU A N 1
ATOM 1301 C CA . LEU A 1 176 ? -5.130 3.470 -3.661 1.00 97.06 176 LEU A CA 1
ATOM 1302 C C . LEU A 1 176 ? -4.572 4.657 -4.456 1.00 97.06 176 LEU A C 1
ATOM 1304 O O . LEU A 1 176 ? -5.091 5.763 -4.349 1.00 97.06 176 LEU A O 1
ATOM 1308 N N . LEU A 1 177 ? -3.488 4.456 -5.207 1.00 96.06 177 LEU A N 1
ATOM 1309 C CA . LEU A 1 177 ? -2.764 5.547 -5.869 1.00 96.06 177 LEU A CA 1
ATOM 1310 C C . LEU A 1 177 ? -2.810 5.376 -7.391 1.00 96.06 177 LEU A C 1
ATOM 1312 O O . LEU A 1 177 ? -2.269 4.398 -7.919 1.00 96.06 177 LEU A O 1
ATOM 1316 N N . ALA A 1 178 ? -3.432 6.331 -8.082 1.00 92.50 178 ALA A N 1
ATOM 1317 C CA . ALA A 1 178 ? -3.392 6.446 -9.541 1.00 92.50 178 ALA A CA 1
ATOM 1318 C C . ALA A 1 178 ? -2.166 7.256 -10.001 1.00 92.50 178 ALA A C 1
ATOM 1320 O O . ALA A 1 178 ? -1.558 7.984 -9.216 1.00 92.50 178 ALA A O 1
ATOM 1321 N N . GLU A 1 179 ? -1.783 7.072 -11.266 1.00 89.44 179 GLU A N 1
ATOM 1322 C CA . GLU A 1 179 ? -0.620 7.695 -11.918 1.00 89.44 179 GLU A CA 1
ATOM 1323 C C . GLU A 1 179 ? 0.662 7.780 -11.068 1.00 89.44 179 GLU A C 1
ATOM 1325 O O . GLU A 1 179 ? 1.266 8.837 -10.870 1.00 89.44 179 GLU A O 1
ATOM 1330 N N . ALA A 1 180 ? 1.159 6.626 -10.624 1.00 92.00 180 ALA A N 1
ATOM 1331 C CA . ALA A 1 180 ? 2.451 6.529 -9.947 1.00 92.00 180 ALA A CA 1
ATOM 1332 C C . ALA A 1 180 ? 3.636 7.002 -10.824 1.00 92.00 180 ALA A C 1
ATOM 1334 O O . ALA A 1 180 ? 4.718 7.264 -10.289 1.00 92.00 180 ALA A O 1
ATOM 1335 N N . LYS A 1 181 ? 3.454 7.071 -12.155 1.00 91.69 181 LYS A N 1
ATOM 1336 C CA . LYS A 1 181 ? 4.380 7.586 -13.187 1.00 91.69 181 LYS A CA 1
ATOM 1337 C C . LYS A 1 181 ? 5.834 7.097 -13.057 1.00 91.69 181 LYS A C 1
ATOM 1339 O O . LYS A 1 181 ? 6.788 7.785 -13.413 1.00 91.69 181 LYS A O 1
ATOM 1344 N N . THR A 1 182 ? 6.011 5.872 -12.553 1.00 90.12 182 THR A N 1
ATOM 1345 C CA . THR A 1 182 ? 7.309 5.303 -12.151 1.00 90.12 182 THR A CA 1
ATOM 1346 C C . THR A 1 182 ? 7.562 3.942 -12.799 1.00 90.12 182 THR A C 1
ATOM 1348 O O . THR A 1 182 ? 6.841 2.974 -12.551 1.00 90.12 182 THR A O 1
ATOM 1351 N N . PHE A 1 183 ? 8.659 3.822 -13.548 1.00 90.94 183 PHE A N 1
ATOM 1352 C CA . PHE A 1 183 ? 9.200 2.548 -14.015 1.00 90.94 183 PHE A CA 1
ATOM 1353 C C . PHE A 1 183 ? 10.044 1.889 -12.914 1.00 90.94 183 PHE A C 1
ATOM 1355 O O . PHE A 1 183 ? 11.267 2.016 -12.844 1.00 90.94 183 PHE A O 1
ATOM 1362 N N . TRP A 1 184 ? 9.376 1.148 -12.031 1.00 89.81 184 TRP A N 1
ATOM 1363 C CA . TRP A 1 184 ? 9.984 0.520 -10.851 1.00 89.81 184 TRP A CA 1
ATOM 1364 C C . TRP A 1 184 ? 11.273 -0.300 -11.083 1.00 89.81 184 TRP A C 1
ATOM 1366 O O . TRP A 1 184 ? 12.108 -0.298 -10.179 1.00 89.81 184 TRP A O 1
ATOM 1376 N N . PRO A 1 185 ? 11.509 -0.975 -12.230 1.00 89.00 185 PRO A N 1
ATOM 1377 C CA . PRO A 1 185 ? 12.757 -1.711 -12.462 1.00 89.00 185 PRO A CA 1
ATOM 1378 C C . PRO A 1 185 ? 14.031 -0.862 -12.592 1.00 89.00 185 PRO A C 1
ATOM 1380 O O . PRO A 1 185 ? 15.113 -1.439 -12.501 1.00 89.00 185 PRO A O 1
ATOM 1383 N N . SER A 1 186 ? 13.941 0.458 -12.806 1.00 86.19 186 SER A N 1
ATOM 1384 C CA . SER A 1 186 ? 15.109 1.361 -12.784 1.00 86.19 186 SER A CA 1
ATOM 1385 C C . SER A 1 186 ? 15.297 2.095 -11.451 1.00 86.19 186 SER A C 1
ATOM 1387 O O . SER A 1 186 ? 16.249 2.857 -11.307 1.00 86.19 186 SER A O 1
ATOM 1389 N N . ILE A 1 187 ? 14.423 1.869 -10.465 1.00 87.81 187 ILE A N 1
ATOM 1390 C CA . ILE A 1 187 ? 14.556 2.441 -9.121 1.00 87.81 187 ILE A CA 1
ATOM 1391 C C . ILE A 1 187 ? 15.616 1.662 -8.328 1.00 87.81 187 ILE A C 1
ATOM 1393 O O . ILE A 1 187 ? 15.613 0.430 -8.297 1.00 87.81 187 ILE A O 1
ATOM 1397 N N . ASN A 1 188 ? 16.518 2.384 -7.658 1.00 83.88 188 ASN A N 1
ATOM 1398 C CA . ASN A 1 188 ? 17.616 1.795 -6.885 1.00 83.88 188 ASN A CA 1
ATOM 1399 C C . ASN A 1 188 ? 17.128 0.938 -5.693 1.00 83.88 188 ASN A C 1
ATOM 1401 O O . ASN A 1 188 ? 16.101 1.225 -5.069 1.00 83.88 188 ASN A O 1
ATOM 1405 N N . GLU A 1 189 ? 17.894 -0.105 -5.343 1.00 85.00 189 GLU A N 1
ATOM 1406 C CA . GLU A 1 189 ? 17.605 -0.996 -4.203 1.00 85.00 189 GLU A CA 1
ATOM 1407 C C . GLU A 1 189 ? 17.482 -0.183 -2.897 1.00 85.00 189 GLU A C 1
ATOM 1409 O O . GLU A 1 189 ? 18.323 0.664 -2.608 1.00 85.00 189 GLU A O 1
ATOM 1414 N N . GLY A 1 190 ? 16.412 -0.407 -2.124 1.00 83.19 190 GLY A N 1
ATOM 1415 C CA . GLY A 1 190 ? 16.067 0.397 -0.942 1.00 83.19 190 GLY A CA 1
ATOM 1416 C C . GLY A 1 190 ? 15.143 1.598 -1.206 1.00 83.19 190 GLY A C 1
ATOM 1417 O O . GLY A 1 190 ? 14.551 2.110 -0.255 1.00 83.19 190 GLY A O 1
ATOM 1418 N N . HIS A 1 191 ? 14.948 2.005 -2.468 1.00 86.62 191 HIS A N 1
ATOM 1419 C CA . HIS A 1 191 ? 14.059 3.113 -2.858 1.00 86.62 191 HIS A CA 1
ATOM 1420 C C . HIS A 1 191 ? 12.781 2.647 -3.587 1.00 86.62 191 HIS A C 1
ATOM 1422 O O . HIS A 1 191 ? 11.957 3.481 -3.958 1.00 86.62 191 HIS A O 1
ATOM 1428 N N . GLY A 1 192 ? 12.570 1.341 -3.786 1.00 91.44 192 GLY A N 1
ATOM 1429 C CA . GLY A 1 192 ? 11.323 0.794 -4.349 1.00 91.44 192 GLY A CA 1
ATOM 1430 C C . GLY A 1 192 ? 10.145 0.861 -3.364 1.00 91.44 192 GLY A C 1
ATOM 1431 O O . GLY A 1 192 ? 10.358 0.902 -2.154 1.00 91.44 192 GLY A O 1
ATOM 1432 N N . TRP A 1 193 ? 8.897 0.841 -3.857 1.00 93.00 193 TRP A N 1
ATOM 1433 C CA . TRP A 1 193 ? 7.686 1.092 -3.049 1.00 93.00 193 TRP A CA 1
ATOM 1434 C C . TRP A 1 193 ? 7.628 0.303 -1.729 1.00 93.00 193 TRP A C 1
ATOM 1436 O O . TRP A 1 193 ? 7.456 0.878 -0.656 1.00 93.00 193 TRP A O 1
ATOM 1446 N N . SER A 1 194 ? 7.873 -1.010 -1.777 1.00 90.19 194 SER A N 1
ATOM 1447 C CA . SER A 1 194 ? 7.867 -1.877 -0.591 1.00 90.19 194 SER A CA 1
ATOM 1448 C C . SER A 1 194 ? 8.969 -1.562 0.430 1.00 90.19 194 SER A C 1
ATOM 1450 O O . SER A 1 194 ? 8.843 -1.951 1.587 1.00 90.19 194 SER A O 1
ATOM 1452 N N . ASP A 1 195 ? 10.048 -0.881 0.045 1.00 88.38 195 ASP A N 1
ATOM 1453 C CA . ASP A 1 195 ? 11.082 -0.425 0.979 1.00 88.38 195 ASP A CA 1
ATOM 1454 C C . ASP A 1 195 ? 10.770 0.966 1.549 1.00 88.38 195 ASP A C 1
ATOM 1456 O O . ASP A 1 195 ? 11.088 1.218 2.711 1.00 88.38 195 ASP A O 1
ATOM 1460 N N . ARG A 1 196 ? 10.042 1.817 0.813 1.00 89.50 196 ARG A N 1
ATOM 1461 C CA . ARG A 1 196 ? 9.464 3.067 1.347 1.00 89.50 196 ARG A CA 1
ATOM 1462 C C . ARG A 1 196 ? 8.419 2.768 2.424 1.00 89.50 196 ARG A C 1
ATOM 1464 O O . ARG A 1 196 ? 8.557 3.226 3.557 1.00 89.50 196 ARG A O 1
ATOM 1471 N N . LEU A 1 197 ? 7.462 1.882 2.125 1.00 89.00 197 LEU A N 1
ATOM 1472 C CA . LEU A 1 197 ? 6.476 1.394 3.101 1.00 89.00 197 LEU A CA 1
ATOM 1473 C C . LEU A 1 197 ? 7.138 0.746 4.324 1.00 89.00 197 LEU A C 1
ATOM 1475 O O . LEU A 1 197 ? 6.672 0.921 5.449 1.00 89.00 197 LEU A O 1
ATOM 1479 N N . ARG A 1 198 ? 8.253 0.028 4.134 1.00 84.94 198 ARG A N 1
ATOM 1480 C CA . ARG A 1 198 ? 9.041 -0.538 5.238 1.00 84.94 198 ARG A CA 1
ATOM 1481 C C . ARG A 1 198 ? 9.624 0.550 6.139 1.00 84.94 198 ARG A C 1
ATOM 1483 O O . ARG A 1 198 ? 9.580 0.385 7.351 1.00 84.94 198 ARG A O 1
ATOM 1490 N N . GLN A 1 199 ? 10.145 1.640 5.577 1.00 76.81 199 GLN A N 1
ATOM 1491 C CA . GLN A 1 199 ? 10.683 2.765 6.349 1.00 76.81 199 GLN A CA 1
ATOM 1492 C C . GLN A 1 199 ? 9.581 3.516 7.113 1.00 76.81 199 GLN A C 1
ATOM 1494 O O . GLN A 1 199 ? 9.762 3.800 8.297 1.00 76.81 199 GLN A O 1
ATOM 1499 N N . ALA A 1 200 ? 8.428 3.762 6.480 1.00 76.06 200 ALA A N 1
ATOM 1500 C CA . ALA A 1 200 ? 7.271 4.392 7.120 1.00 76.06 200 ALA A CA 1
ATOM 1501 C C . ALA A 1 200 ? 6.719 3.537 8.281 1.00 76.06 200 ALA A C 1
ATOM 1503 O O . ALA A 1 200 ? 6.655 3.987 9.426 1.00 76.06 200 ALA A O 1
ATOM 1504 N N . THR A 1 201 ? 6.411 2.261 8.022 1.00 73.31 201 THR A N 1
ATOM 1505 C CA . THR A 1 201 ? 5.837 1.345 9.030 1.00 73.31 201 THR A CA 1
ATOM 1506 C C . THR A 1 201 ? 6.824 0.918 10.123 1.00 73.31 201 THR A C 1
ATOM 1508 O O . THR A 1 201 ? 6.396 0.533 11.209 1.00 73.31 201 THR A O 1
ATOM 1511 N N . MET A 1 202 ? 8.144 1.025 9.912 1.00 60.88 202 MET A N 1
ATOM 1512 C CA . MET A 1 202 ? 9.155 0.671 10.925 1.00 60.88 202 MET A CA 1
ATOM 1513 C C . MET A 1 202 ? 9.064 1.492 12.219 1.00 60.88 202 MET A C 1
ATOM 1515 O O . MET A 1 202 ? 9.478 0.994 13.267 1.00 60.88 202 MET A O 1
ATOM 1519 N N . LYS A 1 203 ? 8.536 2.722 12.154 1.00 54.41 203 LYS A N 1
ATOM 1520 C CA . LYS A 1 203 ? 8.340 3.607 13.316 1.00 54.41 203 LYS A CA 1
ATOM 1521 C C . LYS A 1 203 ? 6.947 3.483 13.954 1.00 54.41 203 LYS A C 1
ATOM 1523 O O . LYS A 1 203 ? 6.713 4.097 14.987 1.00 54.41 203 LYS A O 1
ATOM 1528 N N . SER A 1 204 ? 6.044 2.696 13.364 1.00 55.69 204 SER A N 1
ATOM 1529 C CA . SER A 1 204 ? 4.693 2.464 13.884 1.00 55.69 204 SER A CA 1
ATOM 1530 C C . SER A 1 204 ? 4.667 1.344 14.932 1.00 55.69 204 SER A C 1
ATOM 1532 O O . SER A 1 204 ? 5.475 0.404 14.914 1.00 55.69 204 SER A O 1
ATOM 1534 N N . GLU A 1 205 ? 3.697 1.400 15.845 1.00 52.66 205 GLU A N 1
ATOM 1535 C CA . GLU A 1 205 ? 3.342 0.246 16.676 1.00 52.66 205 GLU A CA 1
ATOM 1536 C C . GLU A 1 205 ? 2.712 -0.870 15.829 1.00 52.66 205 GLU A C 1
ATOM 1538 O O . GLU A 1 205 ? 2.993 -2.052 16.050 1.00 52.66 205 GLU A O 1
ATOM 1543 N N . GLN A 1 206 ? 1.944 -0.482 14.806 1.00 53.22 206 GLN A N 1
ATOM 1544 C CA . GLN A 1 206 ? 1.242 -1.356 13.871 1.00 53.22 206 GLN A CA 1
ATOM 1545 C C . GLN A 1 206 ? 2.193 -1.774 12.735 1.00 53.22 206 GLN A C 1
ATOM 1547 O O . GLN A 1 206 ? 2.699 -0.951 11.975 1.00 53.22 206 GLN A O 1
ATOM 1552 N N . LYS A 1 207 ? 2.499 -3.076 12.655 1.00 63.84 207 LYS A N 1
ATOM 1553 C CA . LYS A 1 207 ? 3.631 -3.613 11.873 1.00 63.84 207 LYS A CA 1
ATOM 1554 C C . LYS A 1 207 ? 3.179 -4.566 10.769 1.00 63.84 207 LYS A C 1
ATOM 1556 O O . LYS A 1 207 ? 3.468 -5.763 10.804 1.00 63.84 207 LYS A O 1
ATOM 1561 N N . GLY A 1 208 ? 2.506 -4.008 9.767 1.00 80.56 208 GLY A N 1
ATOM 1562 C CA . GLY A 1 208 ? 2.088 -4.727 8.567 1.00 80.56 208 GLY A CA 1
ATOM 1563 C C . GLY A 1 208 ? 1.895 -3.794 7.375 1.00 80.56 208 GLY A C 1
ATOM 1564 O O . GLY A 1 208 ? 1.330 -2.714 7.513 1.00 80.56 208 GLY A O 1
ATOM 1565 N N . PHE A 1 209 ? 2.346 -4.233 6.203 1.00 90.88 209 PHE A N 1
ATOM 1566 C CA . PHE A 1 209 ? 1.910 -3.706 4.913 1.00 90.88 209 PHE A CA 1
ATOM 1567 C C . PHE A 1 209 ? 1.889 -4.841 3.888 1.00 90.88 209 PHE A C 1
ATOM 1569 O O . PHE A 1 209 ? 2.668 -5.794 3.989 1.00 90.88 209 PHE A O 1
ATOM 1576 N N . TYR A 1 210 ? 1.023 -4.720 2.891 1.00 92.00 210 TYR A N 1
ATOM 1577 C CA . TYR A 1 210 ? 0.986 -5.577 1.710 1.00 92.00 210 TYR A CA 1
ATOM 1578 C C . TYR A 1 210 ? 0.545 -4.717 0.522 1.00 92.00 210 TYR A C 1
ATOM 1580 O O . TYR A 1 210 ? -0.319 -3.857 0.684 1.00 92.00 210 TYR A O 1
ATOM 1588 N N . SER A 1 211 ? 1.157 -4.874 -0.651 1.00 93.81 211 SER A N 1
ATOM 1589 C CA . SER A 1 211 ? 0.859 -3.999 -1.789 1.00 93.81 211 SER A CA 1
ATOM 1590 C C . SER A 1 211 ? 1.084 -4.655 -3.145 1.00 93.81 211 SER A C 1
ATOM 1592 O O . SER A 1 211 ? 1.989 -5.473 -3.318 1.00 93.81 211 SER A O 1
ATOM 1594 N N . SER A 1 212 ? 0.257 -4.248 -4.107 1.00 94.50 212 SER A N 1
ATOM 1595 C CA . SER A 1 212 ? 0.418 -4.515 -5.533 1.00 94.50 212 SER A CA 1
ATOM 1596 C C . SER A 1 212 ? 0.846 -3.243 -6.259 1.00 94.50 212 SER A C 1
ATOM 1598 O O . SER A 1 212 ? 0.436 -2.142 -5.893 1.00 94.50 212 SER A O 1
ATOM 1600 N N . VAL A 1 213 ? 1.686 -3.398 -7.282 1.00 94.62 213 VAL A N 1
ATOM 1601 C CA . VAL A 1 213 ? 2.268 -2.293 -8.056 1.00 94.62 213 VAL A CA 1
ATOM 1602 C C . VAL A 1 213 ? 2.230 -2.641 -9.543 1.00 94.62 213 VAL A C 1
ATOM 1604 O O . VAL A 1 213 ? 2.855 -3.620 -9.985 1.00 94.62 213 VAL A O 1
ATOM 1607 N N . ALA A 1 214 ? 1.515 -1.823 -10.312 1.00 90.00 214 ALA A N 1
ATOM 1608 C CA . ALA A 1 214 ? 1.385 -1.908 -11.760 1.00 90.00 214 ALA A CA 1
ATOM 1609 C C . ALA A 1 214 ? 2.096 -0.727 -12.443 1.00 90.00 214 ALA A C 1
ATOM 1611 O O . ALA A 1 214 ? 2.175 0.372 -11.902 1.00 90.00 214 ALA A O 1
ATOM 1612 N N . TYR A 1 215 ? 2.668 -0.981 -13.617 1.00 91.50 215 TYR A N 1
ATOM 1613 C CA . TYR A 1 215 ? 3.409 -0.019 -14.438 1.00 91.50 215 TYR A CA 1
ATOM 1614 C C . TYR A 1 215 ? 3.554 -0.579 -15.858 1.00 91.50 215 TYR A C 1
ATOM 1616 O O . TYR A 1 215 ? 3.383 -1.788 -16.059 1.00 91.50 215 TYR A O 1
ATOM 1624 N N . ASN A 1 216 ? 3.889 0.273 -16.827 1.00 86.19 216 ASN A N 1
ATOM 1625 C CA . ASN A 1 216 ? 4.011 -0.131 -18.224 1.00 86.19 216 ASN A CA 1
ATOM 1626 C C . ASN A 1 216 ? 5.309 -0.933 -18.454 1.00 86.19 216 ASN A C 1
ATOM 1628 O O . ASN A 1 216 ? 6.426 -0.453 -18.240 1.00 86.19 216 ASN A O 1
ATOM 1632 N N . ARG A 1 217 ? 5.149 -2.185 -18.890 1.00 86.88 217 ARG A N 1
ATOM 1633 C CA . ARG A 1 217 ? 6.214 -3.173 -19.118 1.00 86.88 217 ARG A CA 1
ATOM 1634 C C . ARG A 1 217 ? 6.719 -3.219 -20.568 1.00 86.88 217 ARG A C 1
ATOM 1636 O O . ARG A 1 217 ? 7.698 -3.918 -20.816 1.00 86.88 217 ARG A O 1
ATOM 1643 N N . HIS A 1 218 ? 6.073 -2.500 -21.491 1.00 82.19 218 HIS A N 1
ATOM 1644 C CA . HIS A 1 218 ? 6.308 -2.575 -22.943 1.00 82.19 218 HIS A CA 1
ATOM 1645 C C . HIS A 1 218 ? 6.981 -1.341 -23.543 1.00 82.19 218 HIS A C 1
ATOM 1647 O O . HIS A 1 218 ? 7.518 -1.422 -24.644 1.00 82.19 218 HIS A O 1
ATOM 1653 N N . GLN A 1 219 ? 6.959 -0.202 -22.845 1.00 79.00 219 GLN A N 1
ATOM 1654 C CA . GLN A 1 219 ? 7.673 0.999 -23.279 1.00 79.00 219 GLN A CA 1
ATOM 1655 C C . GLN A 1 219 ? 9.170 0.694 -23.461 1.00 79.00 219 GLN A C 1
ATOM 1657 O O . GLN A 1 219 ? 9.808 0.206 -22.525 1.00 79.00 219 GLN A O 1
ATOM 1662 N N . ASP A 1 220 ? 9.750 1.027 -24.620 1.00 78.44 220 ASP A N 1
ATOM 1663 C CA . ASP A 1 220 ? 11.207 0.985 -24.754 1.00 78.4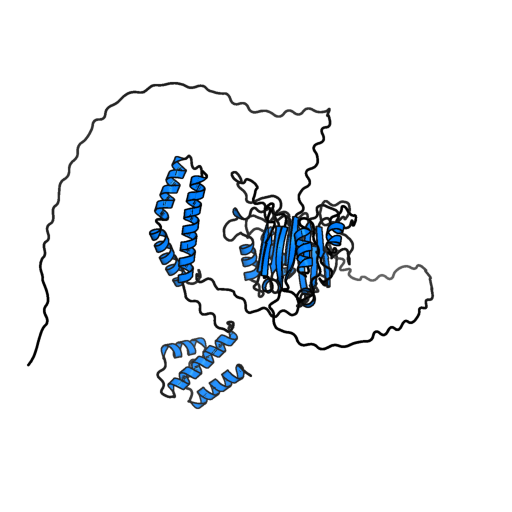4 220 ASP A CA 1
ATOM 1664 C C . ASP A 1 220 ? 11.851 2.060 -23.867 1.00 78.44 220 ASP A C 1
ATOM 1666 O O . ASP A 1 220 ? 11.427 3.216 -23.817 1.00 78.44 220 ASP A O 1
ATOM 1670 N N . ARG A 1 221 ? 12.883 1.644 -23.136 1.00 81.06 221 ARG A N 1
ATOM 1671 C CA . ARG A 1 221 ? 13.671 2.463 -22.211 1.00 81.06 221 ARG A CA 1
ATOM 1672 C C . ARG A 1 221 ? 15.175 2.293 -22.447 1.00 81.06 221 ARG A C 1
ATOM 1674 O O . ARG A 1 221 ? 15.974 2.681 -21.601 1.00 81.06 221 ARG A O 1
ATOM 1681 N N . SER A 1 222 ? 15.567 1.743 -23.600 1.00 74.88 222 SER A N 1
ATOM 1682 C CA . SER A 1 222 ? 16.958 1.523 -24.021 1.00 74.88 222 SER A CA 1
ATOM 1683 C C . SER A 1 222 ? 17.839 2.783 -23.970 1.00 74.88 222 SER A C 1
ATOM 1685 O O . SER A 1 222 ? 19.033 2.675 -23.694 1.00 74.88 222 SER A O 1
ATOM 1687 N N . ALA A 1 223 ? 17.243 3.963 -24.173 1.00 72.69 223 ALA A N 1
ATOM 1688 C CA . ALA A 1 223 ? 17.889 5.275 -24.093 1.00 72.69 223 ALA A CA 1
ATOM 1689 C C . ALA A 1 223 ? 17.402 6.152 -22.913 1.00 72.69 223 ALA A C 1
ATOM 1691 O O . ALA A 1 223 ? 17.738 7.333 -22.849 1.00 72.69 223 ALA A O 1
ATOM 1692 N N . ALA A 1 224 ? 16.594 5.618 -21.987 1.00 79.00 224 ALA A N 1
ATOM 1693 C CA . ALA A 1 224 ? 16.014 6.404 -20.897 1.00 79.00 224 ALA A CA 1
ATOM 1694 C C . ALA A 1 224 ? 17.003 6.597 -19.732 1.00 79.00 224 ALA A C 1
ATOM 1696 O O . ALA A 1 224 ? 17.550 5.632 -19.201 1.00 79.00 224 ALA A O 1
ATOM 1697 N N . THR A 1 225 ? 17.194 7.847 -19.303 1.00 76.50 225 THR A N 1
ATOM 1698 C CA . THR A 1 225 ? 18.097 8.231 -18.198 1.00 76.50 225 THR A CA 1
ATOM 1699 C C . THR A 1 225 ? 17.401 8.403 -16.844 1.00 76.50 225 THR A C 1
ATOM 1701 O O . THR A 1 225 ? 18.075 8.412 -15.819 1.00 76.50 225 THR A O 1
ATOM 1704 N N . SER A 1 226 ? 16.072 8.523 -16.838 1.00 82.69 226 SER A N 1
ATOM 1705 C CA . SER A 1 226 ? 15.210 8.676 -15.655 1.00 82.69 226 SER A CA 1
ATOM 1706 C C . SER A 1 226 ? 14.324 7.436 -15.468 1.00 82.69 226 SER A C 1
ATOM 1708 O O . SER A 1 226 ? 14.134 6.645 -16.400 1.00 82.69 226 SER A O 1
ATOM 1710 N N . ALA A 1 227 ? 13.749 7.263 -14.277 1.00 84.56 227 ALA A N 1
ATOM 1711 C CA . ALA A 1 227 ? 12.712 6.279 -13.979 1.00 84.56 227 ALA A CA 1
ATOM 1712 C C . ALA A 1 227 ? 11.276 6.743 -14.314 1.00 84.56 227 ALA A C 1
ATOM 1714 O O . ALA A 1 227 ? 10.360 5.928 -14.228 1.00 84.56 227 ALA A O 1
ATOM 1715 N N . VAL A 1 228 ? 11.048 7.995 -14.732 1.00 86.38 228 VAL A N 1
ATOM 1716 C CA . VAL A 1 228 ? 9.698 8.520 -15.031 1.00 86.38 228 VAL A CA 1
ATOM 1717 C C . VAL A 1 228 ? 9.047 7.806 -16.228 1.00 86.38 228 VAL A C 1
ATOM 1719 O O . VAL A 1 228 ? 9.694 7.512 -17.237 1.00 86.38 228 VAL A O 1
ATOM 1722 N N . GLN A 1 229 ? 7.757 7.502 -16.115 1.00 86.44 229 GLN A N 1
ATOM 1723 C CA . GLN A 1 229 ? 6.919 6.779 -17.081 1.00 86.44 229 GLN A CA 1
ATOM 1724 C C . GLN A 1 229 ? 5.486 7.341 -17.032 1.00 86.44 229 GLN A C 1
ATOM 1726 O O . GLN A 1 229 ? 5.134 7.972 -16.049 1.00 86.44 229 GLN A O 1
ATOM 1731 N N . TRP A 1 230 ? 4.643 7.119 -18.044 1.00 83.69 230 TRP A N 1
ATOM 1732 C CA . TRP A 1 230 ? 3.220 7.498 -17.978 1.00 83.69 230 TRP A CA 1
ATOM 1733 C C . TRP A 1 230 ? 2.348 6.360 -17.426 1.00 83.69 230 TRP A C 1
ATOM 1735 O O . TRP A 1 230 ? 2.639 5.184 -17.665 1.00 83.69 230 TRP A O 1
ATOM 1745 N N . GLY A 1 231 ? 1.293 6.712 -16.684 1.00 83.69 231 GLY A N 1
ATOM 1746 C CA . GLY A 1 231 ? 0.402 5.765 -16.008 1.00 83.69 231 GLY A CA 1
ATOM 1747 C C . GLY A 1 231 ? 1.061 4.999 -14.850 1.00 83.69 231 GLY A C 1
ATOM 1748 O O . GLY A 1 231 ? 1.962 5.501 -14.171 1.00 83.69 231 GLY A O 1
ATOM 1749 N N . GLY A 1 232 ? 0.601 3.765 -14.621 1.00 87.00 232 GLY A N 1
ATOM 1750 C CA . GLY A 1 232 ? 0.985 2.942 -13.471 1.00 87.00 232 GLY A CA 1
ATOM 1751 C C . GLY A 1 232 ? 0.211 3.305 -12.200 1.00 87.00 232 GLY A C 1
ATOM 1752 O O . GLY A 1 232 ? -0.102 4.468 -11.965 1.00 87.00 232 GLY A O 1
ATOM 1753 N N . CYS A 1 233 ? -0.086 2.316 -11.363 1.00 92.25 233 CYS A N 1
ATOM 1754 C CA . CYS A 1 233 ? -0.928 2.480 -10.177 1.00 92.25 233 CYS A CA 1
ATOM 1755 C C . CYS A 1 233 ? -0.557 1.495 -9.055 1.00 92.25 233 CYS A C 1
ATOM 1757 O O . CYS A 1 233 ? 0.223 0.550 -9.249 1.00 92.25 233 CYS A O 1
ATOM 1759 N N . ILE A 1 234 ? -1.075 1.747 -7.852 1.00 95.75 234 ILE A N 1
ATOM 1760 C CA . ILE A 1 234 ? -0.701 1.038 -6.626 1.00 95.75 234 ILE A CA 1
ATOM 1761 C C . ILE A 1 234 ? -1.928 0.799 -5.744 1.00 95.75 234 ILE A C 1
ATOM 1763 O O . ILE A 1 234 ? -2.564 1.746 -5.289 1.00 95.75 234 ILE A O 1
ATOM 1767 N N . ALA A 1 235 ? -2.155 -0.460 -5.369 1.00 96.31 235 ALA A N 1
ATOM 1768 C CA . ALA A 1 235 ? -3.043 -0.823 -4.267 1.00 96.31 235 ALA A CA 1
ATOM 1769 C C . ALA A 1 235 ? -2.197 -1.227 -3.049 1.00 96.31 235 ALA A C 1
ATOM 1771 O O . ALA A 1 235 ? -1.406 -2.170 -3.125 1.00 96.31 235 ALA A O 1
ATOM 1772 N N . THR A 1 236 ? -2.331 -0.521 -1.925 1.00 95.50 236 THR A N 1
ATOM 1773 C CA . THR A 1 236 ? -1.611 -0.802 -0.672 1.00 95.50 236 THR A CA 1
ATOM 1774 C C . THR A 1 236 ? -2.589 -0.970 0.481 1.00 95.50 236 THR A C 1
ATOM 1776 O O . THR A 1 236 ? -3.478 -0.150 0.668 1.00 95.50 236 THR A O 1
ATOM 1779 N N . VAL A 1 237 ? -2.386 -1.999 1.300 1.00 93.06 237 VAL A N 1
ATOM 1780 C CA . VAL A 1 237 ? -3.104 -2.203 2.563 1.00 93.06 237 VAL A CA 1
ATOM 1781 C C . VAL A 1 237 ? -2.114 -2.220 3.724 1.00 93.06 237 VAL A C 1
ATOM 1783 O O . VAL A 1 237 ? -0.994 -2.729 3.603 1.00 93.06 237 VAL A O 1
ATOM 1786 N N . LEU A 1 238 ? -2.515 -1.638 4.849 1.00 89.88 238 LEU A N 1
ATOM 1787 C CA . LEU A 1 238 ? -1.654 -1.323 5.987 1.00 89.88 238 LEU A CA 1
ATOM 1788 C C . LEU A 1 238 ? -2.202 -1.924 7.285 1.00 89.88 238 LEU A C 1
ATOM 1790 O O . LEU A 1 238 ? -3.356 -2.348 7.373 1.00 89.88 238 LEU A O 1
ATOM 1794 N N . ASN A 1 239 ? -1.357 -1.955 8.314 1.00 83.38 239 ASN A N 1
ATOM 1795 C CA . ASN A 1 239 ? -1.765 -2.129 9.706 1.00 83.38 239 ASN A CA 1
ATOM 1796 C C . ASN A 1 239 ? -2.643 -3.382 9.929 1.00 83.38 239 ASN A C 1
ATOM 1798 O O . ASN A 1 239 ? -2.257 -4.486 9.537 1.00 83.38 239 ASN A O 1
ATOM 1802 N N . GLN A 1 240 ? -3.817 -3.235 10.557 1.00 78.81 240 GLN A N 1
ATOM 1803 C CA . GLN A 1 240 ? -4.737 -4.351 10.813 1.00 78.81 240 GLN A CA 1
ATOM 1804 C C . GLN A 1 240 ? -5.313 -4.985 9.535 1.00 78.81 240 GLN A C 1
ATOM 1806 O O . GLN A 1 240 ? -5.586 -6.187 9.512 1.00 78.81 240 GLN A O 1
ATOM 1811 N N . VAL A 1 241 ? -5.420 -4.216 8.448 1.00 83.75 241 VAL A N 1
ATOM 1812 C CA . VAL A 1 241 ? -5.906 -4.688 7.144 1.00 83.75 241 VAL A CA 1
ATOM 1813 C C . VAL A 1 241 ? -4.868 -5.584 6.464 1.00 83.75 241 VAL A C 1
ATOM 1815 O O . VAL A 1 241 ? -5.207 -6.639 5.931 1.00 83.75 241 VAL A O 1
ATOM 1818 N N . ALA A 1 242 ? -3.580 -5.236 6.561 1.00 86.75 242 ALA A N 1
ATOM 1819 C CA . ALA A 1 242 ? -2.484 -6.004 5.965 1.00 86.75 242 ALA A CA 1
ATOM 1820 C C . ALA A 1 242 ? -2.377 -7.450 6.485 1.00 86.75 242 ALA A C 1
ATOM 1822 O O . ALA A 1 242 ? -1.882 -8.322 5.774 1.00 86.75 242 ALA A O 1
ATOM 1823 N N . HIS A 1 243 ? -2.875 -7.739 7.692 1.00 80.06 243 HIS A N 1
ATOM 1824 C CA . HIS A 1 243 ? -2.937 -9.106 8.224 1.00 80.06 243 HIS A CA 1
ATOM 1825 C C . HIS A 1 243 ? -4.002 -9.994 7.559 1.00 80.06 243 HIS A C 1
ATOM 1827 O O . HIS A 1 243 ? -3.944 -11.214 7.715 1.00 80.06 243 HIS A O 1
ATOM 1833 N N . ARG A 1 244 ? -4.950 -9.407 6.817 1.00 79.00 244 ARG A N 1
ATOM 1834 C CA . ARG A 1 244 ? -5.992 -10.120 6.060 1.00 79.00 244 ARG A CA 1
ATOM 1835 C C . ARG A 1 244 ? -5.601 -10.400 4.607 1.00 79.00 244 ARG A C 1
ATOM 1837 O O . ARG A 1 244 ? -6.299 -11.166 3.951 1.00 79.00 244 ARG A O 1
ATOM 1844 N N . ALA A 1 245 ? -4.530 -9.784 4.100 1.00 86.31 245 ALA A N 1
ATOM 1845 C CA . ALA A 1 245 ? -4.116 -9.913 2.706 1.00 86.31 245 ALA A CA 1
ATOM 1846 C C . ALA A 1 245 ? -3.733 -11.361 2.345 1.00 86.31 245 ALA A C 1
ATOM 1848 O O . ALA A 1 245 ? -2.943 -12.007 3.041 1.00 86.31 245 ALA A O 1
ATOM 1849 N N . LYS A 1 246 ? -4.301 -11.857 1.243 1.00 83.25 246 LYS A N 1
ATOM 1850 C CA . LYS A 1 246 ? -4.097 -13.200 0.683 1.00 83.25 246 LYS A CA 1
ATOM 1851 C C . LYS A 1 246 ? -3.179 -13.157 -0.527 1.00 83.25 246 LYS A C 1
ATOM 1853 O O . LYS A 1 246 ? -2.146 -13.825 -0.548 1.00 83.25 246 LYS A O 1
ATOM 1858 N N . GLU A 1 247 ? -3.550 -12.337 -1.501 1.00 83.25 247 GLU A N 1
ATOM 1859 C CA . GLU A 1 247 ? -2.869 -12.195 -2.782 1.00 83.25 247 GLU A CA 1
ATOM 1860 C C . GLU A 1 247 ? -2.878 -10.740 -3.263 1.00 83.25 247 GLU A C 1
ATOM 1862 O O . GLU A 1 247 ? -3.598 -9.883 -2.744 1.00 83.25 247 GLU A O 1
ATOM 1867 N N . ALA A 1 248 ? -2.048 -10.474 -4.266 1.00 88.19 248 ALA A N 1
ATOM 1868 C CA . ALA A 1 248 ? -1.983 -9.226 -5.004 1.00 88.19 248 ALA A CA 1
ATOM 1869 C C . ALA A 1 248 ? -1.897 -9.559 -6.493 1.00 88.19 248 ALA A C 1
ATOM 1871 O O . ALA A 1 248 ? -1.018 -10.322 -6.904 1.00 88.19 248 ALA A O 1
ATOM 1872 N N . GLY A 1 249 ? -2.768 -8.948 -7.289 1.00 84.12 249 GLY A N 1
ATOM 1873 C CA . GLY A 1 249 ? -2.742 -9.036 -8.743 1.00 84.12 249 GLY A CA 1
ATOM 1874 C C . GLY A 1 249 ? -2.622 -7.661 -9.385 1.00 84.12 249 GLY A C 1
ATOM 1875 O O . GLY A 1 249 ? -2.608 -6.623 -8.716 1.00 84.12 249 GLY A O 1
ATOM 1876 N N . ARG A 1 250 ? -2.446 -7.652 -10.701 1.00 88.00 250 ARG A N 1
ATOM 1877 C CA . ARG A 1 250 ? -2.274 -6.447 -11.517 1.00 88.00 250 ARG A CA 1
ATOM 1878 C C . ARG A 1 250 ? -2.498 -6.776 -12.980 1.00 88.00 250 ARG A C 1
ATOM 1880 O O . ARG A 1 250 ? -2.334 -7.933 -13.366 1.00 88.00 250 ARG A O 1
ATOM 1887 N N . ASP A 1 251 ? -2.736 -5.731 -13.756 1.00 79.44 251 ASP A N 1
ATOM 1888 C CA . ASP A 1 251 ? -2.913 -5.747 -15.200 1.00 79.44 251 ASP A CA 1
ATOM 1889 C C . ASP A 1 251 ? -2.001 -6.789 -15.908 1.00 79.44 251 ASP A C 1
ATOM 1891 O O . ASP A 1 251 ? -0.764 -6.622 -15.964 1.00 79.44 251 ASP A O 1
ATOM 1895 N N . PRO A 1 252 ? -2.595 -7.877 -16.448 1.00 74.94 252 PRO A N 1
ATOM 1896 C CA . PRO A 1 252 ? -1.862 -8.945 -17.108 1.00 74.94 252 PRO A CA 1
ATOM 1897 C C . PRO A 1 252 ? -1.293 -8.484 -18.451 1.00 74.94 252 PRO A C 1
ATOM 1899 O O . PRO A 1 252 ? -0.173 -8.896 -18.778 1.00 74.94 252 PRO A O 1
ATOM 1902 N N . THR A 1 253 ? -1.982 -7.573 -19.159 1.00 76.69 253 THR A N 1
ATOM 1903 C CA . THR A 1 253 ? -1.506 -6.966 -20.415 1.00 76.69 253 THR A CA 1
ATOM 1904 C C . THR A 1 253 ? -0.160 -6.292 -20.181 1.00 76.69 253 THR A C 1
ATOM 1906 O O . THR A 1 253 ? 0.770 -6.477 -20.960 1.00 76.69 253 THR A O 1
ATOM 1909 N N . GLY A 1 254 ? -0.006 -5.614 -19.038 1.00 77.69 254 GLY A N 1
ATOM 1910 C CA . GLY A 1 254 ? 1.229 -4.957 -18.635 1.00 77.69 254 GLY A CA 1
ATOM 1911 C C . GLY A 1 254 ? 1.378 -3.528 -19.129 1.00 77.69 254 GLY A C 1
ATOM 1912 O O . GLY A 1 254 ? 2.503 -3.040 -19.171 1.00 77.69 254 GLY A O 1
ATOM 1913 N N . LEU A 1 255 ? 0.279 -2.858 -19.463 1.00 76.94 255 LEU A N 1
ATOM 1914 C CA . LEU A 1 255 ? 0.227 -1.411 -19.664 1.00 76.94 255 LEU A CA 1
ATOM 1915 C C . LEU A 1 255 ? 0.297 -0.643 -18.330 1.00 76.94 255 LEU A C 1
ATOM 1917 O O . LEU A 1 255 ? 0.720 0.507 -18.303 1.00 76.94 255 LEU A O 1
ATOM 1921 N N . GLY A 1 256 ? -0.033 -1.297 -17.215 1.00 80.62 256 GLY A N 1
ATOM 1922 C CA . GLY A 1 256 ? 0.001 -0.740 -15.865 1.00 80.62 256 GLY A CA 1
ATOM 1923 C C . GLY A 1 256 ? -1.311 -0.098 -15.417 1.00 80.62 256 GLY A C 1
ATOM 1924 O O . GLY A 1 256 ? -1.277 0.705 -14.492 1.00 80.62 256 GLY A O 1
ATOM 1925 N N . GLN A 1 257 ? -2.433 -0.419 -16.071 1.00 76.94 257 GLN A N 1
ATOM 1926 C CA . GLN A 1 257 ? -3.717 0.271 -15.877 1.00 76.94 257 GLN A CA 1
ATOM 1927 C C . GLN A 1 257 ? -4.358 0.001 -14.508 1.00 76.94 257 GLN A C 1
ATOM 1929 O O . GLN A 1 257 ? -4.940 0.912 -13.921 1.00 76.94 257 GLN A O 1
ATOM 1934 N N . TRP A 1 258 ? -4.240 -1.226 -13.983 1.00 85.50 258 TRP A N 1
ATOM 1935 C CA . TRP A 1 258 ? -4.840 -1.606 -12.701 1.00 85.50 258 TRP A CA 1
ATOM 1936 C C . TRP A 1 258 ? -3.964 -2.504 -11.819 1.00 85.50 258 TRP A C 1
ATOM 1938 O O . TRP A 1 258 ? -3.143 -3.299 -12.289 1.00 85.50 258 TRP A O 1
ATOM 1948 N N . ALA A 1 259 ? -4.179 -2.385 -10.508 1.00 89.00 259 ALA A N 1
ATOM 1949 C CA . ALA A 1 259 ? -3.564 -3.171 -9.442 1.00 89.00 259 ALA A CA 1
ATOM 1950 C C . ALA A 1 259 ? -4.625 -3.520 -8.385 1.00 89.00 259 ALA A C 1
ATOM 1952 O O . ALA A 1 259 ? -5.486 -2.690 -8.094 1.00 89.00 259 ALA A O 1
ATOM 1953 N N . TYR A 1 260 ? -4.553 -4.713 -7.784 1.00 91.94 260 TYR A N 1
ATOM 1954 C CA . TYR A 1 260 ? -5.427 -5.086 -6.669 1.00 91.94 260 TYR A CA 1
ATOM 1955 C C . TYR A 1 260 ? -4.715 -5.833 -5.539 1.00 91.94 260 TYR A C 1
ATOM 1957 O O . TYR A 1 260 ? -3.685 -6.481 -5.744 1.00 91.94 260 TYR A O 1
ATOM 1965 N N . VAL A 1 261 ? -5.303 -5.769 -4.343 1.00 90.31 261 VAL A N 1
ATOM 1966 C CA . VAL A 1 261 ? -5.000 -6.652 -3.204 1.00 90.31 261 VAL A CA 1
ATOM 1967 C C . VAL A 1 261 ? -6.284 -7.359 -2.769 1.00 90.31 261 VAL A C 1
ATOM 1969 O O . VAL A 1 261 ? -7.321 -6.718 -2.634 1.00 90.31 261 VAL A O 1
ATOM 1972 N N . ARG A 1 262 ? -6.221 -8.668 -2.516 1.00 87.50 262 ARG A N 1
ATOM 1973 C CA . ARG A 1 262 ? -7.348 -9.466 -2.008 1.00 87.50 262 ARG A CA 1
ATOM 1974 C C . ARG A 1 262 ? -7.179 -9.711 -0.509 1.00 87.50 262 ARG A C 1
ATOM 1976 O O . ARG A 1 262 ? -6.142 -10.213 -0.072 1.00 87.50 262 ARG A O 1
ATOM 1983 N N . LEU A 1 263 ? -8.179 -9.335 0.280 1.00 85.44 263 LEU A N 1
ATOM 1984 C CA . LEU A 1 263 ? -8.282 -9.535 1.730 1.00 85.44 263 LEU A CA 1
ATOM 1985 C C . LEU A 1 263 ? -9.079 -10.811 2.051 1.00 85.44 263 LEU A C 1
ATOM 1987 O O . LEU A 1 263 ? -9.468 -11.532 1.143 1.00 85.44 263 LEU A O 1
ATOM 1991 N N . GLN A 1 264 ? -9.352 -11.087 3.329 1.00 78.75 264 GLN A N 1
ATOM 1992 C CA . GLN A 1 264 ? -10.229 -12.174 3.792 1.00 78.75 264 GLN A CA 1
ATOM 1993 C C . GLN A 1 264 ? -11.435 -11.608 4.558 1.00 78.75 264 GLN A C 1
ATOM 1995 O O . GLN A 1 264 ? -11.233 -10.774 5.453 1.00 78.75 264 GLN A O 1
ATOM 2000 N N . GLY A 1 265 ? -12.647 -12.083 4.233 1.00 69.38 265 GLY A N 1
ATOM 2001 C CA . GLY A 1 265 ? -13.918 -11.557 4.758 1.00 69.38 265 GLY A CA 1
ATOM 2002 C C . GLY A 1 265 ? -14.879 -12.565 5.407 1.00 69.38 265 GLY A C 1
ATOM 2003 O O . GLY A 1 265 ? -14.477 -13.642 5.853 1.00 69.38 265 GLY A O 1
ATOM 2004 N N . ARG A 1 266 ? -16.166 -12.180 5.476 1.00 58.84 266 ARG A N 1
ATOM 2005 C CA . ARG A 1 266 ? -17.289 -13.011 5.963 1.00 58.84 266 ARG A CA 1
ATOM 2006 C C . ARG A 1 266 ? -17.760 -13.988 4.879 1.00 58.84 266 ARG A C 1
ATOM 2008 O O . ARG A 1 266 ? -17.851 -13.610 3.723 1.00 58.84 266 ARG A O 1
ATOM 2015 N N . LYS A 1 267 ? -18.140 -15.212 5.262 1.00 47.94 267 LYS A N 1
ATOM 2016 C CA . LYS A 1 267 ? -18.720 -16.229 4.362 1.00 47.94 267 LYS A CA 1
ATOM 2017 C C . LYS A 1 267 ? -20.151 -15.827 3.954 1.00 47.94 267 LYS A C 1
ATOM 2019 O O . LYS A 1 267 ? -21.015 -15.750 4.825 1.00 47.94 267 LYS A O 1
ATOM 2024 N N . LEU A 1 268 ? -20.401 -15.601 2.662 1.00 44.41 268 LEU A N 1
ATOM 2025 C CA . LEU A 1 268 ? -21.723 -15.303 2.080 1.00 44.41 268 LEU A CA 1
ATOM 2026 C C . LEU A 1 268 ? -21.995 -16.199 0.854 1.00 44.41 268 LEU A C 1
ATOM 2028 O O . LEU A 1 268 ? -21.110 -16.928 0.410 1.00 44.41 268 LEU A O 1
ATOM 2032 N N . LYS A 1 269 ? -23.237 -16.209 0.345 1.00 35.75 269 LYS A N 1
ATOM 2033 C CA . LYS A 1 269 ? -23.648 -17.046 -0.799 1.00 35.75 269 LYS A CA 1
ATOM 2034 C C . LYS A 1 269 ? -23.441 -16.311 -2.130 1.00 35.75 269 LYS A C 1
ATOM 2036 O O . LYS A 1 269 ? -24.096 -15.300 -2.381 1.00 35.75 269 LYS A O 1
ATOM 2041 N N . ALA A 1 270 ? -22.569 -16.852 -2.976 1.00 37.94 270 ALA A N 1
ATOM 2042 C CA . ALA A 1 270 ? -22.318 -16.359 -4.327 1.00 37.94 270 ALA A CA 1
ATOM 2043 C C . ALA A 1 270 ? -23.548 -16.481 -5.252 1.00 37.94 270 ALA A C 1
ATOM 2045 O O . ALA A 1 270 ? -24.344 -17.410 -5.123 1.00 37.94 270 ALA A O 1
ATOM 2046 N N . HIS A 1 271 ? -23.656 -15.539 -6.188 1.00 33.44 271 HIS A N 1
ATOM 2047 C CA . HIS A 1 271 ? -24.573 -15.490 -7.335 1.00 33.44 271 HIS A CA 1
ATOM 2048 C C . HIS A 1 271 ? -23.761 -14.845 -8.477 1.00 33.44 271 HIS A C 1
ATOM 2050 O O . HIS A 1 271 ? -23.015 -13.915 -8.171 1.00 33.44 271 HIS A O 1
ATOM 2056 N N . GLY A 1 272 ? -23.850 -15.289 -9.741 1.00 30.70 272 GLY A N 1
ATOM 2057 C CA . GLY A 1 272 ? -22.905 -14.798 -10.764 1.00 30.70 272 GLY A CA 1
ATOM 2058 C C . GLY A 1 272 ? -23.362 -14.749 -12.228 1.00 30.70 272 GLY A C 1
ATOM 2059 O O . GLY A 1 272 ? -24.383 -15.335 -12.589 1.00 30.70 272 GLY A O 1
ATOM 2060 N N . GLY A 1 273 ? -22.566 -14.051 -13.053 1.00 27.47 273 GLY A N 1
ATOM 2061 C CA . GLY A 1 273 ? -22.663 -13.928 -14.515 1.00 27.47 273 GLY A CA 1
ATOM 2062 C C . GLY A 1 273 ? -21.748 -12.833 -15.120 1.00 27.47 273 GLY A C 1
ATOM 2063 O O . GLY A 1 273 ? -21.865 -11.666 -14.774 1.00 27.47 273 GLY A O 1
ATOM 2064 N N . ASN A 1 274 ? -20.878 -13.186 -16.080 1.00 28.67 274 ASN A N 1
ATOM 2065 C CA . ASN A 1 274 ? -19.963 -12.283 -16.829 1.00 28.67 274 ASN A CA 1
ATOM 2066 C C . ASN A 1 274 ? -20.689 -11.394 -17.885 1.00 28.67 274 ASN A C 1
ATOM 2068 O O . ASN A 1 274 ? -21.856 -11.646 -18.165 1.00 28.67 274 ASN A O 1
ATOM 2072 N N . VAL A 1 275 ? -20.136 -10.355 -18.549 1.00 28.03 275 VAL A N 1
ATOM 2073 C CA . VAL A 1 275 ? -18.765 -9.917 -18.986 1.00 28.03 275 VAL A CA 1
ATOM 2074 C C . VAL A 1 275 ? -18.707 -8.346 -18.964 1.00 28.03 275 VAL A C 1
ATOM 2076 O O . VAL A 1 275 ? -19.675 -7.745 -18.518 1.00 28.03 275 VAL A O 1
ATOM 2079 N N . GLN A 1 276 ? -17.711 -7.540 -19.398 1.00 26.81 276 GLN A N 1
ATOM 2080 C CA . GLN A 1 276 ? -16.478 -7.679 -20.216 1.00 26.81 276 GLN A CA 1
ATOM 2081 C C . GLN A 1 276 ? -15.322 -6.771 -19.679 1.00 26.81 276 GLN A C 1
ATOM 2083 O O . GLN A 1 276 ? -15.441 -6.264 -18.583 1.00 26.81 276 GLN A O 1
ATOM 2088 N N . ASP A 1 277 ? -14.166 -6.637 -20.348 1.00 50.88 277 ASP A N 1
ATOM 2089 C CA . ASP A 1 277 ? -12.826 -6.315 -19.770 1.00 50.88 277 ASP A CA 1
ATOM 2090 C C . ASP A 1 277 ? -12.699 -5.168 -18.718 1.00 50.88 277 ASP A C 1
ATOM 2092 O O . ASP A 1 277 ? -13.431 -4.181 -18.736 1.00 50.88 277 ASP A O 1
ATOM 2096 N N . SER A 1 278 ? -11.740 -5.309 -17.785 1.00 52.56 278 SER A N 1
ATOM 2097 C CA . SER A 1 278 ? -11.606 -4.653 -16.457 1.00 52.56 278 SER A CA 1
ATOM 2098 C C . SER A 1 278 ? -12.820 -4.837 -15.541 1.00 52.56 278 SER A C 1
ATOM 2100 O O . SER A 1 278 ? -12.687 -5.307 -14.409 1.00 52.56 278 SER A O 1
ATOM 2102 N N . LEU A 1 279 ? -14.015 -4.581 -16.069 1.00 62.59 279 LEU A N 1
ATOM 2103 C CA . LEU A 1 279 ? -15.280 -5.016 -15.497 1.00 62.59 279 LEU A CA 1
ATOM 2104 C C . LEU A 1 279 ? -15.373 -6.563 -15.480 1.00 62.59 279 LEU A C 1
ATOM 2106 O O . LEU A 1 279 ? -16.122 -7.083 -14.664 1.00 62.59 279 LEU A O 1
ATOM 2110 N N . VAL A 1 280 ? -14.558 -7.306 -16.263 1.00 64.56 280 VAL A N 1
ATOM 2111 C CA . VAL A 1 280 ? -14.374 -8.776 -16.156 1.00 64.56 280 VAL A CA 1
ATOM 2112 C C . VAL A 1 280 ? -13.963 -9.115 -14.748 1.00 64.56 280 VAL A C 1
ATOM 2114 O O . VAL A 1 280 ? -14.628 -9.916 -14.110 1.00 64.56 280 VAL A O 1
ATOM 2117 N N . GLU A 1 281 ? -12.864 -8.532 -14.270 1.00 69.56 281 GLU A N 1
ATOM 2118 C CA . GLU A 1 281 ? -12.307 -8.914 -12.980 1.00 69.56 281 GLU A CA 1
ATOM 2119 C C . GLU A 1 281 ? -13.239 -8.447 -11.863 1.00 69.56 281 GLU A C 1
ATOM 2121 O O . GLU A 1 281 ? -13.555 -9.244 -10.995 1.00 69.56 281 GLU A O 1
ATOM 2126 N N . ILE A 1 282 ? -13.820 -7.244 -11.952 1.00 72.38 282 ILE A N 1
ATOM 2127 C CA . ILE A 1 282 ? -14.845 -6.787 -10.997 1.00 72.38 282 ILE A CA 1
ATOM 2128 C C . ILE A 1 282 ? -16.043 -7.754 -10.949 1.00 72.38 282 ILE A C 1
ATOM 2130 O O . ILE A 1 282 ? -16.410 -8.205 -9.867 1.00 72.38 282 ILE A O 1
ATOM 2134 N N . THR A 1 283 ? -16.626 -8.111 -12.096 1.00 71.94 283 THR A N 1
ATOM 2135 C CA . THR A 1 283 ? -17.807 -8.991 -12.187 1.00 71.94 283 THR A CA 1
ATOM 2136 C C . THR A 1 283 ? -17.475 -10.412 -11.745 1.00 71.94 283 THR A C 1
ATOM 2138 O O . THR A 1 283 ? -18.165 -10.970 -10.908 1.00 71.94 283 THR A O 1
ATOM 2141 N N . LYS A 1 284 ? -16.345 -10.966 -12.186 1.00 73.06 284 LYS A N 1
ATOM 2142 C CA . LYS A 1 284 ? -15.794 -12.240 -11.703 1.00 73.06 284 LYS A CA 1
ATOM 2143 C C . LYS A 1 284 ? -15.573 -12.231 -10.188 1.00 73.06 284 LYS A C 1
ATOM 2145 O O . LYS A 1 284 ? -15.845 -13.227 -9.531 1.00 73.06 284 LYS A O 1
ATOM 2150 N N . TRP A 1 285 ? -15.121 -11.123 -9.601 1.00 79.12 285 TRP A N 1
ATOM 2151 C CA . TRP A 1 285 ? -15.008 -11.006 -8.147 1.00 79.12 285 TRP A CA 1
ATOM 2152 C C . TRP A 1 285 ? -16.395 -10.969 -7.479 1.00 79.12 285 TRP A C 1
ATOM 2154 O O . TRP A 1 285 ? -16.546 -11.570 -6.420 1.00 79.12 285 TRP A O 1
ATOM 2164 N N . ARG A 1 286 ? -17.425 -10.357 -8.092 1.00 74.88 286 ARG A N 1
ATOM 2165 C CA . ARG A 1 286 ? -18.827 -10.488 -7.631 1.00 74.88 286 ARG A CA 1
ATOM 2166 C C . ARG A 1 286 ? -19.317 -11.938 -7.705 1.00 74.88 286 ARG A C 1
ATOM 2168 O O . ARG A 1 286 ? -19.881 -12.416 -6.724 1.00 74.88 286 ARG A O 1
ATOM 2175 N N . ASP A 1 287 ? -19.039 -12.635 -8.808 1.00 68.81 287 ASP A N 1
ATOM 2176 C CA . ASP A 1 287 ? -19.363 -14.054 -9.025 1.00 68.81 287 ASP A CA 1
ATOM 2177 C C . ASP A 1 287 ? -18.672 -14.956 -7.983 1.00 68.81 287 ASP A C 1
ATOM 2179 O O . ASP A 1 287 ? -19.268 -15.906 -7.481 1.00 68.81 287 ASP A O 1
ATOM 2183 N N . GLU A 1 288 ? -17.435 -14.628 -7.590 1.00 70.38 288 GLU A N 1
ATOM 2184 C CA . GLU A 1 288 ? -16.689 -15.254 -6.483 1.00 70.38 288 GLU A CA 1
ATOM 2185 C C . GLU A 1 288 ? -17.229 -14.868 -5.080 1.00 70.38 288 GLU A C 1
ATOM 2187 O O . GLU A 1 288 ? -16.688 -15.297 -4.059 1.00 70.38 288 GLU A O 1
ATOM 2192 N N . GLY A 1 289 ? -18.306 -14.076 -5.000 1.00 71.56 289 GLY A N 1
ATOM 2193 C CA . GLY A 1 289 ? -18.942 -13.637 -3.754 1.00 71.56 289 GLY A CA 1
ATOM 2194 C C . GLY A 1 289 ? -18.204 -12.509 -3.023 1.00 71.56 289 GLY A C 1
ATOM 2195 O O . GLY A 1 289 ? -18.437 -12.299 -1.832 1.00 71.56 289 GLY A O 1
ATOM 2196 N N . CYS A 1 290 ? -17.295 -11.800 -3.696 1.00 77.62 290 CYS A N 1
ATOM 2197 C CA . CYS A 1 290 ? -16.451 -10.774 -3.092 1.00 77.62 290 CYS A CA 1
ATOM 2198 C C . CYS A 1 290 ? -17.099 -9.387 -3.107 1.00 77.62 290 CYS A C 1
ATOM 2200 O O . CYS A 1 290 ? -17.572 -8.901 -4.138 1.00 77.62 290 CYS A O 1
ATOM 2202 N N . GLU A 1 291 ? -16.996 -8.686 -1.981 1.00 85.25 291 GLU A N 1
ATOM 2203 C CA . GLU A 1 291 ? -17.154 -7.232 -1.942 1.00 85.25 291 GLU A CA 1
ATOM 2204 C C . GLU A 1 291 ? -15.893 -6.544 -2.501 1.00 85.25 291 GLU A C 1
ATOM 2206 O O . GLU A 1 291 ? -14.774 -7.061 -2.369 1.00 85.25 291 GLU A O 1
ATOM 2211 N N . VAL A 1 292 ? -16.081 -5.394 -3.155 1.00 88.12 292 VAL A N 1
ATOM 2212 C CA . VAL A 1 292 ? -15.050 -4.669 -3.912 1.00 88.12 292 VAL A CA 1
ATOM 2213 C C . VAL A 1 292 ? -15.061 -3.190 -3.528 1.00 88.12 292 VAL A C 1
ATOM 2215 O O . VAL A 1 292 ? -16.115 -2.557 -3.473 1.00 88.12 292 VAL A O 1
ATOM 2218 N N . VAL A 1 293 ? -13.867 -2.634 -3.311 1.00 92.81 293 VAL A N 1
ATOM 2219 C CA . VAL A 1 293 ? -13.622 -1.190 -3.181 1.00 92.81 293 VAL A CA 1
ATOM 2220 C C . VAL A 1 293 ? -12.659 -0.768 -4.286 1.00 92.81 293 VAL A C 1
ATOM 2222 O O . VAL A 1 293 ? -11.607 -1.385 -4.454 1.00 92.81 293 VAL A O 1
ATOM 2225 N N . LEU A 1 294 ? -13.013 0.263 -5.047 1.00 92.75 294 LEU A N 1
ATOM 2226 C CA . LEU A 1 294 ? -12.334 0.682 -6.271 1.00 92.75 294 LEU A CA 1
ATOM 2227 C C . LEU A 1 294 ? -12.093 2.194 -6.252 1.00 92.75 294 LEU A C 1
ATOM 2229 O O . LEU A 1 294 ? -13.042 2.968 -6.289 1.00 92.75 294 LEU A O 1
ATOM 2233 N N . GLY A 1 295 ? -10.829 2.610 -6.228 1.00 93.31 295 GLY A N 1
ATOM 2234 C CA . GLY A 1 295 ? -10.427 3.996 -6.471 1.00 93.31 295 GLY A CA 1
ATOM 2235 C C . GLY A 1 295 ? -9.986 4.161 -7.922 1.00 93.31 295 GLY A C 1
ATOM 2236 O O . GLY A 1 295 ? -9.234 3.324 -8.434 1.00 93.31 295 GLY A O 1
ATOM 2237 N N . ILE A 1 296 ? -10.462 5.201 -8.600 1.00 89.06 296 ILE A N 1
ATOM 2238 C CA . ILE A 1 296 ? -10.203 5.413 -10.028 1.00 89.06 296 ILE A CA 1
ATOM 2239 C C . ILE A 1 296 ? -10.133 6.900 -10.372 1.00 89.06 296 ILE A C 1
ATOM 2241 O O . ILE A 1 296 ? -10.969 7.685 -9.931 1.00 89.06 296 ILE A O 1
ATOM 2245 N N . ASP A 1 297 ? -9.158 7.246 -11.211 1.00 89.06 297 ASP A N 1
ATOM 2246 C CA . ASP A 1 297 ? -9.201 8.456 -12.025 1.00 89.06 297 ASP A CA 1
ATOM 2247 C C . ASP A 1 297 ? -9.842 8.058 -13.358 1.00 89.06 297 ASP A C 1
ATOM 2249 O O . ASP A 1 297 ? -9.261 7.313 -14.159 1.00 89.06 297 ASP A O 1
ATOM 2253 N N . ALA A 1 298 ? -11.091 8.479 -13.547 1.00 83.44 298 ALA A N 1
ATOM 2254 C CA . ALA A 1 298 ? -11.889 8.081 -14.694 1.00 83.44 298 ALA A CA 1
ATOM 2255 C C . ALA A 1 298 ? -11.570 8.895 -15.952 1.00 83.44 298 ALA A C 1
ATOM 2257 O O . ALA A 1 298 ? -11.881 8.434 -17.048 1.00 83.44 298 ALA A O 1
ATOM 2258 N N . ASN A 1 299 ? -10.989 10.096 -15.805 1.00 83.94 299 ASN A N 1
ATOM 2259 C CA . ASN A 1 299 ? -10.878 11.105 -16.869 1.00 83.94 299 ASN A CA 1
ATOM 2260 C C . ASN A 1 299 ? -12.242 11.494 -17.519 1.00 83.94 299 ASN A C 1
ATOM 2262 O O . ASN A 1 299 ? -12.274 12.174 -18.544 1.00 83.94 299 ASN A O 1
ATOM 2266 N N . GLU A 1 300 ? -13.375 11.111 -16.914 1.00 86.06 300 GLU A N 1
ATOM 2267 C CA . GLU A 1 300 ? -14.748 11.470 -17.306 1.00 86.06 300 GLU A CA 1
ATOM 2268 C C . GLU A 1 300 ? -15.588 11.852 -16.069 1.00 86.06 300 GLU A C 1
ATOM 2270 O O . GLU A 1 300 ? -15.209 11.552 -14.939 1.00 86.06 300 GLU A O 1
ATOM 2275 N N . ASP A 1 301 ? -16.717 12.539 -16.275 1.00 87.81 301 ASP A N 1
ATOM 2276 C CA . ASP A 1 301 ? -17.598 13.036 -15.205 1.00 87.81 301 ASP A CA 1
ATOM 2277 C C . ASP A 1 301 ? -18.229 11.880 -14.407 1.00 87.81 301 ASP A C 1
ATOM 2279 O O . ASP A 1 301 ? -19.155 11.210 -14.878 1.00 87.81 301 ASP A O 1
ATOM 2283 N N . VAL A 1 302 ? -17.765 11.661 -13.170 1.00 90.25 302 VAL A N 1
ATOM 2284 C CA . VAL A 1 302 ? -18.274 10.566 -12.325 1.00 90.25 302 VAL A CA 1
ATOM 2285 C C . VAL A 1 302 ? -19.637 10.867 -11.693 1.00 90.25 302 VAL A C 1
ATOM 2287 O O . VAL A 1 302 ? -20.203 9.998 -11.035 1.00 90.25 302 VAL A O 1
ATOM 2290 N N . THR A 1 303 ? -20.223 12.053 -11.892 1.00 90.62 303 THR A N 1
ATOM 2291 C CA . THR A 1 303 ? -21.615 12.318 -11.488 1.00 90.62 303 THR A CA 1
ATOM 2292 C C . THR A 1 303 ? -22.607 11.737 -12.494 1.00 90.62 303 THR A C 1
ATOM 2294 O O . THR A 1 303 ? -23.640 11.190 -12.089 1.00 90.62 303 THR A O 1
ATOM 2297 N N . VAL A 1 304 ? -22.281 11.783 -13.788 1.00 89.19 304 VAL A N 1
ATOM 2298 C CA . VAL A 1 304 ? -23.170 11.399 -14.891 1.00 89.19 304 VAL A CA 1
ATOM 2299 C C . VAL A 1 304 ? -23.425 9.889 -14.898 1.00 89.19 304 VAL A C 1
ATOM 2301 O O . VAL A 1 304 ? -22.501 9.081 -14.909 1.00 89.19 304 VAL A O 1
ATOM 2304 N N . ASN A 1 305 ? -24.699 9.486 -14.944 1.00 89.06 305 ASN A N 1
ATOM 2305 C CA . ASN A 1 305 ? -25.140 8.085 -14.965 1.00 89.06 305 ASN A CA 1
ATOM 2306 C C . ASN A 1 305 ? -25.989 7.792 -16.218 1.00 89.06 305 ASN A C 1
ATOM 2308 O O . ASN A 1 305 ? -27.204 7.612 -16.128 1.00 89.06 305 ASN A O 1
ATOM 2312 N N . VAL A 1 306 ? -25.345 7.762 -17.388 1.00 87.00 306 VAL A N 1
ATOM 2313 C CA . VAL A 1 306 ? -25.949 7.409 -18.692 1.00 87.00 306 VAL A CA 1
ATOM 2314 C C . VAL A 1 306 ? -25.233 6.179 -19.264 1.00 87.00 306 VAL A C 1
ATOM 2316 O O . VAL A 1 306 ? -24.092 5.957 -18.873 1.00 87.00 306 VAL A O 1
ATOM 2319 N N . PRO A 1 307 ? -25.819 5.386 -20.184 1.00 84.94 307 PRO A N 1
ATOM 2320 C CA . PRO A 1 307 ? -25.234 4.113 -20.636 1.00 84.94 307 PRO A CA 1
ATOM 2321 C C . PRO A 1 307 ? -23.763 4.165 -21.085 1.00 84.94 307 PRO A C 1
ATOM 2323 O O . PRO A 1 307 ? -23.037 3.181 -20.966 1.00 84.94 307 PRO A O 1
ATOM 2326 N N . GLN A 1 308 ? -23.316 5.320 -21.580 1.00 80.62 308 GLN A N 1
ATOM 2327 C CA . GLN A 1 308 ? -21.960 5.572 -22.055 1.00 80.62 308 GLN A CA 1
ATOM 2328 C C . GLN A 1 308 ? -20.958 5.970 -20.955 1.00 80.62 308 GLN A C 1
ATOM 2330 O O . GLN A 1 308 ? -19.768 6.002 -21.259 1.00 80.62 308 GLN A O 1
ATOM 2335 N N . SER A 1 309 ? -21.376 6.268 -19.717 1.00 84.38 309 SER A N 1
ATOM 2336 C CA . SER A 1 309 ? -20.474 6.748 -18.653 1.00 84.38 309 SER A CA 1
ATOM 2337 C C . SER A 1 309 ? -19.934 5.639 -17.746 1.00 84.38 309 SER A C 1
ATOM 2339 O O . SER A 1 309 ? -20.565 4.596 -17.542 1.00 84.38 309 SER A O 1
ATOM 2341 N N . ILE A 1 310 ? -18.764 5.872 -17.146 1.00 83.25 310 ILE A N 1
ATOM 2342 C CA . ILE A 1 310 ? -18.109 4.930 -16.226 1.00 83.25 310 ILE A CA 1
ATOM 2343 C C . ILE A 1 310 ? -19.007 4.551 -15.043 1.00 83.25 310 ILE A C 1
ATOM 2345 O O . ILE A 1 310 ? -19.086 3.376 -14.686 1.00 83.25 310 ILE A O 1
ATOM 2349 N N . ARG A 1 311 ? -19.747 5.515 -14.476 1.00 87.62 311 ARG A N 1
ATOM 2350 C CA . ARG A 1 311 ? -20.642 5.282 -13.334 1.00 87.62 311 ARG A CA 1
ATOM 2351 C C . ARG A 1 311 ? -21.773 4.325 -13.690 1.00 87.62 311 ARG A C 1
ATOM 2353 O O . ARG A 1 311 ? -22.121 3.488 -12.863 1.00 87.62 311 ARG A O 1
ATOM 2360 N N . HIS A 1 312 ? -22.307 4.395 -14.909 1.00 86.06 312 HIS A N 1
ATOM 2361 C CA . HIS A 1 312 ? -23.311 3.437 -15.363 1.00 86.06 312 HIS A CA 1
ATOM 2362 C C . HIS A 1 312 ? -22.706 2.042 -15.562 1.00 86.06 312 HIS A C 1
ATOM 2364 O O . HIS A 1 312 ? -23.282 1.057 -15.101 1.00 86.06 312 HIS A O 1
ATOM 2370 N N . ARG A 1 313 ? -21.513 1.951 -16.172 1.00 83.94 313 ARG A N 1
ATOM 2371 C CA . ARG A 1 313 ? -20.787 0.678 -16.349 1.00 83.94 313 ARG A CA 1
ATOM 2372 C C . ARG A 1 313 ? -20.486 -0.006 -15.007 1.00 83.94 313 ARG A C 1
ATOM 2374 O O . ARG A 1 313 ? -20.733 -1.201 -14.861 1.00 83.94 313 ARG A O 1
ATOM 2381 N N . PHE A 1 314 ? -20.025 0.744 -14.005 1.00 85.31 314 PHE A N 1
ATOM 2382 C CA . PHE A 1 314 ? -19.824 0.224 -12.647 1.00 85.31 314 PHE A CA 1
ATOM 2383 C C . PHE A 1 314 ? -21.137 -0.142 -11.951 1.00 85.31 314 PHE A C 1
ATOM 2385 O O . PHE A 1 314 ? -21.201 -1.192 -11.311 1.00 85.31 314 PHE A O 1
ATOM 2392 N N . ARG A 1 315 ? -22.205 0.646 -12.134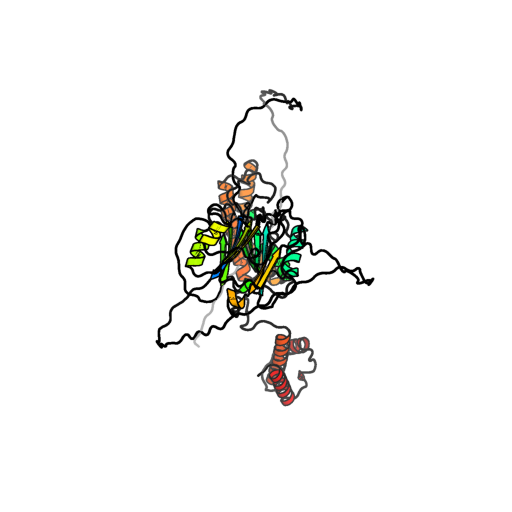 1.00 85.31 315 ARG A N 1
ATOM 2393 C CA . ARG A 1 315 ? -23.524 0.328 -11.575 1.00 85.31 315 ARG A CA 1
ATOM 2394 C C . ARG A 1 315 ? -24.102 -0.969 -12.138 1.00 85.31 315 ARG A C 1
ATOM 2396 O O . ARG A 1 315 ? -24.665 -1.748 -11.374 1.00 85.31 315 ARG A O 1
ATOM 2403 N N . ALA A 1 316 ? -23.906 -1.238 -13.429 1.00 79.69 316 ALA A N 1
ATOM 2404 C CA . ALA A 1 316 ? -24.266 -2.515 -14.047 1.00 79.69 316 ALA A CA 1
ATOM 2405 C C . ALA A 1 316 ? -23.502 -3.707 -13.431 1.00 79.69 316 ALA A C 1
ATOM 2407 O O . ALA A 1 316 ? -24.056 -4.795 -13.320 1.00 79.69 316 ALA A O 1
ATOM 2408 N N . CYS A 1 317 ? -22.277 -3.484 -12.941 1.00 77.56 317 CYS A N 1
ATOM 2409 C CA . CYS A 1 317 ? -21.476 -4.471 -12.202 1.00 77.56 317 CYS A CA 1
ATOM 2410 C C . CYS A 1 317 ? -21.758 -4.487 -10.680 1.00 77.56 317 CYS A C 1
ATOM 2412 O O . CYS A 1 317 ? -21.032 -5.129 -9.919 1.00 77.56 317 CYS A O 1
ATOM 2414 N N . GLY A 1 318 ? -22.786 -3.771 -10.208 1.00 81.94 318 GLY A N 1
ATOM 2415 C CA . GLY A 1 318 ? -23.185 -3.733 -8.796 1.00 81.94 318 GLY A CA 1
ATOM 2416 C C . GLY A 1 318 ? -22.348 -2.820 -7.889 1.00 81.94 318 GLY A C 1
ATOM 2417 O O . GLY A 1 318 ? -22.361 -3.019 -6.672 1.00 81.94 318 GLY A O 1
ATOM 2418 N N . LEU A 1 319 ? -21.623 -1.845 -8.452 1.00 86.25 319 LEU A N 1
ATOM 2419 C CA . LEU A 1 319 ? -20.860 -0.837 -7.706 1.00 86.25 319 LEU A CA 1
ATOM 2420 C C . LEU A 1 319 ? -21.568 0.531 -7.741 1.00 86.25 319 LEU A C 1
ATOM 2422 O O . LEU A 1 319 ? -21.913 1.034 -8.809 1.00 86.25 319 LEU A O 1
ATOM 2426 N N . GLU A 1 320 ? -21.730 1.174 -6.584 1.00 91.00 320 GLU A N 1
ATOM 2427 C CA . GLU A 1 320 ? -22.186 2.567 -6.465 1.00 91.00 320 GLU A CA 1
ATOM 2428 C C . GLU A 1 320 ? -21.017 3.497 -6.088 1.00 91.00 320 GLU A C 1
ATOM 2430 O O . GLU A 1 320 ? -20.038 3.062 -5.483 1.00 91.00 320 GLU A O 1
ATOM 2435 N N . GLU A 1 321 ? -21.106 4.782 -6.445 1.00 93.25 321 GLU A N 1
ATOM 2436 C CA . GLU A 1 321 ? -20.141 5.800 -5.993 1.00 93.25 321 GLU A CA 1
ATOM 2437 C C . GLU A 1 321 ? -20.417 6.133 -4.514 1.00 93.25 321 GLU A C 1
ATOM 2439 O O . GLU A 1 321 ? -21.570 6.359 -4.130 1.00 93.25 321 GLU A O 1
ATOM 2444 N N . ALA A 1 322 ? -19.373 6.086 -3.688 1.00 93.25 322 ALA A N 1
ATOM 2445 C CA . ALA A 1 322 ? -19.458 6.043 -2.232 1.00 93.25 322 ALA A CA 1
ATOM 2446 C C . ALA A 1 322 ? -19.706 7.408 -1.568 1.00 93.25 322 ALA A C 1
ATOM 2448 O O . ALA A 1 322 ? -20.321 7.466 -0.503 1.00 93.25 322 ALA A O 1
ATOM 2449 N N . ILE A 1 323 ? -19.229 8.501 -2.168 1.00 94.12 323 ILE A N 1
ATOM 2450 C CA . ILE A 1 323 ? -19.220 9.838 -1.560 1.00 94.12 323 ILE A CA 1
ATOM 2451 C C . ILE A 1 323 ? -20.422 10.652 -2.056 1.00 94.12 323 ILE A C 1
ATOM 2453 O O . ILE A 1 323 ? -21.135 11.246 -1.247 1.00 94.12 323 ILE A O 1
ATOM 2457 N N . LEU A 1 324 ? -20.730 10.592 -3.357 1.00 92.00 324 LEU A N 1
ATOM 2458 C CA . LEU A 1 324 ? -21.861 11.274 -4.010 1.00 92.00 324 LEU A CA 1
ATOM 2459 C C . LEU A 1 324 ? -23.249 10.815 -3.524 1.00 92.00 324 LEU A C 1
ATOM 2461 O O . LEU A 1 324 ? -24.268 11.370 -3.936 1.00 92.00 324 LEU A O 1
ATOM 2465 N N . LYS A 1 325 ? -23.303 9.778 -2.684 1.00 83.50 325 LYS A N 1
ATOM 2466 C CA . LYS A 1 325 ? -24.512 9.285 -2.010 1.00 83.50 325 LYS A CA 1
ATOM 2467 C C . LYS A 1 325 ? -24.861 10.084 -0.746 1.00 83.50 325 LYS A C 1
ATOM 2469 O O . LYS A 1 325 ? -26.017 10.083 -0.332 1.00 83.50 325 LYS A O 1
ATOM 2474 N N . HIS A 1 326 ? -23.872 10.756 -0.154 1.00 86.69 326 HIS A N 1
ATOM 2475 C CA . HIS A 1 326 ? -23.981 11.443 1.137 1.00 86.69 326 HIS A CA 1
ATOM 2476 C C . HIS A 1 326 ? -23.538 12.912 1.081 1.00 86.69 326 HIS A C 1
ATOM 2478 O O . HIS A 1 326 ? -24.063 13.729 1.835 1.00 86.69 326 HIS A O 1
ATOM 2484 N N . HIS A 1 327 ? -22.634 13.262 0.161 1.00 90.56 327 HIS A N 1
ATOM 2485 C CA . HIS A 1 327 ? -22.038 14.594 0.027 1.00 90.56 327 HIS A CA 1
ATOM 2486 C C . HIS A 1 327 ? -22.167 15.128 -1.409 1.00 90.56 327 HIS A C 1
ATOM 2488 O O . HIS A 1 327 ? -22.163 14.340 -2.358 1.00 90.56 327 HIS A O 1
ATOM 2494 N N . PRO A 1 328 ? -22.272 16.456 -1.609 1.00 88.81 328 PRO A N 1
ATOM 2495 C CA . PRO A 1 328 ? -22.351 17.044 -2.945 1.00 88.81 328 PRO A CA 1
ATOM 2496 C C . PRO A 1 328 ? -21.049 16.836 -3.747 1.00 88.81 328 PRO A C 1
ATOM 2498 O O . PRO A 1 328 ? -19.972 16.719 -3.156 1.00 88.81 328 PRO A O 1
ATOM 2501 N N . PRO A 1 329 ? -21.113 16.830 -5.094 1.00 89.12 329 PRO A N 1
ATOM 2502 C CA . PRO A 1 329 ? -19.930 16.723 -5.946 1.00 89.12 329 PRO A CA 1
ATOM 2503 C C . PRO A 1 329 ? -18.950 17.881 -5.730 1.00 89.12 329 PRO A C 1
ATOM 2505 O O . PRO A 1 329 ? -19.349 19.009 -5.424 1.00 89.12 329 PRO A O 1
ATOM 2508 N N . GLN A 1 330 ? -17.662 17.596 -5.918 1.00 88.56 330 GLN A N 1
ATOM 2509 C CA . GLN A 1 330 ? -16.559 18.551 -5.813 1.00 88.56 330 GLN A CA 1
ATOM 2510 C C . GLN A 1 330 ? -15.604 18.372 -6.998 1.00 88.56 330 GLN A C 1
ATOM 2512 O O . GLN A 1 330 ? -15.323 17.244 -7.392 1.00 88.56 330 GLN A O 1
ATOM 2517 N N . ALA A 1 331 ? -15.048 19.460 -7.533 1.00 86.88 331 ALA A N 1
ATOM 2518 C CA . ALA A 1 331 ? -13.946 19.397 -8.495 1.00 86.88 331 ALA A CA 1
ATOM 2519 C C . ALA A 1 331 ? -12.749 18.647 -7.894 1.00 86.88 331 ALA A C 1
ATOM 2521 O O . ALA A 1 331 ? -12.106 19.157 -6.971 1.00 86.88 331 ALA A O 1
ATOM 2522 N N . THR A 1 332 ? -12.418 17.468 -8.427 1.00 87.56 332 THR A N 1
ATOM 2523 C CA . THR A 1 332 ? -11.275 16.676 -7.941 1.00 87.56 332 THR A CA 1
ATOM 2524 C C . THR A 1 332 ? -9.937 17.110 -8.545 1.00 87.56 332 THR A C 1
ATOM 2526 O O . THR A 1 332 ? -8.899 16.829 -7.954 1.00 87.56 332 THR A O 1
ATOM 2529 N N . HIS A 1 333 ? -9.966 17.878 -9.644 1.00 87.19 333 HIS A N 1
ATOM 2530 C CA . HIS A 1 333 ? -8.800 18.450 -10.334 1.00 87.19 333 HIS A CA 1
ATOM 2531 C C . HIS A 1 333 ? -8.725 19.983 -10.207 1.00 87.19 333 HIS A C 1
ATOM 2533 O O . HIS A 1 333 ? -9.760 20.650 -10.261 1.00 87.19 333 HIS A O 1
ATOM 2539 N N . GLN A 1 334 ? -7.525 20.557 -10.072 1.00 82.88 334 GLN A N 1
ATOM 2540 C CA . GLN A 1 334 ? -7.314 21.994 -9.830 1.00 82.88 334 GLN A CA 1
ATOM 2541 C C . GLN A 1 334 ? -7.750 22.904 -10.990 1.00 82.88 334 GLN A C 1
ATOM 2543 O O . GLN A 1 334 ? -8.196 24.025 -10.757 1.00 82.88 334 GLN A O 1
ATOM 2548 N N . HIS A 1 335 ? -7.649 22.463 -12.248 1.00 76.38 335 HIS A N 1
ATOM 2549 C CA . HIS A 1 335 ? -8.015 23.286 -13.416 1.00 76.38 335 HIS A CA 1
ATOM 2550 C C . HIS A 1 335 ? -9.509 23.197 -13.782 1.00 76.38 335 HIS A C 1
ATOM 2552 O O . HIS A 1 335 ? -9.935 23.618 -14.860 1.00 76.38 335 HIS A O 1
ATOM 2558 N N . ASN A 1 336 ? -10.327 22.651 -12.883 1.00 78.00 336 ASN A N 1
ATOM 2559 C CA . ASN A 1 336 ? -11.729 22.354 -13.123 1.00 78.00 336 ASN A CA 1
ATOM 2560 C C . ASN A 1 336 ? -12.643 23.569 -12.905 1.00 78.00 336 ASN A C 1
ATOM 2562 O O . ASN A 1 336 ? -12.997 23.930 -11.787 1.00 78.00 336 ASN A O 1
ATOM 2566 N N . GLN A 1 337 ? -13.099 24.156 -14.008 1.00 76.75 337 GLN A N 1
ATOM 2567 C CA . GLN A 1 337 ? -13.948 25.353 -14.017 1.00 76.75 337 GLN A CA 1
ATOM 2568 C C . GLN A 1 337 ? -15.449 25.063 -13.797 1.00 76.75 337 GLN A C 1
ATOM 2570 O O . GLN A 1 337 ? -16.272 25.959 -13.974 1.00 76.75 337 GLN A O 1
ATOM 2575 N N . ARG A 1 338 ? -15.840 23.814 -13.491 1.00 79.31 338 ARG A N 1
ATOM 2576 C CA . ARG A 1 338 ? -17.251 23.363 -13.486 1.00 79.31 338 ARG A CA 1
ATOM 2577 C C . ARG A 1 338 ? -17.684 22.600 -12.226 1.00 79.31 338 ARG A C 1
ATOM 2579 O O . ARG A 1 338 ? -18.829 22.170 -12.156 1.00 79.31 338 ARG A O 1
ATOM 2586 N N . ASN A 1 339 ? -16.797 22.433 -11.244 1.00 82.94 339 ASN A N 1
ATOM 2587 C CA . ASN A 1 339 ? -17.018 21.628 -10.034 1.00 82.94 339 ASN A CA 1
ATOM 2588 C C . ASN A 1 339 ? -17.359 20.137 -10.295 1.00 82.94 339 ASN A C 1
ATOM 2590 O O . ASN A 1 339 ? -18.080 19.508 -9.523 1.00 82.94 339 ASN A O 1
ATOM 2594 N N . ILE A 1 340 ? -16.838 19.566 -11.387 1.00 86.38 340 ILE A N 1
ATOM 2595 C CA . ILE A 1 340 ? -17.127 18.184 -11.814 1.00 86.38 340 ILE A CA 1
ATOM 2596 C C . ILE A 1 340 ? -16.065 17.213 -11.257 1.00 86.38 340 ILE A C 1
ATOM 2598 O O . ILE A 1 340 ? -14.904 17.346 -11.637 1.00 86.38 340 ILE A O 1
ATOM 2602 N N . PRO A 1 341 ? -16.384 16.229 -10.402 1.00 89.62 341 PRO A N 1
ATOM 2603 C CA . PRO A 1 341 ? -15.429 15.177 -10.049 1.00 89.62 341 PRO A CA 1
ATOM 2604 C C . PRO A 1 341 ? -15.089 14.298 -11.266 1.00 89.62 341 PRO A C 1
ATOM 2606 O O . PRO A 1 341 ? -15.978 13.899 -12.022 1.00 89.62 341 PRO A O 1
ATOM 2609 N N . ILE A 1 342 ? -13.801 13.983 -11.430 1.00 88.25 342 ILE A N 1
ATOM 2610 C CA . ILE A 1 342 ? -13.288 12.981 -12.390 1.00 88.25 342 ILE A CA 1
ATOM 2611 C C . ILE A 1 342 ? -12.602 11.797 -11.689 1.00 88.25 342 ILE A C 1
ATOM 2613 O O . ILE A 1 342 ? -12.435 10.727 -12.271 1.00 88.25 342 ILE A O 1
ATOM 2617 N N . ASP A 1 343 ? -12.254 11.978 -10.417 1.00 92.44 343 ASP A N 1
ATOM 2618 C CA . ASP A 1 343 ? -11.816 10.937 -9.495 1.00 92.44 343 ASP A CA 1
ATOM 2619 C C . ASP A 1 343 ? -13.027 10.441 -8.687 1.00 92.44 343 ASP A C 1
ATOM 2621 O O . ASP A 1 343 ? -13.899 11.235 -8.326 1.00 92.44 343 ASP A O 1
ATOM 2625 N N . GLY A 1 344 ? -13.078 9.147 -8.361 1.00 93.31 344 GLY A N 1
ATOM 2626 C CA . GLY A 1 344 ? -14.171 8.568 -7.570 1.00 93.31 344 GLY A CA 1
ATOM 2627 C C . GLY A 1 344 ? -13.761 7.346 -6.750 1.00 93.31 344 GLY A C 1
ATOM 2628 O O . GLY A 1 344 ? -12.779 6.665 -7.070 1.00 93.31 344 GLY A O 1
ATOM 2629 N N . ILE A 1 345 ? -14.536 7.048 -5.702 1.00 96.31 345 ILE A N 1
ATOM 2630 C CA . ILE A 1 345 ? -14.434 5.794 -4.945 1.00 96.31 345 ILE A CA 1
ATOM 2631 C C . ILE A 1 345 ? -15.737 5.015 -5.131 1.00 96.31 345 ILE A C 1
ATOM 2633 O O . ILE A 1 345 ? -16.794 5.391 -4.635 1.00 96.31 345 ILE A O 1
ATOM 2637 N N . PHE A 1 346 ? -15.653 3.887 -5.827 1.00 93.81 346 PHE A N 1
ATOM 2638 C CA . PHE A 1 346 ? -16.779 3.002 -6.094 1.00 93.81 346 PHE A CA 1
ATOM 2639 C C . PHE A 1 346 ? -16.741 1.785 -5.164 1.00 93.81 346 PHE A C 1
ATOM 2641 O O . PHE A 1 346 ? -15.682 1.207 -4.913 1.00 93.81 346 PHE A O 1
ATOM 2648 N N . THR A 1 347 ? -17.900 1.386 -4.646 1.00 91.62 347 THR A N 1
ATOM 2649 C CA . THR A 1 347 ? -18.039 0.288 -3.677 1.00 91.62 347 THR A CA 1
ATOM 2650 C C . THR A 1 347 ? -19.236 -0.595 -3.996 1.00 91.62 347 THR A C 1
ATOM 2652 O O . THR A 1 347 ? -20.250 -0.128 -4.515 1.00 91.62 347 THR A O 1
ATOM 2655 N N . THR A 1 348 ? -19.133 -1.883 -3.683 1.00 87.31 348 THR A N 1
ATOM 2656 C CA . THR A 1 348 ? -20.276 -2.804 -3.710 1.00 87.31 348 THR A CA 1
ATOM 2657 C C . THR A 1 348 ? -21.176 -2.598 -2.489 1.00 87.31 348 THR A C 1
ATOM 2659 O O . THR A 1 348 ? -20.710 -2.208 -1.420 1.00 87.31 348 THR A O 1
ATOM 2662 N N . LEU A 1 349 ? -22.477 -2.875 -2.630 1.00 81.75 349 LEU A N 1
ATOM 2663 C CA . LEU A 1 349 ? -23.501 -2.546 -1.621 1.00 81.75 349 LEU A CA 1
ATOM 2664 C C . LEU A 1 349 ? -23.321 -3.198 -0.231 1.00 81.75 349 LEU A C 1
ATOM 2666 O O . LEU A 1 349 ? -23.959 -2.750 0.720 1.00 81.75 349 LEU A O 1
ATOM 2670 N N . GLY A 1 350 ? -22.494 -4.239 -0.084 1.00 76.75 350 GLY A N 1
ATOM 2671 C CA . GLY A 1 350 ? -22.167 -4.843 1.212 1.00 76.75 350 GLY A CA 1
ATOM 2672 C C . GLY A 1 350 ? -21.033 -4.138 1.969 1.00 76.75 350 GLY A C 1
ATOM 2673 O O . GLY A 1 350 ? -20.812 -4.441 3.145 1.00 76.75 350 GLY A O 1
ATOM 2674 N N . VAL A 1 351 ? -20.326 -3.192 1.340 1.00 85.75 351 VAL A N 1
ATOM 2675 C CA . VAL A 1 351 ? -19.325 -2.339 1.997 1.00 85.75 351 VAL A CA 1
ATOM 2676 C C . VAL A 1 351 ? -20.044 -1.245 2.786 1.00 85.75 351 VAL A C 1
ATOM 2678 O O . VAL A 1 351 ? -20.590 -0.302 2.217 1.00 85.75 351 VAL A O 1
ATOM 2681 N N . GLN A 1 352 ? -20.035 -1.350 4.115 1.00 86.94 352 GLN A N 1
ATOM 2682 C CA . GLN A 1 352 ? -20.657 -0.339 4.973 1.00 86.94 352 GLN A CA 1
ATOM 2683 C C . GLN A 1 352 ? -19.726 0.864 5.149 1.00 86.94 352 GLN A C 1
ATOM 2685 O O . GLN A 1 352 ? -18.738 0.801 5.886 1.00 86.94 352 GLN A O 1
ATOM 2690 N N . ILE A 1 353 ? -20.061 1.951 4.453 1.00 90.75 353 ILE A N 1
ATOM 2691 C CA . ILE A 1 353 ? -19.448 3.276 4.587 1.00 90.75 353 ILE A CA 1
ATOM 2692 C C . ILE A 1 353 ? -19.998 3.939 5.857 1.00 90.75 353 ILE A C 1
ATOM 2694 O O . ILE A 1 353 ? -21.209 3.981 6.064 1.00 90.75 353 ILE A O 1
ATOM 2698 N N . LEU A 1 354 ? -19.104 4.445 6.704 1.00 91.56 354 LEU A N 1
ATOM 2699 C CA . LEU A 1 354 ? -19.422 5.116 7.970 1.00 91.56 354 LEU A CA 1
ATOM 2700 C C . LEU A 1 354 ? -19.303 6.643 7.872 1.00 91.56 354 LEU A C 1
ATOM 2702 O O . LEU A 1 354 ? -20.002 7.361 8.583 1.00 91.56 354 LEU A O 1
ATOM 2706 N N . ALA A 1 355 ? -18.382 7.114 7.033 1.00 92.94 355 ALA A N 1
ATOM 2707 C CA . ALA A 1 355 ? -18.061 8.517 6.794 1.00 92.94 355 ALA A CA 1
ATOM 2708 C C . ALA A 1 355 ? -17.272 8.641 5.478 1.00 92.94 355 ALA A C 1
ATOM 2710 O O . ALA A 1 355 ? -16.654 7.666 5.040 1.00 92.94 355 ALA A O 1
ATOM 2711 N N . GLY A 1 356 ? -17.234 9.825 4.870 1.00 94.31 356 GLY A N 1
ATOM 2712 C CA . GLY A 1 356 ? -16.369 10.086 3.718 1.00 94.31 356 GLY A CA 1
ATOM 2713 C C . GLY A 1 356 ? -16.272 11.552 3.315 1.00 94.31 356 GLY A C 1
ATOM 2714 O O . GLY A 1 356 ? -16.924 12.420 3.896 1.00 94.31 356 GLY A O 1
ATOM 2715 N N . GLY A 1 357 ? -15.446 11.835 2.308 1.00 94.19 357 GLY A N 1
ATOM 2716 C CA . GLY A 1 357 ? -15.272 13.189 1.796 1.00 94.19 357 GLY A CA 1
ATOM 2717 C C . GLY A 1 357 ? -14.065 13.392 0.884 1.00 94.19 357 GLY A C 1
ATOM 2718 O O . GLY A 1 357 ? -13.406 12.453 0.435 1.00 94.19 357 GLY A O 1
ATOM 2719 N N . TYR A 1 358 ? -13.767 14.666 0.645 1.00 92.69 358 TYR A N 1
ATOM 2720 C CA . TYR A 1 358 ? -12.686 15.139 -0.212 1.00 92.69 358 TYR A CA 1
ATOM 2721 C C . TYR A 1 358 ? -11.706 15.982 0.614 1.00 92.69 358 TYR A C 1
ATOM 2723 O O . TYR A 1 358 ? -12.124 16.868 1.366 1.00 92.69 358 TYR A O 1
ATOM 2731 N N . TYR A 1 359 ? -10.404 15.741 0.457 1.00 90.44 359 TYR A N 1
ATOM 2732 C CA . TYR A 1 359 ? -9.362 16.598 1.036 1.00 90.44 359 TYR A CA 1
ATOM 2733 C C . TYR A 1 359 ? -9.351 17.988 0.370 1.00 90.44 359 TYR A C 1
ATOM 2735 O O . TYR A 1 359 ? -9.983 18.207 -0.674 1.00 90.44 359 TYR A O 1
ATOM 2743 N N . ALA A 1 360 ? -8.625 18.941 0.952 1.00 86.19 360 ALA A N 1
ATOM 2744 C CA . ALA A 1 360 ? -8.256 20.156 0.229 1.00 86.19 360 ALA A CA 1
ATOM 2745 C C . ALA A 1 360 ? -7.275 19.823 -0.919 1.00 86.19 360 ALA A C 1
ATOM 2747 O O . ALA A 1 360 ? -6.667 18.746 -0.952 1.00 86.19 360 ALA A O 1
ATOM 2748 N N . PHE A 1 361 ? -7.115 20.739 -1.877 1.00 81.62 361 PHE A N 1
ATOM 2749 C CA . PHE A 1 361 ? -5.986 20.665 -2.810 1.00 81.62 361 PHE A CA 1
ATOM 2750 C C . PHE A 1 361 ? -4.671 20.890 -2.054 1.00 81.62 361 PHE A C 1
ATOM 2752 O O . PHE A 1 361 ? -4.652 21.616 -1.062 1.00 81.62 361 PHE A O 1
ATOM 2759 N N . ASP A 1 362 ? -3.602 20.224 -2.496 1.00 79.00 362 ASP A N 1
ATOM 2760 C CA . ASP A 1 362 ? -2.242 20.309 -1.936 1.00 79.00 362 ASP A CA 1
ATOM 2761 C C . ASP A 1 362 ? -2.102 20.015 -0.417 1.00 79.00 362 ASP A C 1
ATOM 2763 O O . ASP A 1 362 ? -1.021 20.179 0.144 1.00 79.00 362 ASP A O 1
ATOM 2767 N N . GLU A 1 363 ? -3.154 19.515 0.256 1.00 79.56 363 GLU A N 1
ATOM 2768 C CA . GLU A 1 363 ? -3.251 19.439 1.731 1.00 79.56 363 GLU A CA 1
ATOM 2769 C C . GLU A 1 363 ? -2.098 18.670 2.400 1.00 79.56 363 GLU A C 1
ATOM 2771 O O . GLU A 1 363 ? -1.651 19.019 3.492 1.00 79.56 363 GLU A O 1
ATOM 2776 N N . PHE A 1 364 ? -1.616 17.618 1.736 1.00 78.12 364 PHE A N 1
ATOM 2777 C CA . PHE A 1 364 ? -0.507 16.790 2.211 1.00 78.12 364 PHE A CA 1
ATOM 2778 C C . PHE A 1 364 ? 0.729 16.895 1.317 1.00 78.12 364 PHE A C 1
ATOM 2780 O O . PHE A 1 364 ? 1.846 16.898 1.833 1.00 78.12 364 PHE A O 1
ATOM 2787 N N . PHE A 1 365 ? 0.546 16.962 -0.002 1.00 81.25 365 PHE A N 1
ATOM 2788 C CA . PHE A 1 365 ? 1.604 17.125 -0.996 1.00 81.25 365 PHE A CA 1
ATOM 2789 C C . PHE A 1 365 ? 1.067 17.774 -2.266 1.00 81.25 365 PHE A C 1
ATOM 2791 O O . PHE A 1 365 ? -0.074 17.528 -2.655 1.00 81.25 365 PHE A O 1
ATOM 2798 N N . ASP A 1 366 ? 1.952 18.507 -2.933 1.00 77.25 366 ASP A N 1
ATOM 2799 C CA . ASP A 1 366 ? 1.725 19.221 -4.181 1.00 77.25 366 ASP A CA 1
ATOM 2800 C C . ASP A 1 366 ? 1.175 18.261 -5.263 1.00 77.25 366 ASP A C 1
ATOM 2802 O O . ASP A 1 366 ? 1.861 17.323 -5.720 1.00 77.25 366 ASP A O 1
ATOM 2806 N N . CYS A 1 367 ? -0.092 18.462 -5.635 1.00 83.50 367 CYS A N 1
ATOM 2807 C CA . CYS A 1 367 ? -0.818 17.666 -6.616 1.00 83.50 367 CYS A CA 1
ATOM 2808 C C . CYS A 1 367 ? -2.039 18.414 -7.177 1.00 83.50 367 CYS A C 1
ATOM 2810 O O . CYS A 1 367 ? -2.925 18.873 -6.451 1.00 83.50 367 CYS A O 1
ATOM 2812 N N . ASP A 1 368 ? -2.155 18.418 -8.503 1.00 81.12 368 ASP A N 1
ATOM 2813 C CA . ASP A 1 368 ? -3.310 18.940 -9.231 1.00 81.12 368 ASP A CA 1
ATOM 2814 C C . ASP A 1 368 ? -4.586 18.097 -9.048 1.00 81.12 368 ASP A C 1
ATOM 2816 O O . ASP A 1 368 ? -5.669 18.579 -9.369 1.00 81.12 368 ASP A O 1
ATOM 2820 N N . HIS A 1 369 ? -4.494 16.898 -8.460 1.00 88.56 369 HIS A N 1
ATOM 2821 C CA . HIS A 1 369 ? -5.638 16.142 -7.938 1.00 88.56 369 HIS A CA 1
ATOM 2822 C C . HIS A 1 369 ? -5.668 16.155 -6.401 1.00 88.56 369 HIS A C 1
ATOM 2824 O O . HIS A 1 369 ? -4.698 15.761 -5.740 1.00 88.56 369 HIS A O 1
ATOM 2830 N N . ARG A 1 370 ? -6.819 16.514 -5.814 1.00 89.44 370 ARG A N 1
ATOM 2831 C CA . ARG A 1 370 ? -7.082 16.286 -4.380 1.00 89.44 370 ARG A CA 1
ATOM 2832 C C . ARG A 1 370 ? -7.304 14.794 -4.116 1.00 89.44 370 ARG A C 1
ATOM 2834 O O . ARG A 1 370 ? -7.773 14.065 -4.987 1.00 89.44 370 ARG A O 1
ATOM 2841 N N . GLY A 1 371 ? -7.038 14.340 -2.896 1.00 91.88 371 GLY A N 1
ATOM 2842 C CA . GLY A 1 371 ? -7.419 12.989 -2.485 1.00 91.88 371 GLY A CA 1
ATOM 2843 C C . GLY A 1 371 ? -8.897 12.879 -2.078 1.00 91.88 371 GLY A C 1
ATOM 2844 O O . GLY A 1 371 ? -9.530 13.851 -1.655 1.00 91.88 371 GLY A O 1
ATOM 2845 N N . LEU A 1 372 ? -9.414 11.658 -2.154 1.00 95.69 372 LEU A N 1
ATOM 2846 C CA . LEU A 1 372 ? -10.730 11.219 -1.696 1.00 95.69 372 LEU A CA 1
ATOM 2847 C C . LEU A 1 372 ? -10.540 10.238 -0.531 1.00 95.69 372 LEU A C 1
ATOM 2849 O O . LEU A 1 372 ? -9.563 9.481 -0.511 1.00 95.69 372 LEU A O 1
ATOM 2853 N N . TRP A 1 373 ? -11.479 10.193 0.414 1.00 95.94 373 TRP A N 1
ATOM 2854 C CA . TRP A 1 373 ? -11.450 9.218 1.507 1.00 95.94 373 TRP A CA 1
ATOM 2855 C C . TRP A 1 373 ? -12.846 8.722 1.896 1.00 95.94 373 TRP A C 1
ATOM 2857 O O . TRP A 1 373 ? -13.832 9.454 1.808 1.00 95.94 373 TRP A O 1
ATOM 2867 N N . ILE A 1 374 ? -12.906 7.475 2.368 1.00 95.44 374 ILE A N 1
ATOM 2868 C CA . ILE A 1 374 ? -14.054 6.889 3.070 1.00 95.44 374 ILE A CA 1
ATOM 2869 C C . ILE A 1 374 ? -13.563 6.074 4.270 1.00 95.44 374 ILE A C 1
ATOM 2871 O O . ILE A 1 374 ? -12.540 5.395 4.187 1.00 95.44 374 ILE A O 1
ATOM 2875 N N . ASP A 1 375 ? -14.305 6.096 5.373 1.00 93.75 375 ASP A N 1
ATOM 2876 C CA . ASP A 1 375 ? -14.133 5.143 6.470 1.00 93.75 375 ASP A CA 1
ATOM 2877 C C . ASP A 1 375 ? -15.140 4.004 6.306 1.00 93.75 375 ASP A C 1
ATOM 2879 O O . ASP A 1 375 ? -16.344 4.243 6.214 1.00 93.75 375 ASP A O 1
ATOM 2883 N N . ILE A 1 376 ? -14.658 2.759 6.287 1.00 91.38 376 ILE A N 1
ATOM 2884 C CA . ILE A 1 376 ? -15.498 1.556 6.175 1.00 91.38 376 ILE A CA 1
ATOM 2885 C C . ILE A 1 376 ? -15.455 0.727 7.460 1.00 91.38 376 ILE A C 1
ATOM 2887 O O . ILE A 1 376 ? -14.410 0.633 8.110 1.00 91.38 376 ILE A O 1
ATOM 2891 N N . ASP A 1 377 ? -16.564 0.077 7.814 1.00 87.25 377 ASP A N 1
ATOM 2892 C CA . ASP A 1 377 ? -16.604 -0.874 8.931 1.00 87.25 377 ASP A CA 1
ATOM 2893 C C . ASP A 1 377 ? -15.884 -2.184 8.542 1.00 87.25 377 ASP A C 1
ATOM 2895 O O . ASP A 1 377 ? -16.328 -2.930 7.660 1.00 87.25 377 ASP A O 1
ATOM 2899 N N . LEU A 1 378 ? -14.763 -2.485 9.211 1.00 78.94 378 LEU A N 1
ATOM 2900 C CA . LEU A 1 378 ? -13.995 -3.721 9.013 1.00 78.94 378 LEU A CA 1
ATOM 2901 C C . LEU A 1 378 ? -14.711 -4.953 9.568 1.00 78.94 378 LEU A C 1
ATOM 2903 O O . LEU A 1 378 ? -14.511 -6.060 9.065 1.00 78.94 378 LEU A O 1
ATOM 2907 N N . SER A 1 379 ? -15.491 -4.788 10.633 1.00 74.38 379 SER A N 1
ATOM 2908 C CA . SER A 1 379 ? -16.245 -5.863 11.266 1.00 74.38 379 SER A CA 1
ATOM 2909 C C . SER A 1 379 ? -17.433 -6.270 10.396 1.00 74.38 379 SER A C 1
ATOM 2911 O O . SER A 1 379 ? -17.651 -7.468 10.198 1.00 74.38 379 SER A O 1
ATOM 2913 N N . ALA A 1 380 ? -18.149 -5.316 9.794 1.00 74.94 380 ALA A N 1
ATOM 2914 C CA . ALA A 1 380 ? -19.205 -5.581 8.823 1.00 74.94 380 ALA A CA 1
ATOM 2915 C C . ALA A 1 380 ? -18.609 -6.176 7.540 1.00 74.94 380 ALA A C 1
ATOM 2917 O O . ALA A 1 380 ? -18.830 -7.354 7.254 1.00 74.94 380 ALA A O 1
ATOM 2918 N N . SER A 1 381 ? -17.765 -5.409 6.843 1.00 73.00 381 SER A N 1
ATOM 2919 C CA . SER A 1 381 ? -17.277 -5.744 5.498 1.00 73.00 381 SER A CA 1
ATOM 2920 C C . SER A 1 381 ? -16.355 -6.970 5.479 1.00 73.00 381 SER A C 1
ATOM 2922 O O . SER A 1 381 ? -16.385 -7.761 4.540 1.00 73.00 381 SER A O 1
ATOM 2924 N N . LEU A 1 382 ? -15.526 -7.160 6.518 1.00 70.62 382 LEU A N 1
ATOM 2925 C CA . LEU A 1 382 ? -14.510 -8.222 6.561 1.00 70.62 382 LEU A CA 1
ATOM 2926 C C . LEU A 1 382 ? -14.687 -9.220 7.729 1.00 70.62 382 LEU A C 1
ATOM 2928 O O . LEU A 1 382 ? -13.927 -10.185 7.833 1.00 70.62 382 LEU A O 1
ATOM 2932 N N . GLY A 1 383 ? -15.656 -9.033 8.626 1.00 66.12 383 GLY A N 1
ATOM 2933 C CA . GLY A 1 383 ? -15.939 -9.969 9.724 1.00 66.12 383 GLY A CA 1
ATOM 2934 C C . GLY A 1 383 ? -14.997 -9.881 10.929 1.00 66.12 383 GLY A C 1
ATOM 2935 O O . GLY A 1 383 ? -13.912 -9.297 10.865 1.00 66.12 383 GLY A O 1
ATOM 2936 N N . ASN A 1 384 ? -15.398 -10.519 12.033 1.00 56.91 384 ASN A N 1
ATOM 2937 C CA . ASN A 1 384 ? -14.641 -10.579 13.291 1.00 56.91 384 ASN A CA 1
ATOM 2938 C C . ASN A 1 384 ? -13.423 -11.515 13.170 1.00 56.91 384 ASN A C 1
ATOM 2940 O O . ASN A 1 384 ? -13.438 -12.668 13.594 1.00 56.91 384 ASN A O 1
ATOM 2944 N N . PHE A 1 385 ? -12.357 -11.009 12.555 1.00 48.25 385 PHE A N 1
ATOM 2945 C CA . PHE A 1 385 ? -11.124 -11.738 12.272 1.00 48.25 385 PHE A CA 1
ATOM 2946 C C . PHE A 1 385 ? -10.130 -11.631 13.426 1.00 48.25 385 PHE A C 1
ATOM 2948 O O . PHE A 1 385 ? -9.564 -10.569 13.682 1.00 48.25 385 PHE A O 1
ATOM 2955 N N . GLN A 1 386 ? -9.848 -12.762 14.069 1.00 51.00 386 GLN A N 1
ATOM 2956 C CA . GLN A 1 386 ? -8.642 -12.911 14.875 1.00 51.00 386 GLN A CA 1
ATOM 2957 C C . GLN A 1 386 ? -7.489 -13.292 13.930 1.00 51.00 386 GLN A C 1
ATOM 2959 O O . GLN A 1 386 ? -7.543 -14.370 13.332 1.00 51.00 386 GLN A O 1
ATOM 2964 N N . PRO A 1 387 ? -6.458 -12.444 13.743 1.00 47.47 387 PRO A N 1
ATOM 2965 C CA . PRO A 1 387 ? -5.399 -12.728 12.783 1.00 47.47 387 PRO A CA 1
ATOM 2966 C C . PRO A 1 387 ? -4.618 -13.991 13.184 1.00 47.47 387 PRO A C 1
ATOM 2968 O O . PRO A 1 387 ? -4.052 -14.035 14.284 1.00 47.47 387 PRO A O 1
ATOM 2971 N N . PRO A 1 388 ? -4.520 -15.016 12.313 1.00 46.09 388 PRO A N 1
ATOM 2972 C CA . PRO A 1 388 ? -3.675 -16.169 12.588 1.00 46.09 388 PRO A CA 1
ATOM 2973 C C . PRO A 1 388 ? -2.219 -15.706 12.728 1.00 46.09 388 PRO A C 1
ATOM 2975 O O . PRO A 1 388 ? -1.741 -14.872 11.955 1.00 46.09 388 PRO A O 1
ATOM 2978 N N . LYS A 1 389 ? -1.517 -16.239 13.741 1.00 43.78 389 LYS A N 1
ATOM 2979 C CA . LYS A 1 389 ? -0.155 -15.822 14.127 1.00 43.78 389 LYS A CA 1
ATOM 2980 C C . LYS A 1 389 ? 0.742 -15.683 12.893 1.00 43.78 389 LYS A C 1
ATOM 2982 O O . LYS A 1 389 ? 0.913 -16.645 12.146 1.00 43.78 389 LYS A O 1
ATOM 2987 N N . SER A 1 390 ? 1.306 -14.491 12.686 1.00 43.03 390 SER A N 1
ATOM 2988 C CA . SER A 1 390 ? 1.940 -14.144 11.413 1.00 43.03 390 SER A CA 1
ATOM 2989 C C . SER A 1 390 ? 3.058 -15.121 11.034 1.00 43.03 390 SER A C 1
ATOM 2991 O O . SER A 1 390 ? 4.015 -15.338 11.777 1.00 43.03 390 SER A O 1
ATOM 2993 N N . ASN A 1 391 ? 2.983 -15.666 9.818 1.00 44.38 391 ASN A N 1
ATOM 2994 C CA . ASN A 1 391 ? 4.002 -16.556 9.247 1.00 44.38 391 ASN A CA 1
ATOM 2995 C C . ASN A 1 391 ? 5.287 -15.804 8.822 1.00 44.38 391 ASN A C 1
ATOM 2997 O O . ASN A 1 391 ? 5.981 -16.204 7.883 1.00 44.38 391 ASN A O 1
ATOM 3001 N N . PHE A 1 392 ? 5.622 -14.707 9.511 1.00 53.62 392 PHE A N 1
ATOM 3002 C CA . PHE A 1 392 ? 6.828 -13.920 9.286 1.00 53.62 392 PHE A CA 1
ATOM 3003 C C . PHE A 1 392 ? 8.066 -14.758 9.621 1.00 53.62 392 PHE A C 1
ATOM 3005 O O . PHE A 1 392 ? 8.453 -14.913 10.779 1.00 53.62 392 PHE A O 1
ATOM 3012 N N . LYS A 1 393 ? 8.709 -15.301 8.584 1.00 57.88 393 LYS A N 1
ATOM 3013 C CA . LYS A 1 393 ? 9.999 -15.991 8.683 1.00 57.88 393 LYS A CA 1
ATOM 3014 C C . LYS A 1 393 ? 11.096 -14.920 8.794 1.00 57.88 393 LYS A C 1
ATOM 3016 O O . LYS A 1 393 ? 11.360 -14.250 7.794 1.00 57.88 393 LYS A O 1
ATOM 3021 N N . PRO A 1 394 ? 11.746 -14.726 9.962 1.00 64.75 394 PRO A N 1
ATOM 3022 C CA . PRO A 1 394 ? 12.723 -13.653 10.112 1.00 64.75 394 PRO A CA 1
ATOM 3023 C C . PRO A 1 394 ? 13.935 -13.899 9.210 1.00 64.75 394 PRO A C 1
ATOM 3025 O O . PRO A 1 394 ? 14.339 -15.048 9.004 1.00 64.75 394 PRO A O 1
ATOM 3028 N N . ARG A 1 395 ? 14.557 -12.827 8.702 1.00 76.62 395 ARG A N 1
ATOM 3029 C CA . ARG A 1 395 ? 15.790 -12.941 7.908 1.00 76.62 395 ARG A CA 1
ATOM 3030 C C . ARG A 1 395 ? 16.869 -13.659 8.724 1.00 76.62 395 ARG A C 1
ATOM 3032 O O . ARG A 1 395 ? 17.107 -13.358 9.903 1.00 76.62 395 ARG A O 1
ATOM 3039 N N . LYS A 1 396 ? 17.514 -14.649 8.105 1.00 83.06 396 LYS A N 1
ATOM 3040 C CA . LYS A 1 396 ? 18.597 -15.402 8.752 1.00 83.06 396 LYS A CA 1
ATOM 3041 C C . LYS A 1 396 ? 19.880 -14.585 8.758 1.00 83.06 396 LYS A C 1
ATOM 3043 O O . LYS A 1 396 ? 20.628 -14.693 9.723 1.00 83.06 396 LYS A O 1
ATOM 3048 N N . LEU A 1 397 ? 20.085 -13.724 7.766 1.00 87.38 397 LEU A N 1
ATOM 3049 C CA . LEU A 1 397 ? 21.081 -12.664 7.840 1.00 87.38 397 LEU A CA 1
ATOM 3050 C C . LEU A 1 397 ? 20.550 -11.510 8.709 1.00 87.38 397 LEU A C 1
ATOM 3052 O O . LEU A 1 397 ? 19.383 -11.141 8.621 1.00 87.38 397 LEU A O 1
ATOM 3056 N N . SER A 1 398 ? 21.414 -10.936 9.543 1.00 81.62 398 SER A N 1
ATOM 3057 C CA . SER A 1 398 ? 21.190 -9.656 10.221 1.00 81.62 398 SER A CA 1
ATOM 3058 C C . SER A 1 398 ? 22.474 -8.844 10.140 1.00 81.62 398 SER A C 1
ATOM 3060 O O . SER A 1 398 ? 23.527 -9.356 10.514 1.00 81.62 398 SER A O 1
ATOM 3062 N N . LEU A 1 399 ? 22.394 -7.595 9.675 1.00 81.44 399 LEU A N 1
ATOM 3063 C CA . LEU A 1 399 ? 23.559 -6.705 9.576 1.00 81.44 399 LEU A CA 1
ATOM 3064 C C . LEU A 1 399 ? 24.104 -6.309 10.960 1.00 81.44 399 LEU A C 1
ATOM 3066 O O . LEU A 1 399 ? 25.301 -6.098 11.109 1.00 81.44 399 LEU A O 1
ATOM 3070 N N . GLN A 1 400 ? 23.241 -6.315 11.983 1.00 76.25 400 GLN A N 1
ATOM 3071 C CA . GLN A 1 400 ? 23.602 -6.062 13.383 1.00 76.25 400 GLN A CA 1
ATOM 3072 C C . GLN A 1 400 ? 24.318 -7.255 14.058 1.00 76.25 400 GLN A C 1
ATOM 3074 O O . GLN A 1 400 ? 24.807 -7.134 15.177 1.00 76.25 400 GLN A O 1
ATOM 3079 N N . ASP A 1 401 ? 24.380 -8.427 13.409 1.00 79.12 401 ASP A N 1
ATOM 3080 C CA . ASP A 1 401 ? 25.109 -9.602 13.905 1.00 79.12 401 ASP A CA 1
ATOM 3081 C C . ASP A 1 401 ? 26.350 -9.860 13.040 1.00 79.12 401 ASP A C 1
ATOM 3083 O O . ASP A 1 401 ? 26.304 -10.549 12.016 1.00 79.12 401 ASP A O 1
ATOM 3087 N N . SER A 1 402 ? 27.495 -9.350 13.497 1.00 86.19 402 SER A N 1
ATOM 3088 C CA . SER A 1 402 ? 28.791 -9.507 12.825 1.00 86.19 402 SER A CA 1
ATOM 3089 C C . SER A 1 402 ? 29.206 -10.970 12.603 1.00 86.19 402 SER A C 1
ATOM 3091 O O . SER A 1 402 ? 29.966 -11.256 11.675 1.00 86.19 402 SER A O 1
ATOM 3093 N N . ARG A 1 403 ? 28.680 -11.925 13.386 1.00 86.31 403 ARG A N 1
ATOM 3094 C CA . ARG A 1 403 ? 28.917 -13.368 13.193 1.00 86.31 403 ARG A CA 1
ATOM 3095 C C . ARG A 1 403 ? 28.085 -13.895 12.027 1.00 86.31 403 ARG A C 1
ATOM 3097 O O . ARG A 1 403 ? 28.607 -14.629 11.186 1.00 86.31 403 ARG A O 1
ATOM 3104 N N . SER A 1 404 ? 26.821 -13.478 11.942 1.00 87.00 404 SER A N 1
ATOM 3105 C CA . SER A 1 404 ? 25.943 -13.782 10.808 1.00 87.00 404 SER A CA 1
ATOM 3106 C C . SER A 1 404 ? 26.480 -13.192 9.501 1.00 87.00 404 SER A C 1
ATOM 3108 O O . SER A 1 404 ? 26.491 -13.896 8.490 1.00 87.00 404 SER A O 1
ATOM 3110 N N . VAL A 1 405 ? 26.960 -11.941 9.519 1.00 89.94 405 VAL A N 1
ATOM 3111 C CA . VAL A 1 405 ? 27.574 -11.273 8.356 1.00 89.94 405 VAL A CA 1
ATOM 3112 C C . VAL A 1 405 ? 28.856 -11.987 7.922 1.00 89.94 405 VAL A C 1
ATOM 3114 O O . VAL A 1 405 ? 28.978 -12.365 6.758 1.00 89.94 405 VAL A O 1
ATOM 3117 N N . ARG A 1 406 ? 29.789 -12.263 8.845 1.00 91.31 406 ARG A N 1
ATOM 3118 C CA . ARG A 1 406 ? 31.050 -12.962 8.525 1.00 91.31 406 ARG A CA 1
ATOM 3119 C C . ARG A 1 406 ? 30.801 -14.330 7.880 1.00 91.31 406 ARG A C 1
ATOM 3121 O O . ARG A 1 406 ? 31.438 -14.669 6.884 1.00 91.31 406 ARG A O 1
ATOM 3128 N N . LYS A 1 407 ? 29.843 -15.095 8.410 1.00 91.50 407 LYS A N 1
ATOM 3129 C CA . LYS A 1 407 ? 29.471 -16.414 7.878 1.00 91.50 407 LYS A CA 1
ATOM 3130 C C . LYS A 1 407 ? 28.740 -16.327 6.533 1.00 91.50 407 LYS A C 1
ATOM 3132 O O . LYS A 1 407 ? 28.975 -17.173 5.673 1.00 91.50 407 LYS A O 1
ATOM 3137 N N . TYR A 1 408 ? 27.907 -15.304 6.321 1.00 95.12 408 TYR A N 1
ATOM 3138 C CA . TYR A 1 408 ? 27.305 -15.021 5.014 1.00 95.12 408 TYR A CA 1
ATOM 3139 C C . TYR A 1 408 ? 28.378 -14.773 3.950 1.00 95.12 408 TYR A C 1
ATOM 3141 O O . TYR A 1 408 ? 28.385 -15.452 2.927 1.00 95.12 408 TYR A O 1
ATOM 3149 N N . LEU A 1 409 ? 29.318 -13.860 4.221 1.00 95.12 409 LEU A N 1
ATOM 3150 C CA . LEU A 1 409 ? 30.402 -13.516 3.297 1.00 95.12 409 LEU A CA 1
ATOM 3151 C C . LEU A 1 409 ? 31.267 -14.740 2.967 1.00 95.12 409 LEU A C 1
ATOM 3153 O O . LEU A 1 409 ? 31.490 -15.029 1.795 1.00 95.12 409 LEU A O 1
ATOM 3157 N N . GLN A 1 410 ? 31.666 -15.527 3.972 1.00 95.25 410 GLN A N 1
ATOM 3158 C CA . GLN A 1 410 ? 32.437 -16.760 3.767 1.00 95.25 410 GLN A CA 1
ATOM 3159 C C . GLN A 1 410 ? 31.721 -17.759 2.834 1.00 95.25 410 GLN A C 1
ATOM 3161 O O . GLN A 1 410 ? 32.343 -18.339 1.940 1.00 95.25 410 GLN A O 1
ATOM 3166 N N . LEU A 1 411 ? 30.410 -17.953 3.013 1.00 95.06 411 LEU A N 1
ATOM 3167 C CA . LEU A 1 411 ? 29.606 -18.850 2.177 1.00 95.06 411 LEU A CA 1
ATOM 3168 C C . LEU A 1 411 ? 29.368 -18.283 0.769 1.00 95.06 411 LEU A C 1
ATOM 3170 O O . LEU A 1 411 ? 29.444 -19.033 -0.205 1.00 95.06 411 LEU A O 1
ATOM 3174 N N . ALA A 1 412 ? 29.131 -16.975 0.651 1.00 95.50 412 ALA A N 1
ATOM 3175 C CA . ALA A 1 412 ? 28.953 -16.293 -0.626 1.00 95.50 412 ALA A CA 1
ATOM 3176 C C . ALA A 1 412 ? 30.237 -16.337 -1.470 1.00 95.50 412 ALA A C 1
ATOM 3178 O O . ALA A 1 412 ? 30.183 -16.740 -2.630 1.00 95.50 412 ALA A O 1
ATOM 3179 N N . HIS A 1 413 ? 31.399 -16.039 -0.875 1.00 95.44 413 HIS A N 1
ATOM 3180 C CA . HIS A 1 413 ? 32.705 -16.133 -1.539 1.00 95.44 413 HIS A CA 1
ATOM 3181 C C . HIS A 1 413 ? 32.993 -17.572 -1.995 1.00 95.44 413 HIS A C 1
ATOM 3183 O O . HIS A 1 413 ? 33.338 -17.786 -3.158 1.00 95.44 413 HIS A O 1
ATOM 3189 N N . LYS A 1 414 ? 32.764 -18.579 -1.135 1.00 94.94 414 LYS A N 1
ATOM 3190 C CA . LYS A 1 414 ? 32.925 -19.999 -1.508 1.00 94.94 414 LYS A CA 1
ATOM 3191 C C . LYS A 1 414 ? 32.002 -20.408 -2.665 1.00 94.94 414 LYS A C 1
ATOM 3193 O O . LYS A 1 414 ? 32.410 -21.176 -3.534 1.00 94.94 414 LYS A O 1
ATOM 3198 N N . GLY A 1 415 ? 30.773 -19.890 -2.706 1.00 95.19 415 GLY A N 1
ATOM 3199 C CA . GLY A 1 415 ? 29.843 -20.121 -3.813 1.00 95.19 415 GLY A CA 1
ATOM 3200 C C . GLY A 1 415 ? 30.229 -19.391 -5.105 1.00 95.19 415 GLY A C 1
ATOM 3201 O O . GLY A 1 415 ? 30.104 -19.968 -6.183 1.00 95.19 415 GLY A O 1
ATOM 3202 N N . TYR A 1 416 ? 30.735 -18.157 -5.018 1.00 96.25 416 TYR A N 1
ATOM 3203 C CA . TYR A 1 416 ? 31.200 -17.388 -6.179 1.00 96.25 416 TYR A CA 1
ATOM 3204 C C . TYR A 1 416 ? 32.439 -18.031 -6.816 1.00 96.25 416 TYR A C 1
ATOM 3206 O O . TYR A 1 416 ? 32.470 -18.170 -8.038 1.00 96.25 416 TYR A O 1
ATOM 3214 N N . ALA A 1 417 ? 33.384 -18.515 -6.003 1.00 94.19 417 ALA A N 1
ATOM 3215 C CA . ALA A 1 417 ? 34.524 -19.305 -6.467 1.00 94.19 417 ALA A CA 1
ATOM 3216 C C . ALA A 1 417 ? 34.078 -20.622 -7.134 1.00 94.19 417 ALA A C 1
ATOM 3218 O O . ALA A 1 417 ? 34.496 -20.911 -8.252 1.00 94.19 417 ALA A O 1
ATOM 3219 N N . LYS A 1 418 ? 33.154 -21.384 -6.516 1.00 94.69 418 LYS A N 1
ATOM 3220 C CA . LYS A 1 418 ? 32.655 -22.664 -7.072 1.00 94.69 418 LYS A CA 1
ATOM 3221 C C . LYS A 1 418 ? 32.067 -22.540 -8.488 1.00 94.69 418 LYS A C 1
ATOM 3223 O O . LYS A 1 418 ? 32.135 -23.497 -9.252 1.00 94.69 418 LYS A O 1
ATOM 3228 N N . TYR A 1 419 ? 31.454 -21.407 -8.833 1.00 93.25 419 TYR A N 1
ATOM 3229 C CA . TYR A 1 419 ? 30.850 -21.188 -10.156 1.00 93.25 419 TYR A CA 1
ATOM 3230 C C . TYR A 1 419 ? 31.680 -20.269 -11.075 1.00 93.25 419 TYR A C 1
ATOM 3232 O O . TYR A 1 419 ? 31.168 -19.854 -12.125 1.00 93.25 419 TYR A O 1
ATOM 3240 N N . SER A 1 420 ? 32.920 -19.955 -10.675 1.00 94.75 420 SER A N 1
ATOM 3241 C CA . SER A 1 420 ? 33.860 -19.031 -11.332 1.00 94.75 420 SER A CA 1
ATOM 3242 C C . SER A 1 420 ? 33.218 -17.697 -11.726 1.00 94.75 420 SER A C 1
ATOM 3244 O O . SER A 1 420 ? 33.284 -17.249 -12.874 1.00 94.75 420 SER A O 1
ATOM 3246 N N . ILE A 1 421 ? 32.466 -17.107 -10.794 1.00 93.75 421 ILE A N 1
ATOM 3247 C CA . ILE A 1 421 ? 31.656 -15.914 -11.056 1.00 93.75 421 ILE A CA 1
ATOM 3248 C C . ILE A 1 421 ? 32.530 -14.687 -11.375 1.00 93.75 421 ILE A C 1
ATOM 3250 O O . ILE A 1 421 ? 32.244 -14.054 -12.395 1.00 93.75 421 ILE A O 1
ATOM 3254 N N . PRO A 1 422 ? 33.591 -14.353 -10.608 1.00 93.75 422 PRO A N 1
ATOM 3255 C CA . PRO A 1 422 ? 34.457 -13.213 -10.921 1.00 93.75 422 PRO A CA 1
ATOM 3256 C C . PRO A 1 422 ? 35.137 -13.333 -12.292 1.00 93.75 422 PRO A C 1
ATOM 3258 O O . PRO A 1 422 ? 35.149 -12.380 -13.068 1.00 93.75 422 PRO A O 1
ATOM 3261 N N . GLU A 1 423 ? 35.645 -14.517 -12.633 1.00 94.06 423 GLU A N 1
ATOM 3262 C CA . GLU A 1 423 ? 36.385 -14.780 -13.871 1.00 94.06 423 GLU A CA 1
ATOM 3263 C C . GLU A 1 423 ? 35.453 -14.713 -15.085 1.00 94.06 423 GLU A C 1
ATOM 3265 O O . GLU A 1 423 ? 35.789 -14.133 -16.121 1.00 94.06 423 GLU A O 1
ATOM 3270 N N . ARG A 1 424 ? 34.239 -15.263 -14.952 1.00 94.19 424 ARG A N 1
ATOM 3271 C CA . ARG A 1 424 ? 33.203 -15.209 -15.992 1.00 94.19 424 ARG A CA 1
ATOM 3272 C C . ARG A 1 424 ? 32.638 -13.805 -16.178 1.00 94.19 424 ARG A C 1
ATOM 3274 O O . ARG A 1 424 ? 32.337 -13.451 -17.317 1.00 94.19 424 ARG A O 1
ATOM 3281 N N . LEU A 1 425 ? 32.517 -13.016 -15.109 1.00 93.94 425 LEU A N 1
ATOM 3282 C CA . LEU A 1 425 ? 32.111 -11.611 -15.182 1.00 93.94 425 LEU A CA 1
ATOM 3283 C C . LEU A 1 425 ? 33.209 -10.761 -15.843 1.00 93.94 425 LEU A C 1
ATOM 3285 O O . LEU A 1 425 ? 32.918 -10.002 -16.757 1.00 93.94 425 LEU A O 1
ATOM 3289 N N . ASN A 1 426 ? 34.481 -10.972 -15.492 1.00 93.88 426 ASN A N 1
ATOM 3290 C CA . ASN A 1 426 ? 35.625 -10.327 -16.147 1.00 93.88 426 ASN A CA 1
ATOM 3291 C C . ASN A 1 426 ? 35.690 -10.679 -17.651 1.00 93.88 426 ASN A C 1
ATOM 3293 O O . ASN A 1 426 ? 35.766 -9.792 -18.501 1.00 93.88 426 ASN A O 1
ATOM 3297 N N . LYS A 1 427 ? 35.533 -11.963 -18.012 1.00 93.50 427 LYS A N 1
ATOM 3298 C CA . LYS A 1 427 ? 35.457 -12.412 -19.419 1.00 93.50 427 LYS A CA 1
ATOM 3299 C C . LYS A 1 427 ? 34.247 -11.838 -20.172 1.00 93.50 427 LYS A C 1
ATOM 3301 O O . LYS A 1 427 ? 34.320 -11.681 -21.391 1.00 93.50 427 LYS A O 1
ATOM 3306 N N . LEU A 1 428 ? 33.153 -11.520 -19.477 1.00 91.50 428 LEU A N 1
ATOM 3307 C CA . LEU A 1 428 ? 32.006 -10.816 -20.052 1.00 91.50 428 LEU A CA 1
ATOM 3308 C C . LEU A 1 428 ? 32.335 -9.330 -20.274 1.00 91.50 428 LEU A C 1
ATOM 3310 O O . LEU A 1 428 ? 32.205 -8.859 -21.400 1.00 91.50 428 LEU A O 1
ATOM 3314 N N . ASN A 1 429 ? 32.847 -8.634 -19.255 1.00 91.81 429 ASN A N 1
ATOM 3315 C CA . ASN A 1 429 ? 33.218 -7.215 -19.309 1.00 91.81 429 ASN A CA 1
ATOM 3316 C C . ASN A 1 429 ? 34.260 -6.924 -20.399 1.00 91.81 429 ASN A C 1
ATOM 3318 O O . ASN A 1 429 ? 34.089 -5.979 -21.163 1.00 91.81 429 ASN A O 1
ATOM 3322 N N . LYS A 1 430 ? 35.285 -7.775 -20.552 1.00 92.50 430 LYS A N 1
ATOM 3323 C CA . LYS A 1 430 ? 36.248 -7.665 -21.663 1.00 92.50 430 LYS A CA 1
ATOM 3324 C C . LYS A 1 430 ? 35.562 -7.759 -23.029 1.00 92.50 430 LYS A C 1
ATOM 3326 O O . LYS A 1 430 ? 35.853 -6.966 -23.916 1.00 92.50 430 LYS A O 1
ATOM 3331 N N . ARG A 1 431 ? 34.613 -8.688 -23.203 1.00 88.75 431 ARG A N 1
ATOM 3332 C CA . ARG A 1 431 ? 33.864 -8.838 -24.465 1.00 88.75 431 ARG A CA 1
ATOM 3333 C C . ARG A 1 431 ? 32.894 -7.679 -24.725 1.00 88.75 431 ARG A C 1
ATOM 3335 O O . ARG A 1 431 ? 32.665 -7.367 -25.884 1.00 88.75 431 ARG A O 1
ATOM 3342 N N . ILE A 1 432 ? 32.366 -7.043 -23.679 1.00 90.12 432 ILE A N 1
ATOM 3343 C CA . ILE A 1 432 ? 31.575 -5.806 -23.775 1.00 90.12 432 ILE A CA 1
ATOM 3344 C C . ILE A 1 432 ? 32.467 -4.643 -24.241 1.00 90.12 432 ILE A C 1
ATOM 3346 O O . ILE A 1 432 ? 32.124 -3.969 -25.206 1.00 90.12 432 ILE A O 1
ATOM 3350 N N . ALA A 1 433 ? 33.645 -4.457 -23.636 1.00 89.56 433 ALA A N 1
ATOM 3351 C CA . ALA A 1 433 ? 34.597 -3.414 -24.035 1.00 89.56 433 ALA A CA 1
ATOM 3352 C C . ALA A 1 433 ? 35.064 -3.567 -25.499 1.00 89.56 433 ALA A C 1
ATOM 3354 O O . ALA A 1 433 ? 35.039 -2.601 -26.255 1.00 89.56 433 ALA A O 1
ATOM 3355 N N . HIS A 1 434 ? 35.384 -4.792 -25.942 1.00 86.44 434 HIS A N 1
ATOM 3356 C CA . HIS A 1 434 ? 35.718 -5.079 -27.348 1.00 86.44 434 HIS A CA 1
ATOM 3357 C C . HIS A 1 434 ? 34.570 -4.819 -28.347 1.00 86.44 434 HIS A C 1
ATOM 3359 O O . HIS A 1 434 ? 34.821 -4.777 -29.546 1.00 86.44 434 HIS A O 1
ATOM 3365 N N . LEU A 1 435 ? 33.328 -4.656 -27.880 1.00 85.38 435 LEU A N 1
ATOM 3366 C CA . LEU A 1 435 ? 32.145 -4.364 -28.698 1.00 85.38 435 LEU A CA 1
ATOM 3367 C C . LEU A 1 435 ? 31.655 -2.920 -28.486 1.00 85.38 435 LEU A C 1
ATOM 3369 O O . LEU A 1 435 ? 30.454 -2.662 -28.477 1.00 85.38 435 LEU A O 1
ATOM 3373 N N . GLY A 1 436 ? 32.575 -1.977 -28.250 1.00 85.75 436 GLY A N 1
ATOM 3374 C CA . GLY A 1 436 ? 32.237 -0.559 -28.066 1.00 85.75 436 GLY A CA 1
ATOM 3375 C C . GLY A 1 436 ? 31.308 -0.312 -26.873 1.00 85.75 436 GLY A C 1
ATOM 3376 O O . GLY A 1 436 ? 30.465 0.575 -26.921 1.00 85.75 436 GLY A O 1
ATOM 3377 N N . HIS A 1 437 ? 31.421 -1.142 -25.832 1.00 82.44 437 HIS A N 1
ATOM 3378 C CA . HIS A 1 437 ? 30.547 -1.177 -24.654 1.00 82.44 437 HIS A CA 1
ATOM 3379 C C . HIS A 1 437 ? 29.073 -1.560 -24.919 1.00 82.44 437 HIS A C 1
ATOM 3381 O O . HIS A 1 437 ? 28.263 -1.543 -23.991 1.00 82.44 437 HIS A O 1
ATOM 3387 N N . GLN A 1 438 ? 28.714 -2.000 -26.132 1.00 81.50 438 GLN A N 1
ATOM 3388 C CA . GLN A 1 438 ? 27.336 -2.365 -26.476 1.00 81.50 438 GLN A CA 1
ATOM 3389 C C . GLN A 1 438 ? 26.895 -3.710 -25.873 1.00 81.50 438 GLN A C 1
ATOM 3391 O O . GLN A 1 438 ? 27.529 -4.758 -26.048 1.00 81.50 438 GLN A O 1
ATOM 3396 N N . MET A 1 439 ? 25.737 -3.708 -25.208 1.00 83.56 439 MET A N 1
ATOM 3397 C CA . MET A 1 439 ? 25.184 -4.879 -24.524 1.00 83.56 439 MET A CA 1
ATOM 3398 C C . MET A 1 439 ? 24.245 -5.692 -25.430 1.00 83.56 439 MET A C 1
ATOM 3400 O O . MET A 1 439 ? 23.031 -5.712 -25.247 1.00 83.56 439 MET A O 1
ATOM 3404 N N . THR A 1 440 ? 24.805 -6.383 -26.426 1.00 88.56 440 THR A N 1
ATOM 3405 C CA . THR A 1 440 ? 24.010 -7.180 -27.385 1.00 88.56 440 THR A CA 1
ATOM 3406 C C . THR A 1 440 ? 23.134 -8.257 -26.700 1.00 88.56 440 TH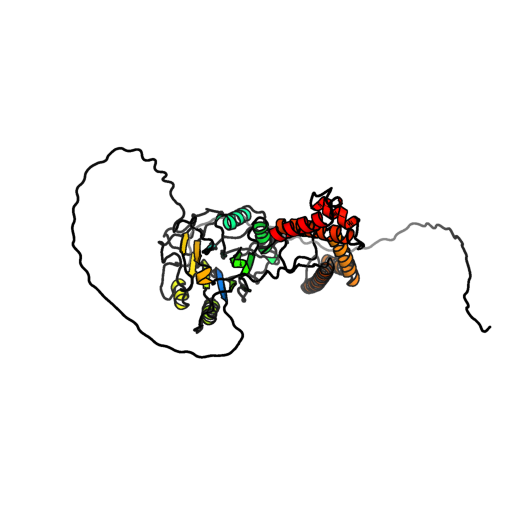R A C 1
ATOM 3408 O O . THR A 1 440 ? 23.531 -8.806 -25.665 1.00 88.56 440 THR A O 1
ATOM 3411 N N . PRO A 1 441 ? 21.972 -8.657 -27.264 1.00 88.31 441 PRO A N 1
ATOM 3412 C CA . PRO A 1 441 ? 21.057 -9.617 -26.624 1.00 88.31 441 PRO A CA 1
ATOM 3413 C C . PRO A 1 441 ? 21.670 -10.970 -26.187 1.00 88.31 441 PRO A C 1
ATOM 3415 O O . PRO A 1 441 ? 21.253 -11.514 -25.158 1.00 88.31 441 PRO A O 1
ATOM 3418 N N . PRO A 1 442 ? 22.676 -11.552 -26.878 1.00 88.62 442 PRO A N 1
ATOM 3419 C CA . PRO A 1 442 ? 23.410 -12.713 -26.364 1.00 88.62 442 PRO A CA 1
ATOM 3420 C C . PRO A 1 442 ? 24.213 -12.420 -25.084 1.00 88.62 442 PRO A C 1
ATOM 3422 O O . PRO A 1 442 ? 24.300 -13.286 -24.210 1.00 88.62 442 PRO A O 1
ATOM 3425 N N . LEU A 1 443 ? 24.773 -11.213 -24.939 1.00 87.75 443 LEU A N 1
ATOM 3426 C CA . LEU A 1 443 ? 25.473 -10.775 -23.726 1.00 87.75 443 LEU A CA 1
ATOM 3427 C C . LEU A 1 443 ? 24.488 -10.522 -22.582 1.00 87.75 443 LEU A C 1
ATOM 3429 O O . LEU A 1 443 ? 24.744 -11.006 -21.482 1.00 87.75 443 LEU A O 1
ATOM 3433 N N . VAL A 1 444 ? 23.333 -9.896 -22.846 1.00 84.88 444 VAL A N 1
ATOM 3434 C CA . VAL A 1 444 ? 22.240 -9.738 -21.862 1.00 84.88 444 VAL A CA 1
ATOM 3435 C C . VAL A 1 444 ? 21.794 -11.100 -21.321 1.00 84.88 444 VAL A C 1
ATOM 3437 O O . VAL A 1 444 ? 21.775 -11.317 -20.109 1.00 84.88 444 VAL A O 1
ATOM 3440 N N . ARG A 1 445 ? 21.515 -12.075 -22.201 1.00 87.31 445 ARG A N 1
ATOM 3441 C CA . ARG A 1 445 ? 21.161 -13.449 -21.787 1.00 87.31 445 ARG A CA 1
ATOM 3442 C C . ARG A 1 445 ? 22.265 -14.104 -20.945 1.00 87.31 445 ARG A C 1
ATOM 3444 O O . ARG A 1 445 ? 21.970 -14.775 -19.953 1.00 87.31 445 ARG A O 1
ATOM 3451 N N . LYS A 1 446 ? 23.536 -13.876 -21.291 1.00 89.62 446 LYS A N 1
ATOM 3452 C CA . LYS A 1 446 ? 24.698 -14.413 -20.563 1.00 89.62 446 LYS A CA 1
ATOM 3453 C C . LYS A 1 446 ? 24.893 -13.756 -19.192 1.00 89.62 446 LYS A C 1
ATOM 3455 O O . LYS A 1 446 ? 25.140 -14.480 -18.226 1.00 89.62 446 LYS A O 1
ATOM 3460 N N . TYR A 1 447 ? 24.715 -12.437 -19.090 1.00 91.56 447 TYR A N 1
ATOM 3461 C CA . TYR A 1 447 ? 24.678 -11.700 -17.825 1.00 91.56 447 TYR A CA 1
ATOM 3462 C C . TYR A 1 447 ? 23.541 -12.215 -16.939 1.00 91.56 447 TYR A C 1
ATOM 3464 O O . TYR A 1 447 ? 23.791 -12.636 -15.815 1.00 91.56 447 TYR A O 1
ATOM 3472 N N . ASN A 1 448 ? 22.315 -12.296 -17.462 1.00 89.81 448 ASN A N 1
ATOM 3473 C CA . ASN A 1 448 ? 21.140 -12.734 -16.705 1.00 89.81 448 ASN A CA 1
ATOM 3474 C C . ASN A 1 448 ? 21.282 -14.173 -16.175 1.00 89.81 448 ASN A C 1
ATOM 3476 O O . ASN A 1 448 ? 20.877 -14.460 -15.048 1.00 89.81 448 ASN A O 1
ATOM 3480 N N . CYS A 1 449 ? 21.918 -15.075 -16.930 1.00 90.06 449 CYS A N 1
ATOM 3481 C CA . CYS A 1 449 ? 22.259 -16.421 -16.456 1.00 90.06 449 CYS A CA 1
ATOM 3482 C C . CYS A 1 449 ? 23.265 -16.400 -15.282 1.00 90.06 449 CYS A C 1
ATOM 3484 O O . CYS A 1 449 ? 23.082 -17.108 -14.285 1.00 90.06 449 CYS A O 1
ATOM 3486 N N . LEU A 1 450 ? 24.295 -15.548 -15.355 1.00 91.56 450 LEU A N 1
ATOM 3487 C CA . LEU A 1 450 ? 25.236 -15.306 -14.253 1.00 91.56 450 LEU A CA 1
ATOM 3488 C C . LEU A 1 450 ? 24.549 -14.668 -13.038 1.00 91.56 450 LEU A C 1
ATOM 3490 O O . LEU A 1 450 ? 24.720 -15.167 -11.927 1.00 91.56 450 LEU A O 1
ATOM 3494 N N . HIS A 1 451 ? 23.717 -13.645 -13.237 1.00 89.06 451 HIS A N 1
ATOM 3495 C CA . HIS A 1 451 ? 22.993 -12.957 -12.170 1.00 89.06 451 HIS A CA 1
ATOM 3496 C C . HIS A 1 451 ? 22.054 -13.914 -11.421 1.00 89.06 451 HIS A C 1
ATOM 3498 O O . HIS A 1 451 ? 22.074 -13.953 -10.190 1.00 89.06 451 HIS A O 1
ATOM 3504 N N . ARG A 1 452 ? 21.292 -14.763 -12.133 1.00 87.88 452 ARG A N 1
ATOM 3505 C CA . ARG A 1 452 ? 20.474 -15.819 -11.504 1.00 87.88 452 ARG A CA 1
ATOM 3506 C C . ARG A 1 452 ? 21.337 -16.737 -10.630 1.00 87.88 452 ARG A C 1
ATOM 3508 O O . ARG A 1 452 ? 20.975 -16.995 -9.486 1.00 87.88 452 ARG A O 1
ATOM 3515 N N . ARG A 1 453 ? 22.519 -17.160 -11.105 1.00 92.06 453 ARG A N 1
ATOM 3516 C CA . ARG A 1 453 ? 23.456 -17.991 -10.320 1.00 92.06 453 ARG A CA 1
ATOM 3517 C C . ARG A 1 453 ? 24.018 -17.256 -9.093 1.00 92.06 453 ARG A C 1
ATOM 3519 O O . ARG A 1 453 ? 24.103 -17.862 -8.026 1.00 92.06 453 ARG A O 1
ATOM 3526 N N . MET A 1 454 ? 24.346 -15.966 -9.211 1.00 91.94 454 MET A N 1
ATOM 3527 C CA . MET A 1 454 ? 24.758 -15.108 -8.087 1.00 91.94 454 MET A CA 1
ATOM 3528 C C . MET A 1 454 ? 23.651 -14.999 -7.034 1.00 91.94 454 MET A C 1
ATOM 3530 O O . MET A 1 454 ? 23.911 -15.157 -5.843 1.00 91.94 454 MET A O 1
ATOM 3534 N N . TYR A 1 455 ? 22.405 -14.779 -7.463 1.00 88.25 455 TYR A N 1
ATOM 3535 C CA . TYR A 1 455 ? 21.235 -14.744 -6.586 1.00 88.25 455 TYR A CA 1
ATOM 3536 C C . TYR A 1 455 ? 21.032 -16.081 -5.850 1.00 88.25 455 TYR A C 1
ATOM 3538 O O . TYR A 1 455 ? 20.874 -16.084 -4.629 1.00 88.25 455 TYR A O 1
ATOM 3546 N N . THR A 1 456 ? 21.136 -17.224 -6.545 1.00 90.19 456 THR A N 1
ATOM 3547 C CA . THR A 1 456 ? 21.071 -18.556 -5.914 1.00 90.19 456 THR A CA 1
ATOM 3548 C C . THR A 1 456 ? 22.152 -18.749 -4.845 1.00 90.19 456 THR A C 1
ATOM 3550 O O . THR A 1 456 ? 21.854 -19.273 -3.773 1.00 90.19 456 THR A O 1
ATOM 3553 N N . VAL A 1 457 ? 23.392 -18.302 -5.086 1.00 93.25 457 VAL A N 1
ATOM 3554 C CA . VAL A 1 457 ? 24.461 -18.368 -4.071 1.00 93.25 457 VAL A CA 1
ATOM 3555 C C . VAL A 1 457 ? 24.135 -17.493 -2.858 1.00 93.25 457 VAL A C 1
ATOM 3557 O O . VAL A 1 457 ? 24.250 -17.971 -1.730 1.00 93.25 457 VAL A O 1
ATOM 3560 N N . ARG A 1 458 ? 23.686 -16.246 -3.066 1.00 92.38 458 ARG A N 1
ATOM 3561 C CA . ARG A 1 458 ? 23.293 -15.333 -1.975 1.00 92.38 458 ARG A CA 1
ATOM 3562 C C . ARG A 1 458 ? 22.174 -15.934 -1.110 1.00 92.38 458 ARG A C 1
ATOM 3564 O O . ARG A 1 458 ? 22.304 -15.969 0.112 1.00 92.38 458 ARG A O 1
ATOM 3571 N N . ARG A 1 459 ? 21.139 -16.512 -1.735 1.00 88.12 459 ARG A N 1
ATOM 3572 C CA . ARG A 1 459 ? 20.067 -17.274 -1.059 1.00 88.12 459 ARG A CA 1
ATOM 3573 C C . ARG A 1 459 ? 20.612 -18.413 -0.190 1.00 88.12 459 ARG A C 1
ATOM 3575 O O . ARG A 1 459 ? 20.324 -18.465 1.004 1.00 88.12 459 ARG A O 1
ATOM 3582 N N . GLN A 1 460 ? 21.443 -19.284 -0.764 1.00 90.31 460 GLN A N 1
ATOM 3583 C CA . GLN A 1 460 ? 22.013 -20.442 -0.061 1.00 90.31 460 GLN A CA 1
ATOM 3584 C C . GLN A 1 460 ? 22.985 -20.055 1.068 1.00 90.31 460 GLN A C 1
ATOM 3586 O O . GLN A 1 460 ? 23.137 -20.812 2.031 1.00 90.31 460 GLN A O 1
ATOM 3591 N N . ALA A 1 461 ? 23.644 -18.896 0.965 1.00 92.12 461 ALA A N 1
ATOM 3592 C CA . ALA A 1 461 ? 24.477 -18.342 2.028 1.00 92.12 461 ALA A CA 1
ATOM 3593 C C . ALA A 1 461 ? 23.621 -17.850 3.209 1.00 92.12 461 ALA A C 1
ATOM 3595 O O . ALA A 1 461 ? 23.879 -18.251 4.346 1.00 92.12 461 ALA A O 1
ATOM 3596 N N . GLU A 1 462 ? 22.569 -17.059 2.954 1.00 89.31 462 GLU A N 1
ATOM 3597 C CA . GLU A 1 462 ? 21.654 -16.588 4.006 1.00 89.31 462 GLU A CA 1
ATOM 3598 C C . GLU A 1 462 ? 20.966 -17.754 4.735 1.00 89.31 462 GLU A C 1
ATOM 3600 O O . GLU A 1 462 ? 20.938 -17.793 5.967 1.00 89.31 462 GLU A O 1
ATOM 3605 N N . GLU A 1 463 ? 20.457 -18.742 3.996 1.00 85.75 463 GLU A N 1
ATOM 3606 C CA . GLU A 1 463 ? 19.759 -19.907 4.561 1.00 85.75 463 GLU A CA 1
ATOM 3607 C C . GLU A 1 463 ? 20.598 -20.684 5.590 1.00 85.75 463 GLU A C 1
ATOM 3609 O O . GLU A 1 463 ? 20.043 -21.346 6.475 1.00 85.75 463 GLU A O 1
ATOM 3614 N N . LYS A 1 464 ? 21.928 -20.560 5.508 1.00 87.94 464 LYS A N 1
ATOM 3615 C CA . LYS A 1 464 ? 22.915 -21.240 6.352 1.00 87.94 464 LYS A CA 1
ATOM 3616 C C . LYS A 1 464 ? 23.565 -20.334 7.406 1.00 87.94 464 LYS A C 1
ATOM 3618 O O . LYS A 1 464 ? 24.339 -20.850 8.214 1.00 87.94 464 LYS A O 1
ATOM 3623 N N . CYS A 1 465 ? 23.247 -19.034 7.465 1.00 86.88 465 CYS A N 1
ATOM 3624 C CA . CYS A 1 465 ? 23.783 -18.095 8.464 1.00 86.88 465 CYS A CA 1
ATOM 3625 C C . CYS A 1 465 ? 23.547 -18.578 9.903 1.00 86.88 465 CYS A C 1
ATOM 3627 O O . CYS A 1 465 ? 24.497 -18.946 10.600 1.00 86.88 465 CYS A O 1
ATOM 3629 N N . ARG A 1 466 ? 22.284 -18.644 10.336 1.00 81.44 466 ARG A N 1
ATOM 3630 C CA . ARG A 1 466 ? 21.892 -19.070 11.689 1.00 81.44 466 ARG A CA 1
ATOM 3631 C C . ARG A 1 466 ? 20.652 -19.958 11.666 1.00 81.44 466 ARG A C 1
ATOM 3633 O O . ARG A 1 466 ? 19.798 -19.830 10.787 1.00 81.44 466 ARG A O 1
ATOM 3640 N N . ALA A 1 467 ? 20.549 -20.834 12.660 1.00 76.56 467 ALA A N 1
ATOM 3641 C CA . ALA A 1 467 ? 19.262 -21.390 13.046 1.00 76.56 467 ALA A CA 1
ATOM 3642 C C . ALA A 1 467 ? 18.426 -20.278 13.697 1.00 76.56 467 ALA A C 1
ATOM 3644 O O . ALA A 1 467 ? 18.962 -19.430 14.413 1.00 76.56 467 ALA A O 1
ATOM 3645 N N . LEU A 1 468 ? 17.122 -20.284 13.442 1.00 70.38 468 LEU A N 1
ATOM 3646 C CA . LEU A 1 468 ? 16.153 -19.450 14.141 1.00 70.38 468 LEU A CA 1
ATOM 3647 C C . LEU A 1 468 ? 15.221 -20.395 14.887 1.00 70.38 468 LEU A C 1
ATOM 3649 O O . LEU A 1 468 ? 14.659 -21.299 14.275 1.00 70.38 468 LEU A O 1
ATOM 3653 N N . ALA A 1 469 ? 15.080 -20.183 16.192 1.00 65.81 469 ALA A N 1
ATOM 3654 C CA . ALA A 1 469 ? 14.150 -20.910 17.043 1.00 65.81 469 ALA A CA 1
ATOM 3655 C C . ALA A 1 469 ? 13.038 -19.944 17.489 1.00 65.81 469 ALA A C 1
ATOM 3657 O O . ALA A 1 469 ? 13.126 -19.389 18.587 1.00 65.81 469 ALA A O 1
ATOM 3658 N N . PRO A 1 470 ? 12.032 -19.664 16.637 1.00 54.38 470 PRO A N 1
ATOM 3659 C CA . PRO A 1 470 ? 10.851 -18.932 17.072 1.00 54.38 470 PRO A CA 1
ATOM 3660 C C . PRO A 1 470 ? 10.109 -19.785 18.109 1.00 54.38 470 PRO A C 1
ATOM 3662 O O . PRO A 1 470 ? 9.681 -20.901 17.819 1.00 54.38 470 PRO A O 1
ATOM 3665 N N . GLY A 1 471 ? 9.989 -19.280 19.337 1.00 55.50 471 GLY A N 1
ATOM 3666 C CA . GLY A 1 471 ? 9.163 -19.924 20.357 1.00 55.50 471 GLY A CA 1
ATOM 3667 C C . GLY A 1 471 ? 7.681 -19.893 19.965 1.00 55.50 471 GLY A C 1
ATOM 3668 O O . GLY A 1 471 ? 7.247 -19.008 19.234 1.00 55.50 471 GLY A O 1
ATOM 3669 N N . LYS A 1 472 ? 6.875 -20.824 20.497 1.00 52.66 472 LYS A N 1
ATOM 3670 C CA . LYS A 1 472 ? 5.410 -20.863 20.266 1.00 52.66 472 LYS A CA 1
ATOM 3671 C C . LYS A 1 472 ? 4.649 -19.642 20.838 1.00 52.66 472 LYS A C 1
ATOM 3673 O O . LYS A 1 472 ? 3.449 -19.485 20.588 1.00 52.66 472 LYS A O 1
ATOM 3678 N N . VAL A 1 473 ? 5.343 -18.802 21.610 1.00 57.19 473 VAL A N 1
ATOM 3679 C CA . VAL A 1 473 ? 4.844 -17.632 22.343 1.00 57.19 473 VAL A CA 1
ATOM 3680 C C . VAL A 1 473 ? 5.602 -16.384 21.855 1.00 57.19 473 VAL A C 1
ATOM 3682 O O . VAL A 1 473 ? 6.831 -16.454 21.753 1.00 57.19 473 VAL A O 1
ATOM 3685 N N . PRO A 1 474 ? 4.920 -15.258 21.562 1.00 52.88 474 PRO A N 1
ATOM 3686 C CA . PRO A 1 474 ? 5.573 -13.988 21.240 1.00 52.88 474 PRO A CA 1
ATOM 3687 C C . PRO A 1 474 ? 6.528 -13.522 22.346 1.00 52.88 474 PRO A C 1
ATOM 3689 O O . PRO A 1 474 ? 6.282 -13.734 23.532 1.00 52.88 474 PRO A O 1
ATOM 3692 N N . TRP A 1 475 ? 7.620 -12.858 21.967 1.00 58.16 475 TRP A N 1
ATOM 3693 C CA . TRP A 1 475 ? 8.558 -12.301 22.939 1.00 58.16 475 TRP A CA 1
ATOM 3694 C C . TRP A 1 475 ? 8.042 -10.970 23.497 1.00 58.16 475 TRP A C 1
ATOM 3696 O O . TRP A 1 475 ? 7.741 -10.054 22.736 1.00 58.16 475 TRP A O 1
ATOM 3706 N N . SER A 1 476 ? 7.993 -10.854 24.824 1.00 62.22 476 SER A N 1
ATOM 3707 C CA . SER A 1 476 ? 7.640 -9.630 25.552 1.00 62.22 476 SER A CA 1
ATOM 3708 C C . SER A 1 476 ? 8.723 -9.324 26.594 1.00 62.22 476 SER A C 1
ATOM 3710 O O . SER A 1 476 ? 9.099 -10.241 27.332 1.00 62.22 476 SER A O 1
ATOM 3712 N N . PRO A 1 477 ? 9.209 -8.069 26.722 1.00 70.81 477 PRO A N 1
ATOM 3713 C CA . PRO A 1 477 ? 10.196 -7.700 27.741 1.00 70.81 477 PRO A CA 1
ATOM 3714 C C . PRO A 1 477 ? 9.724 -8.030 29.165 1.00 70.81 477 PRO A C 1
ATOM 3716 O O . PRO A 1 477 ? 10.480 -8.592 29.959 1.00 70.81 477 PRO A O 1
ATOM 3719 N N . LYS A 1 478 ? 8.445 -7.748 29.459 1.00 73.38 478 LYS A N 1
ATOM 3720 C CA . LYS A 1 478 ? 7.808 -8.000 30.760 1.00 73.38 478 LYS A CA 1
ATOM 3721 C C . LYS A 1 478 ? 7.785 -9.502 31.073 1.00 73.38 478 LYS A C 1
ATOM 3723 O O . LYS A 1 478 ? 8.278 -9.914 32.120 1.00 73.38 478 LYS A O 1
ATOM 3728 N N . MET A 1 479 ? 7.315 -10.331 30.133 1.00 73.56 479 MET A N 1
ATOM 3729 C CA . MET A 1 479 ? 7.308 -11.798 30.284 1.00 73.56 479 MET A CA 1
ATOM 3730 C C . MET A 1 479 ? 8.719 -12.381 30.409 1.00 73.56 479 MET A C 1
ATOM 3732 O O . MET A 1 479 ? 8.956 -13.258 31.236 1.00 73.56 479 MET A O 1
ATOM 3736 N N . GLN A 1 480 ? 9.672 -11.873 29.625 1.00 77.38 480 GLN A N 1
ATOM 3737 C CA . GLN A 1 480 ? 11.062 -12.317 29.666 1.00 77.38 480 GLN A CA 1
ATOM 3738 C C . GLN A 1 480 ? 11.672 -12.100 31.061 1.00 77.38 480 GLN A C 1
ATOM 3740 O O . GLN A 1 480 ? 12.314 -13.012 31.580 1.00 77.38 480 GLN A O 1
ATOM 3745 N N . GLY A 1 481 ? 11.407 -10.954 31.700 1.00 81.69 481 GLY A N 1
ATOM 3746 C CA . GLY A 1 481 ? 11.845 -10.665 33.070 1.00 81.69 481 GLY A CA 1
ATOM 3747 C C . GLY A 1 481 ? 11.267 -11.613 34.130 1.00 81.69 481 GLY A C 1
ATOM 3748 O O . GLY A 1 481 ? 11.987 -12.005 35.049 1.00 81.69 481 GLY A O 1
ATOM 3749 N N . PHE A 1 482 ? 10.005 -12.039 33.999 1.00 81.31 482 PHE A N 1
ATOM 3750 C CA . PHE A 1 482 ? 9.438 -13.111 34.835 1.00 81.31 482 PHE A CA 1
ATOM 3751 C C . PHE A 1 482 ? 10.129 -14.455 34.563 1.00 81.31 482 PHE A C 1
ATOM 3753 O O . PHE A 1 482 ? 10.603 -15.114 35.487 1.00 81.31 482 PHE A O 1
ATOM 3760 N N . TRP A 1 483 ? 10.278 -14.845 33.294 1.00 79.75 483 TRP A N 1
ATOM 3761 C CA . TRP A 1 483 ? 10.905 -16.117 32.919 1.00 79.75 483 TRP A CA 1
ATOM 3762 C C . TRP A 1 483 ? 12.371 -16.227 33.357 1.00 79.75 483 TRP A C 1
ATOM 3764 O O . TRP A 1 483 ? 12.804 -17.316 33.741 1.00 79.75 483 TRP A O 1
ATOM 3774 N N . ASP A 1 484 ? 13.140 -15.134 33.343 1.00 85.62 484 ASP A N 1
ATOM 3775 C CA . ASP A 1 484 ? 14.506 -15.112 33.879 1.00 85.62 484 ASP A CA 1
ATOM 3776 C C . ASP A 1 484 ? 14.528 -15.262 35.411 1.00 85.62 484 ASP A C 1
ATOM 3778 O O . ASP A 1 484 ? 15.354 -16.024 35.919 1.00 85.62 484 ASP A O 1
ATOM 3782 N N . ARG A 1 485 ? 13.602 -14.620 36.145 1.00 88.12 485 ARG A N 1
ATOM 3783 C CA . ARG A 1 485 ? 13.469 -14.757 37.612 1.00 88.12 485 ARG A CA 1
ATOM 3784 C C . ARG A 1 485 ? 13.036 -16.163 38.019 1.00 88.12 485 ARG A C 1
ATOM 3786 O O . ARG A 1 485 ? 13.753 -16.828 38.763 1.00 88.12 485 ARG A O 1
ATOM 3793 N N . MET A 1 486 ? 11.969 -16.696 37.421 1.00 86.31 486 MET A N 1
ATOM 3794 C CA . MET A 1 486 ? 11.564 -18.098 37.592 1.00 86.31 486 MET A CA 1
ATOM 3795 C C . MET A 1 486 ? 12.696 -19.077 37.236 1.00 86.31 486 MET A C 1
ATOM 3797 O O . MET A 1 486 ? 12.851 -20.109 37.888 1.00 86.31 486 MET A O 1
ATOM 3801 N N . SER A 1 487 ? 13.500 -18.775 36.207 1.00 86.75 487 SER A N 1
ATOM 3802 C CA . SER A 1 487 ? 14.660 -19.595 35.828 1.00 86.75 487 SER A CA 1
ATOM 3803 C C . SER A 1 487 ? 15.804 -19.517 36.835 1.00 86.75 487 SER A C 1
ATOM 3805 O O . SER A 1 487 ? 16.515 -20.508 36.991 1.00 86.75 487 SER A O 1
ATOM 3807 N N . LEU A 1 488 ? 15.998 -18.374 37.502 1.00 90.56 488 LEU A N 1
ATOM 3808 C CA . LEU A 1 488 ? 16.977 -18.203 38.576 1.00 90.56 488 LEU A CA 1
ATOM 3809 C C . LEU A 1 488 ? 16.565 -19.013 39.808 1.00 90.56 488 LEU A C 1
ATOM 3811 O O . LEU A 1 488 ? 17.340 -19.862 40.247 1.00 90.56 488 LEU A O 1
ATOM 3815 N N . TRP A 1 489 ? 15.333 -18.828 40.295 1.00 90.88 489 TRP A N 1
ATOM 3816 C CA . TRP A 1 489 ? 14.807 -19.553 41.456 1.00 90.88 489 TRP A CA 1
ATOM 3817 C C . TRP A 1 489 ? 14.833 -21.071 41.236 1.00 90.88 489 TRP A C 1
ATOM 3819 O O . TRP A 1 489 ? 15.407 -21.796 42.045 1.00 90.88 489 TRP A O 1
ATOM 3829 N N . LYS A 1 490 ? 14.362 -21.560 40.076 1.00 87.88 490 LYS A N 1
ATOM 3830 C CA . LYS A 1 490 ? 14.444 -22.989 39.710 1.00 87.88 490 LYS A CA 1
ATOM 3831 C C . LYS A 1 490 ? 15.881 -23.525 39.623 1.00 87.88 490 LYS A C 1
ATOM 3833 O O . LYS A 1 490 ? 16.081 -24.714 39.862 1.00 87.88 490 LYS A O 1
ATOM 3838 N N . LEU A 1 491 ? 16.881 -22.709 39.261 1.00 87.69 491 LEU A N 1
ATOM 3839 C CA . LEU A 1 491 ? 18.281 -23.160 39.240 1.00 87.69 491 LEU A CA 1
ATOM 3840 C C . LEU A 1 491 ? 18.892 -23.211 40.643 1.00 87.69 491 LEU A C 1
ATOM 3842 O O . LEU A 1 491 ? 19.640 -24.138 40.936 1.00 87.69 491 LEU A O 1
ATOM 3846 N N . LEU A 1 492 ? 18.588 -22.227 41.491 1.00 89.56 492 LEU A N 1
ATOM 3847 C CA . LEU A 1 492 ? 19.081 -22.173 42.868 1.00 89.56 492 LEU A CA 1
ATOM 3848 C C . LEU A 1 492 ? 18.469 -23.290 43.716 1.00 89.56 492 LEU A C 1
ATOM 3850 O O . LEU A 1 492 ? 19.207 -24.005 44.386 1.00 89.56 492 LEU A O 1
ATOM 3854 N N . LEU A 1 493 ? 17.159 -23.515 43.590 1.00 89.25 493 LEU A N 1
ATOM 3855 C CA . LEU A 1 493 ? 16.449 -24.610 44.249 1.00 89.25 493 LEU A CA 1
ATOM 3856 C C . LEU A 1 493 ? 17.016 -25.983 43.855 1.00 89.25 493 LEU A C 1
ATOM 3858 O O . LEU A 1 493 ? 17.277 -26.813 44.718 1.00 89.25 493 LEU A O 1
ATOM 3862 N N . LYS A 1 494 ? 17.302 -26.208 42.563 1.00 84.94 494 LYS A N 1
ATOM 3863 C CA . LYS A 1 494 ? 18.005 -27.425 42.121 1.00 84.94 494 LYS A CA 1
ATOM 3864 C C . LYS A 1 494 ? 19.409 -27.545 42.721 1.00 84.94 494 LYS A C 1
ATOM 3866 O O . LYS A 1 494 ? 19.813 -28.650 43.057 1.00 84.94 494 LYS A O 1
ATOM 3871 N N . GLY A 1 495 ? 20.135 -26.436 42.865 1.00 86.69 495 GLY A N 1
ATOM 3872 C CA . GLY A 1 495 ? 21.452 -26.420 43.506 1.00 86.69 495 GLY A CA 1
ATOM 3873 C C . GLY A 1 495 ? 21.416 -26.753 45.003 1.00 86.69 495 GLY A C 1
ATOM 3874 O O . GLY A 1 495 ? 22.326 -27.422 45.477 1.00 86.69 495 GLY A O 1
ATOM 3875 N N . LYS A 1 496 ? 20.369 -26.329 45.728 1.00 86.19 496 LYS A N 1
ATOM 3876 C CA . LYS A 1 496 ? 20.127 -26.715 47.132 1.00 86.19 496 LYS A CA 1
ATOM 3877 C C . LYS A 1 496 ? 19.757 -28.200 47.242 1.00 86.19 496 LYS A C 1
ATOM 3879 O O . LYS A 1 496 ? 20.410 -28.928 47.981 1.00 86.19 496 LYS A O 1
ATOM 3884 N N . LYS A 1 497 ? 18.847 -28.677 46.381 1.00 85.56 497 LYS A N 1
ATOM 3885 C CA . LYS A 1 497 ? 18.451 -30.093 46.214 1.00 85.56 497 LYS A CA 1
ATOM 3886 C C . LYS A 1 497 ? 19.522 -30.951 45.501 1.00 85.56 497 LYS A C 1
ATOM 3888 O O . LYS A 1 497 ? 19.207 -31.737 44.608 1.00 85.56 497 LYS A O 1
ATOM 3893 N N . GLY A 1 498 ? 20.803 -30.749 45.831 1.00 82.88 498 GLY A N 1
ATOM 3894 C CA . GLY A 1 498 ? 21.964 -31.559 45.421 1.00 82.88 498 GLY A CA 1
ATOM 3895 C C . GLY A 1 498 ? 22.318 -31.609 43.923 1.00 82.88 498 GLY A C 1
ATOM 3896 O O . GLY A 1 498 ? 23.338 -32.191 43.551 1.00 82.88 498 GLY A O 1
ATOM 3897 N N . CYS A 1 499 ? 21.522 -31.024 43.026 1.00 82.38 499 CYS A N 1
ATOM 3898 C CA . CYS A 1 499 ? 21.714 -31.187 41.587 1.00 82.38 499 CYS A CA 1
ATOM 3899 C C . CYS A 1 499 ? 22.857 -30.304 41.059 1.00 82.38 499 CYS A C 1
ATOM 3901 O O . CYS A 1 499 ? 22.908 -29.098 41.309 1.00 82.38 499 CYS A O 1
ATOM 3903 N N . ARG A 1 500 ? 23.725 -30.868 40.205 1.00 81.62 500 ARG A N 1
ATOM 3904 C CA . ARG A 1 500 ? 24.782 -30.107 39.512 1.00 81.62 500 ARG A CA 1
ATOM 3905 C C . ARG A 1 500 ? 24.181 -28.993 38.639 1.00 81.62 500 ARG A C 1
ATOM 3907 O O . ARG A 1 500 ? 23.507 -29.262 37.645 1.00 81.62 500 ARG A O 1
ATOM 3914 N N . VAL A 1 501 ? 24.474 -27.732 38.970 1.00 85.06 501 VAL A N 1
ATOM 3915 C CA . VAL A 1 501 ? 23.992 -26.540 38.245 1.00 85.06 501 VAL A CA 1
ATOM 3916 C C . VAL A 1 501 ? 25.133 -25.640 37.765 1.00 85.06 501 VAL A C 1
ATOM 3918 O O . VAL A 1 501 ? 26.164 -25.485 38.412 1.00 85.06 501 VAL A O 1
ATOM 3921 N N . SER A 1 502 ? 24.956 -25.012 36.598 1.00 85.06 502 SER A N 1
ATOM 3922 C CA . SER A 1 502 ? 25.991 -24.161 35.998 1.00 85.06 502 SER A CA 1
ATOM 3923 C C . SER A 1 502 ? 26.114 -22.817 36.725 1.00 85.06 502 SER A C 1
ATOM 3925 O O . SER A 1 502 ? 25.315 -21.905 36.502 1.00 85.06 502 SER A O 1
ATOM 3927 N N . SER A 1 503 ? 27.167 -22.655 37.528 1.00 77.94 503 SER A N 1
ATOM 3928 C CA . SER A 1 503 ? 27.497 -21.404 38.234 1.00 77.94 503 SER A CA 1
ATOM 3929 C C . SER A 1 503 ? 27.596 -20.185 37.298 1.00 77.94 503 SER A C 1
ATOM 3931 O O . SER A 1 503 ? 27.147 -19.091 37.642 1.00 77.94 503 SER A O 1
ATOM 3933 N N . ARG A 1 504 ? 28.087 -20.375 36.063 1.00 77.44 504 ARG A N 1
ATOM 3934 C CA . ARG A 1 504 ? 28.115 -19.339 35.011 1.00 77.44 504 ARG A CA 1
ATOM 3935 C C . ARG A 1 504 ? 26.703 -18.928 34.556 1.00 77.44 504 ARG A C 1
ATOM 3937 O O . ARG A 1 504 ? 26.483 -17.753 34.266 1.00 77.44 504 ARG A O 1
ATOM 3944 N N . LYS A 1 505 ? 25.734 -19.857 34.525 1.00 78.31 505 LYS A N 1
ATOM 3945 C CA . LYS A 1 505 ? 24.316 -19.556 34.242 1.00 78.31 505 LYS A CA 1
ATOM 3946 C C . LYS A 1 505 ? 23.657 -18.821 35.415 1.00 78.31 505 LYS A C 1
ATOM 3948 O O . LYS A 1 505 ? 22.950 -17.850 35.159 1.00 78.31 505 LYS A O 1
ATOM 3953 N N . VAL A 1 506 ? 23.938 -19.226 36.661 1.00 85.00 506 VAL A N 1
ATOM 3954 C CA . VAL A 1 506 ? 23.448 -18.559 37.887 1.00 85.00 506 VAL A CA 1
ATOM 3955 C C . VAL A 1 506 ? 23.871 -17.088 37.914 1.00 85.00 506 VAL A C 1
ATOM 3957 O O . VAL A 1 506 ? 23.007 -16.215 37.877 1.00 85.00 506 VAL A O 1
ATOM 3960 N N . ARG A 1 507 ? 25.181 -16.792 37.858 1.00 83.19 507 ARG A N 1
ATOM 3961 C CA . ARG A 1 507 ? 25.694 -15.404 37.893 1.00 83.19 507 ARG A CA 1
ATOM 3962 C C . ARG A 1 507 ? 25.111 -14.525 36.780 1.00 83.19 507 ARG A C 1
ATOM 3964 O O . ARG A 1 507 ? 24.788 -13.363 37.013 1.00 83.19 507 ARG A O 1
ATOM 3971 N N . ARG A 1 508 ? 24.949 -15.076 35.569 1.00 87.62 508 ARG A N 1
ATOM 3972 C CA . ARG A 1 508 ? 24.352 -14.351 34.435 1.00 87.62 508 ARG A CA 1
ATOM 3973 C C . ARG A 1 508 ? 22.877 -14.021 34.675 1.00 87.62 508 ARG A C 1
ATOM 3975 O O . ARG A 1 508 ? 22.457 -12.926 34.317 1.00 87.62 508 ARG A O 1
ATOM 3982 N N . LEU A 1 509 ? 22.108 -14.945 35.254 1.00 87.94 509 LEU A N 1
ATOM 3983 C CA . LEU A 1 509 ? 20.707 -14.699 35.602 1.00 87.94 509 LEU A CA 1
ATOM 3984 C C . LEU A 1 509 ? 20.599 -13.654 36.717 1.00 87.94 509 LEU A C 1
ATOM 3986 O O . LEU A 1 509 ? 19.916 -12.664 36.506 1.00 87.94 509 LEU A O 1
ATOM 3990 N N . MET A 1 510 ? 21.362 -13.783 37.810 1.00 90.69 510 MET A N 1
ATOM 3991 C CA . MET A 1 510 ? 21.387 -12.799 38.908 1.00 90.69 510 MET A CA 1
ATOM 3992 C C . MET A 1 510 ? 21.645 -11.364 38.424 1.00 90.69 510 MET A C 1
ATOM 3994 O O . MET A 1 510 ? 20.942 -10.445 38.842 1.00 90.69 510 MET A O 1
ATOM 3998 N N . LYS A 1 511 ? 22.614 -11.164 37.511 1.00 89.12 511 LYS A N 1
ATOM 3999 C CA . LYS A 1 511 ? 22.873 -9.843 36.907 1.00 89.12 511 LYS A CA 1
ATOM 4000 C C . LYS A 1 511 ? 21.726 -9.378 36.000 1.00 89.12 511 LYS A C 1
ATOM 4002 O O . LYS A 1 511 ? 21.428 -8.192 35.978 1.00 89.12 511 LYS A O 1
ATOM 4007 N N . LYS A 1 512 ? 21.085 -10.287 35.257 1.00 86.25 512 LYS A N 1
ATOM 4008 C CA . LYS A 1 512 ? 19.970 -9.962 34.348 1.00 86.25 512 LYS A CA 1
ATOM 4009 C C . LYS A 1 512 ? 18.665 -9.643 35.093 1.00 86.25 512 LYS A C 1
ATOM 4011 O O . LYS A 1 512 ? 17.861 -8.876 34.581 1.00 86.25 512 LYS A O 1
ATOM 4016 N N . THR A 1 513 ? 18.461 -10.214 36.278 1.00 88.00 513 THR A N 1
ATOM 4017 C CA . THR A 1 513 ? 17.262 -10.011 37.109 1.00 88.00 513 THR A CA 1
ATOM 4018 C C . THR A 1 513 ? 17.461 -9.000 38.239 1.00 88.00 513 THR A C 1
ATOM 4020 O O . THR A 1 513 ? 16.558 -8.855 39.051 1.00 88.00 513 THR A O 1
ATOM 4023 N N . ALA A 1 514 ? 18.632 -8.357 38.338 1.00 88.50 514 ALA A N 1
ATOM 4024 C CA . ALA A 1 514 ? 19.015 -7.459 39.436 1.00 88.50 514 ALA A CA 1
ATOM 4025 C C . ALA A 1 514 ? 18.900 -8.075 40.854 1.00 88.50 514 ALA A C 1
ATOM 4027 O O . ALA A 1 514 ? 18.612 -7.378 41.821 1.00 88.50 514 ALA A O 1
ATOM 4028 N N . LEU A 1 515 ? 19.167 -9.382 41.002 1.00 87.62 515 LEU A N 1
ATOM 4029 C CA . LEU A 1 515 ? 19.054 -10.110 42.279 1.00 87.62 515 LEU A CA 1
ATOM 4030 C C . LEU A 1 515 ? 20.423 -10.656 42.751 1.00 87.62 515 LEU A C 1
ATOM 4032 O O . LEU A 1 515 ? 20.680 -11.862 42.656 1.00 87.62 515 LEU A O 1
ATOM 4036 N N . PRO A 1 516 ? 21.334 -9.799 43.261 1.00 83.94 516 PRO A N 1
ATOM 4037 C CA . PRO A 1 516 ? 22.711 -10.181 43.595 1.00 83.94 516 PRO A CA 1
ATOM 4038 C C . PRO A 1 516 ? 22.842 -11.100 44.822 1.00 83.94 516 PRO A C 1
ATOM 4040 O O . PRO A 1 516 ? 23.844 -11.802 44.939 1.00 83.94 516 PRO A O 1
ATOM 4043 N N . GLN A 1 517 ? 21.844 -11.143 45.711 1.00 86.50 517 GLN A N 1
ATOM 4044 C CA . GLN A 1 517 ? 21.856 -11.990 46.917 1.00 86.50 517 GLN A CA 1
ATOM 4045 C C . GLN A 1 517 ? 20.912 -13.203 46.841 1.00 86.50 517 GLN A C 1
ATOM 4047 O O . GLN A 1 517 ? 20.758 -13.922 47.824 1.00 86.50 517 GLN A O 1
ATOM 4052 N N . ALA A 1 518 ? 20.328 -13.487 45.668 1.00 84.06 518 ALA A N 1
ATOM 4053 C CA . ALA A 1 518 ? 19.379 -14.590 45.452 1.00 84.06 518 ALA A CA 1
ATOM 4054 C C . ALA A 1 518 ? 19.857 -15.956 45.985 1.00 84.06 518 ALA A C 1
ATOM 4056 O O . ALA A 1 518 ? 19.058 -16.762 46.449 1.00 84.06 518 ALA A O 1
ATOM 4057 N N . TRP A 1 519 ? 21.165 -16.208 45.925 1.00 85.25 519 TRP A N 1
ATOM 4058 C CA . TRP A 1 519 ? 21.818 -17.452 46.339 1.00 85.25 519 TRP A CA 1
ATOM 4059 C C . TRP A 1 519 ? 21.876 -17.675 47.860 1.00 85.25 519 TRP A C 1
ATOM 4061 O O . TRP A 1 519 ? 22.116 -18.805 48.283 1.00 85.25 519 TRP A O 1
ATOM 4071 N N . ARG A 1 520 ? 21.673 -16.627 48.674 1.00 86.00 520 ARG A N 1
ATOM 4072 C CA . ARG A 1 520 ? 21.721 -16.703 50.146 1.00 86.00 520 ARG A CA 1
ATOM 4073 C C . ARG A 1 520 ? 20.433 -17.239 50.775 1.00 86.00 520 ARG A C 1
ATOM 4075 O O . ARG A 1 520 ? 20.472 -17.680 51.916 1.00 86.00 520 ARG A O 1
ATOM 4082 N N . LYS A 1 521 ? 19.320 -17.212 50.038 1.00 87.75 521 LYS A N 1
ATOM 4083 C CA . LYS A 1 521 ? 18.005 -17.680 50.496 1.00 87.75 521 LYS A CA 1
ATOM 4084 C C . LYS A 1 521 ? 18.025 -19.154 50.944 1.00 87.75 521 LYS A C 1
ATOM 4086 O O . LYS A 1 521 ? 18.821 -19.963 50.440 1.00 87.75 521 LYS A O 1
ATOM 4091 N N . SER A 1 522 ? 17.159 -19.486 51.904 1.00 88.62 522 SER A N 1
ATOM 4092 C CA . SER A 1 522 ? 16.892 -20.866 52.331 1.00 88.62 522 SER A CA 1
ATOM 4093 C C . SER A 1 522 ? 16.185 -21.667 51.228 1.00 88.62 522 SER A C 1
ATOM 4095 O O . SER A 1 522 ? 15.934 -21.158 50.136 1.00 88.62 522 SER A O 1
ATOM 4097 N N . GLU A 1 523 ? 15.889 -22.943 51.475 1.00 85.38 523 GLU A N 1
ATOM 4098 C CA . GLU A 1 523 ? 15.132 -23.740 50.506 1.00 85.38 523 GLU A CA 1
ATOM 4099 C C . GLU A 1 523 ? 13.669 -23.278 50.407 1.00 85.38 523 GLU A C 1
ATOM 4101 O O . GLU A 1 523 ? 13.209 -22.984 49.303 1.00 85.38 523 GLU A O 1
ATOM 4106 N N . GLY A 1 524 ? 12.988 -23.089 51.545 1.00 82.75 524 GLY A N 1
ATOM 4107 C CA . GLY A 1 524 ? 11.618 -22.559 51.597 1.00 82.75 524 GLY A CA 1
ATOM 4108 C C . GLY A 1 524 ? 11.497 -21.173 50.958 1.00 82.75 524 GLY A C 1
ATOM 4109 O O . GLY A 1 524 ? 10.670 -20.977 50.074 1.00 82.75 524 GLY A O 1
ATOM 4110 N N . ASP A 1 525 ? 12.418 -20.254 51.277 1.00 85.75 525 ASP A N 1
ATOM 4111 C CA . ASP A 1 525 ? 12.518 -18.932 50.634 1.00 85.75 525 ASP A CA 1
ATOM 4112 C C . ASP A 1 525 ? 12.508 -18.986 49.095 1.00 85.75 525 ASP A C 1
ATOM 4114 O O . ASP A 1 525 ? 12.007 -18.069 48.439 1.00 85.75 525 ASP A O 1
ATOM 4118 N N . LEU A 1 526 ? 13.166 -19.994 48.511 1.00 88.00 526 LEU A N 1
ATOM 4119 C CA . LEU A 1 526 ? 13.297 -20.156 47.063 1.00 88.00 526 LEU A CA 1
ATOM 4120 C C . LEU A 1 526 ? 12.033 -20.766 46.451 1.00 88.00 526 LEU A C 1
ATOM 4122 O O . LEU A 1 526 ? 11.710 -20.449 45.303 1.00 88.00 526 LEU A O 1
ATOM 4126 N N . GLU A 1 527 ? 11.317 -21.610 47.195 1.00 87.38 527 GLU A N 1
ATOM 4127 C CA . GLU A 1 527 ? 10.019 -22.145 46.781 1.00 87.38 527 GLU A CA 1
ATOM 4128 C C . GLU A 1 527 ? 8.914 -21.088 46.893 1.00 87.38 527 GLU A C 1
ATOM 4130 O O . GLU A 1 527 ? 8.149 -20.935 45.940 1.00 87.38 527 GLU A O 1
ATOM 4135 N N . ASP A 1 528 ? 8.902 -20.266 47.946 1.00 87.00 528 ASP A N 1
ATOM 4136 C CA . ASP A 1 528 ? 7.964 -19.148 48.093 1.00 87.00 528 ASP A CA 1
ATOM 4137 C C . ASP A 1 528 ? 8.221 -18.026 47.083 1.00 87.00 528 ASP A C 1
ATOM 4139 O O . ASP A 1 528 ? 7.283 -17.579 46.421 1.00 87.00 528 ASP A O 1
ATOM 4143 N N . CYS A 1 529 ? 9.477 -17.627 46.842 1.00 86.75 529 CYS A N 1
ATOM 4144 C CA . CYS A 1 529 ? 9.775 -16.699 45.745 1.00 86.75 529 CYS A CA 1
ATOM 4145 C C . CYS A 1 529 ? 9.367 -17.279 44.377 1.00 86.75 529 CYS A C 1
ATOM 4147 O O . CYS A 1 529 ? 8.897 -16.545 43.509 1.00 86.75 529 CYS A O 1
ATOM 4149 N N . LEU A 1 530 ? 9.478 -18.597 44.168 1.00 86.56 530 LEU A N 1
ATOM 4150 C CA . LEU A 1 530 ? 8.986 -19.244 42.949 1.00 86.56 530 LEU A CA 1
ATOM 4151 C C . LEU A 1 530 ? 7.447 -19.330 42.894 1.00 86.56 530 LEU A C 1
ATOM 4153 O O . LEU A 1 530 ? 6.886 -19.308 41.798 1.00 86.56 530 LEU A O 1
ATOM 4157 N N . LYS A 1 531 ? 6.762 -19.426 44.038 1.00 85.62 531 LYS A N 1
ATOM 4158 C CA . LYS A 1 531 ? 5.296 -19.421 44.174 1.00 85.62 531 LYS A CA 1
ATOM 4159 C C . LYS A 1 531 ? 4.723 -18.025 43.908 1.00 85.62 531 LYS A C 1
ATOM 4161 O O . LYS A 1 531 ? 3.791 -17.903 43.121 1.00 85.62 531 LYS A O 1
ATOM 4166 N N . GLN A 1 532 ? 5.347 -16.976 44.442 1.00 84.38 532 GLN A N 1
ATOM 4167 C CA . GLN A 1 532 ? 5.009 -15.574 44.166 1.00 84.38 532 GLN A CA 1
ATOM 4168 C C . GLN A 1 532 ? 5.209 -15.220 42.681 1.00 84.38 532 GLN A C 1
ATOM 4170 O O . GLN A 1 532 ? 4.297 -14.714 42.036 1.00 84.38 532 GLN A O 1
ATOM 4175 N N . GLU A 1 533 ? 6.351 -15.576 42.081 1.00 83.88 533 GLU A N 1
ATOM 4176 C CA . GLU A 1 533 ? 6.608 -15.350 40.642 1.00 83.88 533 GLU A CA 1
ATOM 4177 C C . GLU A 1 533 ? 5.716 -16.204 39.717 1.00 83.88 533 GLU A C 1
ATOM 4179 O O . GLU A 1 533 ? 5.594 -15.901 38.532 1.00 83.88 533 GLU A O 1
ATOM 4184 N N . ARG A 1 534 ? 5.091 -17.272 40.236 1.00 81.31 534 ARG A N 1
ATOM 4185 C CA . ARG A 1 534 ? 4.025 -18.027 39.551 1.00 81.31 534 ARG A CA 1
ATOM 4186 C C . ARG A 1 534 ? 2.660 -17.351 39.694 1.00 81.31 534 ARG A C 1
ATOM 4188 O O . ARG A 1 534 ? 1.933 -17.297 38.712 1.00 81.31 534 ARG A O 1
ATOM 4195 N N . ALA A 1 535 ? 2.327 -16.821 40.870 1.00 79.94 535 ALA A N 1
ATOM 4196 C CA . ALA A 1 535 ? 1.087 -16.076 41.095 1.00 79.94 535 ALA A CA 1
ATOM 4197 C C . ALA A 1 535 ? 1.033 -14.781 40.262 1.00 79.94 535 ALA A C 1
ATOM 4199 O O . ALA A 1 535 ? -0.020 -14.411 39.767 1.00 79.94 535 ALA A O 1
ATOM 4200 N N . LEU A 1 536 ? 2.182 -14.149 39.998 1.00 72.31 536 LEU A N 1
ATOM 4201 C CA . LEU A 1 536 ? 2.310 -13.025 39.055 1.00 72.31 536 LEU A CA 1
ATOM 4202 C C . LEU A 1 536 ? 2.231 -13.435 37.562 1.00 72.31 536 LEU A C 1
ATOM 4204 O O . LEU A 1 536 ? 2.464 -12.599 36.686 1.00 72.31 536 LEU A O 1
ATOM 4208 N N . TYR A 1 537 ? 1.961 -14.711 37.264 1.00 63.56 537 TYR A N 1
ATOM 4209 C CA . TYR A 1 537 ? 1.955 -15.296 35.916 1.00 63.56 537 TYR A CA 1
ATOM 4210 C C . TYR A 1 537 ? 0.668 -16.085 35.579 1.00 63.56 537 TYR A C 1
ATOM 4212 O O . TYR A 1 537 ? 0.493 -16.439 34.415 1.00 63.56 537 TYR A O 1
ATOM 4220 N N . GLY A 1 538 ? -0.215 -16.337 36.553 1.00 53.25 538 GLY A N 1
ATOM 4221 C CA . GLY A 1 538 ? -1.505 -17.024 36.374 1.00 53.25 538 GLY A CA 1
ATOM 4222 C C . GLY A 1 538 ? -2.666 -16.286 37.064 1.00 53.25 538 GLY A C 1
ATOM 4223 O O . GLY A 1 538 ? -2.410 -15.262 37.703 1.00 53.25 538 GLY A O 1
ATOM 4224 N N . PRO A 1 539 ? -3.927 -16.752 36.961 1.00 33.81 539 PRO A N 1
ATOM 4225 C CA . PRO A 1 539 ? -4.379 -18.087 36.531 1.00 33.81 539 PRO A CA 1
ATOM 4226 C C . PRO A 1 539 ? -3.826 -18.571 35.183 1.00 33.81 539 PRO A C 1
ATOM 4228 O O . PRO A 1 539 ? -3.981 -17.844 34.179 1.00 33.81 539 PRO A O 1
#